Protein AF-A0A0N4UD54-F1 (afdb_monomer_lite)

Secondary structure (DSSP, 8-state):
--PEEE-----S--S--------SSTTT-TT--TTHHHHHTT-TTT--EEETTTS---HHHHHHHHHHHHTTGGGTTSHHHH-TTTTTTSPPPPPTTS-IIIIIHHHHIIIIIS-TTS----TTS----HHHHHHHHHHHTTSS-HHHHHHHHHTT--TTPPPTTT---HHHHHHHTT-HHHHHHHHHTT--TT---TTS--HHHHHHHTT-HHHHHHHHHHHTHHHHHHHHHHHS----GGGT--------S--SS-HHHHHHHHHHHHHS-HHHHHHHHHHHHHHHHHHHHHHHHHHHHHTS-TTS-SS-----SSPPPPTTS-HHHHHHHHHGGGS-HHHHHHHHHHHHHHHHHHHTTPPPTT-TTSSS---------------------------S---------------------------TTSSTTSS----HHHHHHHHHHHHHHHHHHHHHHHHHHHHHHHHHHHHHHHHHHHHHHHHHHHHHHHHHHHHHHHHHHHHHHHHHHHHHHHHHHHHHHHHH--------

Radius of gyration: 35.49 Å; chains: 1; bounding box: 93×150×71 Å

Sequence (536 aa):
MDAIAVEMHLGNFKGPQLDLWNLKEFLQLGHDKSGFWHILAEGRHVSQVRSLKKGTWNSNQLELMYVLYSNGSNNIWEHSLLDPQTSTKVGRKPRSSDPVFPIKENFIKAKYAQMAFTIRPAKDDCLISQEDLNRQLWSCVRTAHVETTLRLLALGADPNYADPEKKNAPLHISAKEGQSLQVELLWIYGADAGQLNAADLTPSQVAKLENHNDLSARLEELQFEVTNRLSMYLCGRRPDHSKEQYFLIPDLVGGSDDSTTFKRSQQQLCAASCSQFERLVQDVYDEVDRRETATAWNVTMQGMHNSHLGNDQCIAVFLPPNPDFSATRNQLRQKLAKFTSRDFAILIIDILNEAKRRYFGLPNKNDDSFMNKTGPDELNLTSDDSEFIMTKSDGGTRDYDEVADSPQGKRQRSESVRRLSERKSGLSDSILQAIGNVSMDDYLYLKEKVLTTESSIASLEKGNAHILRILSDLQSNIDRINTDNIDLHLAIKKLLEKPVIISIQISIRIKKNFDNFTNIHEKQYKKKLPCGTPDA

Organism: Dracunculus medinensis (NCBI:txid318479)

Structure (mmCIF, N/CA/C/O backbone):
data_AF-A0A0N4UD54-F1
#
_entry.id   AF-A0A0N4UD54-F1
#
loop_
_atom_site.group_PDB
_atom_site.id
_atom_site.type_symbol
_atom_site.label_atom_id
_atom_site.label_alt_id
_atom_site.label_comp_id
_atom_site.label_asym_id
_atom_site.label_entity_id
_atom_site.label_seq_id
_atom_site.pdbx_PDB_ins_code
_atom_site.Cartn_x
_atom_site.Cartn_y
_atom_site.Cartn_z
_atom_site.occupancy
_atom_site.B_iso_or_equiv
_atom_site.auth_seq_id
_atom_site.auth_comp_id
_atom_site.auth_asym_id
_atom_site.auth_atom_id
_atom_site.pdbx_PDB_model_num
ATOM 1 N N . MET A 1 1 ? 27.151 -5.039 0.313 1.00 29.09 1 MET A N 1
ATOM 2 C CA . MET A 1 1 ? 25.956 -4.911 -0.548 1.00 29.09 1 MET A CA 1
ATOM 3 C C . MET A 1 1 ? 24.891 -4.146 0.218 1.00 29.09 1 MET A C 1
ATOM 5 O O . MET A 1 1 ? 24.183 -4.735 1.028 1.00 29.09 1 MET A O 1
ATOM 9 N N . ASP A 1 2 ? 24.848 -2.827 0.054 1.00 31.72 2 ASP A N 1
ATOM 10 C CA . ASP A 1 2 ? 23.758 -2.000 0.585 1.00 31.72 2 ASP A CA 1
ATOM 11 C C . ASP A 1 2 ? 22.749 -1.832 -0.533 1.00 31.72 2 ASP A C 1
ATOM 13 O O . ASP A 1 2 ? 22.804 -0.863 -1.276 1.00 31.72 2 ASP A O 1
ATOM 17 N N . ALA A 1 3 ? 21.924 -2.856 -0.733 1.00 34.16 3 ALA A N 1
ATOM 18 C CA . ALA A 1 3 ? 20.890 -2.814 -1.746 1.00 34.16 3 ALA A CA 1
ATOM 19 C C . ALA A 1 3 ? 19.777 -1.872 -1.259 1.00 34.16 3 ALA A C 1
ATOM 21 O O . ALA A 1 3 ? 19.193 -2.067 -0.191 1.00 34.16 3 ALA A O 1
ATOM 22 N N . ILE A 1 4 ? 19.536 -0.809 -2.016 1.00 37.16 4 ILE A N 1
ATOM 23 C CA . ILE A 1 4 ? 18.316 -0.010 -1.933 1.00 37.16 4 ILE A CA 1
ATOM 24 C C . ILE A 1 4 ? 17.433 -0.549 -3.061 1.00 37.16 4 ILE A C 1
ATOM 26 O O . ILE A 1 4 ? 17.919 -0.724 -4.179 1.00 37.16 4 ILE A O 1
ATOM 30 N N . ALA A 1 5 ? 16.195 -0.926 -2.748 1.00 35.50 5 ALA A N 1
ATOM 31 C CA . ALA A 1 5 ? 15.296 -1.515 -3.732 1.00 35.50 5 ALA A CA 1
ATOM 32 C C . ALA A 1 5 ? 14.649 -0.396 -4.558 1.00 35.50 5 ALA A C 1
ATOM 34 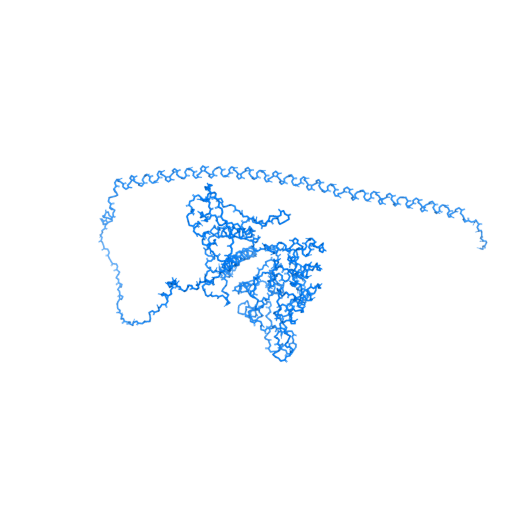O O . ALA A 1 5 ? 14.267 0.632 -4.000 1.00 35.50 5 ALA A O 1
ATOM 35 N N . VAL A 1 6 ? 14.571 -0.583 -5.878 1.00 38.88 6 VAL A N 1
ATOM 36 C CA . VAL A 1 6 ? 14.053 0.381 -6.857 1.00 38.88 6 VAL A CA 1
ATOM 37 C C . VAL A 1 6 ? 13.328 -0.313 -8.017 1.00 38.88 6 VAL A C 1
ATOM 39 O O . VAL A 1 6 ? 13.854 -1.238 -8.631 1.00 38.88 6 VAL A O 1
ATOM 42 N N . GLU A 1 7 ? 12.139 0.229 -8.294 1.00 42.88 7 GLU A N 1
ATOM 43 C CA . GLU A 1 7 ? 11.339 0.206 -9.533 1.00 42.88 7 GLU A CA 1
ATOM 44 C C . GLU A 1 7 ? 10.430 -0.976 -9.901 1.00 42.88 7 GLU A C 1
ATOM 46 O O . GLU A 1 7 ? 10.856 -1.992 -10.453 1.00 42.88 7 GLU A O 1
ATOM 51 N N . MET A 1 8 ? 9.120 -0.698 -9.815 1.00 38.50 8 MET A N 1
ATOM 52 C CA . MET A 1 8 ? 8.140 -1.009 -10.865 1.00 38.50 8 MET A CA 1
ATOM 53 C C . MET A 1 8 ? 7.232 0.202 -11.128 1.00 38.50 8 MET A C 1
ATOM 55 O O . MET A 1 8 ? 6.930 0.971 -10.219 1.00 38.50 8 MET A O 1
ATOM 59 N N . HIS A 1 9 ? 6.799 0.341 -12.381 1.00 40.78 9 HIS A N 1
ATOM 60 C CA . HIS A 1 9 ? 5.942 1.419 -12.880 1.00 40.78 9 HIS A CA 1
ATOM 61 C C . HIS A 1 9 ? 4.470 1.246 -12.455 1.00 40.78 9 HIS A C 1
ATOM 63 O O . HIS A 1 9 ? 3.910 0.152 -12.593 1.00 40.78 9 HIS A O 1
ATOM 69 N N . LEU A 1 10 ? 3.836 2.343 -12.028 1.00 37.78 10 LEU A N 1
ATOM 70 C CA . LEU A 1 10 ? 2.384 2.493 -11.885 1.00 37.78 10 LEU A CA 1
ATOM 71 C C . LEU A 1 10 ? 1.830 3.084 -13.192 1.00 37.78 10 LEU A C 1
ATOM 73 O O . LEU A 1 10 ? 1.745 4.298 -13.348 1.00 37.78 10 LEU A O 1
ATOM 77 N N . GLY A 1 11 ? 1.508 2.238 -14.172 1.00 32.59 11 GLY A N 1
ATOM 78 C CA . GLY A 1 11 ? 0.947 2.708 -15.445 1.00 32.59 11 GLY A CA 1
ATOM 79 C C . GLY A 1 11 ? -0.410 3.385 -15.261 1.00 32.59 11 GLY A C 1
ATOM 80 O O . GLY A 1 11 ? -1.242 2.838 -14.550 1.00 32.59 11 GLY A O 1
ATOM 81 N N . ASN A 1 12 ? -0.620 4.551 -15.895 1.00 35.91 12 ASN A N 1
ATOM 82 C CA . ASN A 1 12 ? -1.881 5.299 -16.126 1.00 35.91 12 ASN A CA 1
ATOM 83 C C . ASN A 1 12 ? -2.933 5.392 -14.991 1.00 35.91 12 ASN A C 1
ATOM 85 O O . ASN A 1 12 ? -4.049 5.870 -15.224 1.00 35.91 12 ASN A O 1
ATOM 89 N N . PHE A 1 13 ? -2.611 4.987 -13.764 1.00 30.34 13 PHE A N 1
ATOM 90 C CA . PHE A 1 13 ? -3.577 4.847 -12.685 1.00 30.34 13 PHE A CA 1
ATOM 91 C C . PHE A 1 13 ? -3.715 6.141 -11.881 1.00 30.34 13 PHE A C 1
ATOM 93 O O . PHE A 1 13 ? -2.759 6.633 -11.281 1.00 30.34 13 PHE A O 1
ATOM 100 N N . LYS A 1 14 ? -4.942 6.683 -11.858 1.00 33.47 14 LYS A N 1
ATOM 101 C CA . LYS A 1 14 ? -5.327 7.950 -11.203 1.00 33.47 14 LYS A CA 1
ATOM 102 C C . LYS A 1 14 ? -5.633 7.822 -9.695 1.00 33.47 14 LYS A C 1
ATOM 104 O O . LYS A 1 14 ? -6.184 8.758 -9.117 1.00 33.47 14 LYS A O 1
ATOM 109 N N . GLY A 1 15 ? -5.331 6.681 -9.070 1.00 26.78 15 GLY A N 1
ATOM 110 C CA . GLY A 1 15 ? -5.578 6.418 -7.641 1.00 26.78 15 GLY A CA 1
ATOM 111 C C . GLY A 1 15 ? -4.429 6.862 -6.719 1.00 26.78 15 GLY A C 1
ATOM 112 O O . GLY A 1 15 ? -3.375 7.250 -7.219 1.00 26.78 15 GLY A O 1
ATOM 113 N N . PRO A 1 16 ? -4.598 6.834 -5.382 1.00 26.12 16 PRO A N 1
ATOM 114 C CA . PRO A 1 16 ? -3.508 7.073 -4.433 1.00 26.12 16 PRO A CA 1
ATOM 115 C C . PRO A 1 16 ? -2.424 5.990 -4.586 1.00 26.12 16 PRO A C 1
ATOM 117 O O . PRO A 1 16 ? -2.673 4.806 -4.399 1.00 26.12 16 PRO A O 1
ATOM 120 N N . GLN A 1 17 ? -1.226 6.412 -4.986 1.00 30.59 17 GLN A N 1
ATOM 121 C CA . GLN A 1 17 ? -0.113 5.565 -5.428 1.00 30.59 17 GLN A CA 1
ATOM 122 C C . GLN A 1 17 ? 0.813 5.212 -4.248 1.00 30.59 17 GLN A C 1
ATOM 124 O O . GLN A 1 17 ? 1.468 6.117 -3.734 1.00 30.59 17 GLN A O 1
ATOM 129 N N . LEU A 1 18 ? 0.923 3.942 -3.809 1.00 27.70 18 LEU A N 1
ATOM 130 C CA . LEU A 1 18 ? 1.669 3.591 -2.576 1.00 27.70 18 LEU A CA 1
ATOM 131 C C . LEU A 1 18 ? 2.525 2.297 -2.634 1.00 27.70 18 LEU A C 1
ATOM 133 O O . LEU A 1 18 ? 2.062 1.220 -2.341 1.00 27.70 18 LEU A O 1
ATOM 137 N N . ASP A 1 19 ? 3.831 2.461 -2.845 1.00 33.12 19 ASP A N 1
ATOM 138 C CA . ASP A 1 19 ? 5.025 1.642 -2.531 1.00 33.12 19 ASP A CA 1
ATOM 139 C C . ASP A 1 19 ? 5.309 0.294 -3.241 1.00 33.12 19 ASP A C 1
ATOM 141 O O . ASP A 1 19 ? 5.142 -0.757 -2.638 1.00 33.12 19 ASP A O 1
ATOM 145 N N . LEU A 1 20 ? 5.927 0.270 -4.441 1.00 33.81 20 LEU A N 1
ATOM 146 C CA . LEU A 1 20 ? 6.585 -0.948 -4.987 1.00 33.81 20 LEU A CA 1
ATOM 147 C C . LEU A 1 20 ? 8.043 -0.695 -5.363 1.00 33.81 20 LEU A C 1
ATOM 149 O O . LEU A 1 20 ? 8.420 0.337 -5.915 1.00 33.81 20 LEU A O 1
ATOM 153 N N . TRP A 1 21 ? 8.847 -1.705 -5.066 1.00 36.59 21 TRP A N 1
ATOM 154 C CA . TRP A 1 21 ? 10.302 -1.730 -5.100 1.00 36.59 21 TRP A CA 1
ATOM 155 C C . TRP A 1 21 ? 10.759 -2.802 -6.113 1.00 36.59 21 TRP A C 1
ATOM 157 O O . TRP A 1 21 ? 9.944 -3.623 -6.518 1.00 36.59 21 TRP A O 1
ATOM 167 N N . ASN A 1 22 ? 12.020 -2.860 -6.547 1.00 33.84 22 ASN A N 1
ATOM 168 C CA . ASN A 1 22 ? 12.570 -4.064 -7.196 1.00 33.84 22 ASN A CA 1
ATOM 169 C C . ASN A 1 22 ? 14.094 -4.148 -7.015 1.00 33.84 22 ASN A C 1
ATOM 171 O O . ASN A 1 22 ? 14.785 -3.152 -6.827 1.00 33.84 22 ASN A O 1
ATOM 175 N N . LEU A 1 23 ? 14.653 -5.357 -6.969 1.00 34.94 23 LEU A N 1
ATOM 176 C CA . LEU A 1 23 ? 15.980 -5.602 -6.373 1.00 34.94 23 LEU A CA 1
ATOM 177 C C . LEU A 1 23 ? 17.151 -5.644 -7.377 1.00 34.94 23 LEU A C 1
ATOM 179 O O . LEU A 1 23 ? 18.289 -5.915 -6.989 1.00 34.94 23 LEU A O 1
ATOM 183 N N . LYS A 1 24 ? 16.907 -5.415 -8.674 1.00 34.03 24 LYS A N 1
ATOM 184 C CA . LYS A 1 24 ? 17.811 -5.933 -9.718 1.00 34.03 24 LYS A CA 1
ATOM 185 C C . LYS A 1 24 ? 18.944 -5.010 -10.163 1.00 34.03 24 LYS A C 1
ATOM 187 O O . LYS A 1 24 ? 19.977 -5.524 -10.583 1.00 34.03 24 LYS A O 1
ATOM 192 N N . GLU A 1 25 ? 18.831 -3.688 -10.053 1.00 39.19 25 GLU A N 1
ATOM 193 C CA . GLU A 1 25 ? 19.890 -2.808 -10.590 1.00 39.19 25 GLU A CA 1
ATOM 194 C C . GLU A 1 25 ? 21.023 -2.483 -9.610 1.00 39.19 25 GLU A C 1
ATOM 196 O O . GLU A 1 25 ? 22.101 -2.060 -10.027 1.00 39.19 25 GLU A O 1
ATOM 201 N N . PHE A 1 26 ? 20.871 -2.793 -8.321 1.00 37.31 26 PHE A N 1
ATOM 202 C CA . PHE A 1 26 ? 21.860 -2.375 -7.325 1.00 37.31 26 PHE A CA 1
ATOM 203 C C . PHE A 1 26 ? 23.056 -3.329 -7.163 1.00 37.31 26 PHE A C 1
ATOM 205 O O . PHE A 1 26 ? 24.122 -2.913 -6.712 1.00 37.31 26 PHE A O 1
ATOM 212 N N . LEU A 1 27 ? 22.930 -4.599 -7.568 1.00 30.97 27 LEU A N 1
ATOM 213 C CA . LEU A 1 27 ? 24.055 -5.547 -7.532 1.00 30.97 27 LEU A CA 1
ATOM 214 C C . LEU A 1 27 ? 25.096 -5.272 -8.628 1.00 30.97 27 LEU A C 1
ATOM 216 O O . LEU A 1 27 ? 26.266 -5.605 -8.453 1.00 30.97 27 LEU A O 1
ATOM 220 N N . GLN A 1 28 ? 24.693 -4.623 -9.724 1.00 34.72 28 GLN A N 1
ATOM 221 C CA . GLN A 1 28 ? 25.576 -4.315 -10.848 1.00 34.72 28 GLN A CA 1
ATOM 222 C C . GLN A 1 28 ? 26.177 -2.900 -10.750 1.00 34.72 28 GLN A C 1
ATOM 224 O O . GLN A 1 28 ? 27.219 -2.651 -11.343 1.00 34.72 28 GLN A O 1
ATOM 229 N N . LEU A 1 29 ? 25.608 -1.978 -9.965 1.00 35.50 29 LEU A N 1
ATOM 230 C CA . LEU A 1 29 ? 26.142 -0.621 -9.741 1.00 35.50 29 LEU A CA 1
ATOM 231 C C . LEU A 1 29 ? 27.328 -0.574 -8.763 1.00 35.50 29 LEU A C 1
ATOM 233 O O . LEU A 1 29 ? 27.479 0.383 -8.008 1.00 35.50 29 LEU A O 1
ATOM 237 N N . GLY A 1 30 ? 28.181 -1.603 -8.770 1.00 35.62 30 GLY A N 1
ATOM 238 C CA . GLY A 1 30 ? 29.408 -1.653 -7.981 1.00 35.62 30 GLY A CA 1
ATOM 239 C C . GLY A 1 30 ? 30.117 -0.295 -7.982 1.00 35.62 30 GLY A C 1
ATOM 240 O O . GLY A 1 30 ? 30.599 0.154 -9.013 1.00 35.62 30 GLY A O 1
ATOM 241 N N . HIS A 1 31 ? 30.134 0.341 -6.810 1.00 39.75 31 HIS A N 1
ATOM 242 C CA . HIS A 1 31 ? 30.775 1.616 -6.472 1.00 39.75 31 HIS A CA 1
ATOM 243 C C . HIS A 1 31 ? 30.116 2.936 -6.905 1.00 39.75 31 HIS A C 1
ATOM 245 O O . HIS A 1 31 ? 30.285 3.905 -6.167 1.00 39.75 31 HIS A O 1
ATOM 251 N N . ASP A 1 32 ? 29.328 3.011 -7.979 1.00 45.22 32 ASP A N 1
ATOM 252 C CA . ASP A 1 32 ? 28.851 4.310 -8.489 1.00 45.22 32 ASP A CA 1
ATOM 253 C C . ASP A 1 32 ? 27.385 4.589 -8.123 1.00 45.22 32 ASP A C 1
ATOM 255 O O . ASP A 1 32 ? 26.443 4.304 -8.867 1.00 45.22 32 ASP A O 1
ATOM 259 N N . LYS A 1 33 ? 27.199 5.093 -6.897 1.00 51.47 33 LYS A N 1
ATOM 260 C CA . LYS A 1 33 ? 25.888 5.330 -6.274 1.00 51.47 33 LYS A CA 1
ATOM 261 C C . LYS A 1 33 ? 25.230 6.645 -6.743 1.00 51.47 33 LYS A C 1
ATOM 263 O O . LYS A 1 33 ? 24.032 6.812 -6.561 1.00 51.47 33 LYS A O 1
ATOM 268 N N . SER A 1 34 ? 25.955 7.551 -7.402 1.00 43.19 34 SER A N 1
ATOM 269 C CA . SER A 1 34 ? 25.451 8.872 -7.830 1.00 43.19 34 SER A CA 1
ATOM 270 C C . SER A 1 34 ? 24.187 8.809 -8.715 1.00 43.19 34 SER A C 1
ATOM 272 O O . SER A 1 34 ? 23.300 9.650 -8.586 1.00 43.19 34 SER A O 1
ATOM 274 N N . GLY A 1 35 ? 24.036 7.766 -9.542 1.00 45.22 35 GLY A N 1
ATOM 275 C CA . GLY A 1 35 ? 22.912 7.632 -10.487 1.00 45.22 35 GLY A CA 1
ATOM 276 C C . GLY A 1 35 ? 21.580 7.252 -9.877 1.00 45.22 35 GLY A C 1
ATOM 277 O O . GLY A 1 35 ? 20.530 7.508 -10.459 1.00 45.22 35 GLY A O 1
ATOM 278 N N . PHE A 1 36 ? 21.628 6.700 -8.673 1.00 49.28 36 PHE A N 1
ATOM 279 C CA . PHE A 1 36 ? 20.454 6.303 -7.916 1.00 49.28 36 PHE A CA 1
ATOM 280 C C . PHE A 1 36 ? 19.510 7.478 -7.630 1.00 49.28 36 PHE A C 1
ATOM 282 O O . PHE A 1 36 ? 18.290 7.333 -7.593 1.00 49.28 36 PHE A O 1
ATOM 289 N N . TRP A 1 37 ? 20.085 8.667 -7.472 1.00 51.50 37 TRP A N 1
ATOM 290 C CA . TRP A 1 37 ? 19.343 9.879 -7.173 1.00 51.50 37 TRP A CA 1
ATOM 291 C C . TRP A 1 37 ? 18.552 10.455 -8.331 1.00 51.50 37 TRP A C 1
ATOM 293 O O . TRP A 1 37 ? 17.561 11.137 -8.097 1.00 51.50 37 TRP A O 1
ATOM 303 N N . HIS A 1 38 ? 18.951 10.189 -9.571 1.00 48.84 38 HIS A N 1
ATOM 304 C CA . HIS A 1 38 ? 18.176 10.675 -10.707 1.00 48.84 38 HIS A CA 1
ATOM 305 C C . HIS A 1 38 ? 16.898 9.863 -10.912 1.00 48.84 38 HIS A C 1
ATOM 307 O O . HIS A 1 38 ? 15.893 10.430 -11.317 1.00 48.84 38 HIS A O 1
ATOM 313 N N . ILE A 1 39 ? 16.884 8.591 -10.504 1.00 51.38 39 ILE A N 1
ATOM 314 C CA . ILE A 1 39 ? 15.647 7.798 -10.418 1.00 51.38 39 ILE A CA 1
ATOM 315 C C . ILE A 1 39 ? 14.703 8.405 -9.370 1.00 51.38 39 ILE A C 1
ATOM 317 O O . ILE A 1 39 ? 13.519 8.607 -9.617 1.00 51.38 39 ILE A O 1
ATOM 321 N N . LEU A 1 40 ? 15.260 8.799 -8.220 1.00 50.59 40 LEU A N 1
ATOM 322 C CA . LEU A 1 40 ? 14.558 9.566 -7.185 1.00 50.59 40 LEU A CA 1
ATOM 323 C C . LEU A 1 40 ? 14.050 10.926 -7.685 1.00 50.59 40 LEU A C 1
ATOM 325 O O . LEU A 1 40 ? 13.015 11.402 -7.221 1.00 50.59 40 LEU A O 1
ATOM 329 N N . ALA A 1 41 ? 14.767 11.541 -8.626 1.00 51.38 41 ALA A N 1
ATOM 330 C CA . ALA A 1 41 ? 14.424 12.829 -9.213 1.00 51.38 41 ALA A CA 1
ATOM 331 C C . ALA A 1 41 ? 13.278 12.759 -10.233 1.00 51.38 41 ALA A C 1
ATOM 333 O O . ALA A 1 41 ? 12.777 13.814 -10.603 1.00 51.38 41 ALA A O 1
ATOM 334 N N . GLU A 1 42 ? 12.830 11.571 -10.651 1.00 60.47 42 GLU A N 1
ATOM 335 C CA . GLU A 1 42 ? 11.606 11.425 -11.451 1.00 60.47 42 GLU A CA 1
ATOM 336 C C . GLU A 1 42 ? 10.351 11.454 -10.566 1.00 60.47 42 GLU A C 1
ATOM 338 O O . GLU A 1 42 ? 9.271 11.788 -11.027 1.00 60.47 42 GLU A O 1
ATOM 343 N N . GLY A 1 43 ? 10.483 11.193 -9.263 1.00 67.25 43 GLY A N 1
ATOM 344 C CA . GLY A 1 43 ? 9.392 11.257 -8.294 1.00 67.25 43 GLY A CA 1
ATOM 345 C C . GLY A 1 43 ? 8.544 9.984 -8.207 1.00 67.25 43 GLY A C 1
ATOM 346 O O . GLY A 1 43 ? 8.571 9.106 -9.068 1.00 67.25 43 GLY A O 1
ATOM 347 N N . ARG A 1 44 ? 7.742 9.911 -7.137 1.00 72.00 44 ARG A N 1
ATOM 348 C CA . ARG A 1 44 ? 6.982 8.711 -6.733 1.00 72.00 44 ARG A CA 1
ATOM 349 C C . ARG A 1 44 ? 5.996 8.170 -7.764 1.00 72.00 44 ARG A C 1
ATOM 351 O O . ARG A 1 44 ? 5.669 6.990 -7.720 1.00 72.00 44 ARG A O 1
ATOM 358 N N . HIS A 1 45 ? 5.551 9.025 -8.678 1.00 71.25 45 HIS A N 1
ATOM 359 C CA . HIS A 1 45 ? 4.640 8.654 -9.756 1.00 71.25 45 HIS A CA 1
ATOM 360 C C . HIS A 1 45 ? 5.291 7.760 -10.818 1.00 71.25 45 HIS A C 1
ATOM 362 O O . HIS A 1 45 ? 4.589 7.029 -11.510 1.00 71.25 45 HIS A O 1
ATOM 368 N N . VAL A 1 46 ? 6.624 7.777 -10.917 1.00 68.25 46 VAL A N 1
ATOM 369 C CA . VAL A 1 46 ? 7.392 6.867 -11.780 1.00 68.25 46 VAL A CA 1
ATOM 370 C C . VAL A 1 46 ? 8.003 5.744 -10.954 1.00 68.25 46 VAL A C 1
ATOM 372 O O . VAL A 1 46 ? 7.833 4.570 -11.280 1.00 68.25 46 VAL A O 1
ATOM 375 N N . SER A 1 47 ? 8.701 6.116 -9.879 1.00 68.38 47 SER A N 1
ATOM 376 C CA . SER A 1 47 ? 9.417 5.194 -9.009 1.00 68.38 47 SER A CA 1
ATOM 377 C C . SER A 1 47 ? 9.274 5.628 -7.567 1.00 68.38 47 SER A C 1
ATOM 379 O O . SER A 1 47 ? 9.642 6.735 -7.178 1.00 68.38 47 SER A O 1
ATOM 381 N N . GLN A 1 48 ? 8.847 4.699 -6.734 1.00 69.81 48 GLN A N 1
ATOM 382 C CA . GLN A 1 48 ? 8.986 4.843 -5.291 1.00 69.81 48 GLN A CA 1
ATOM 383 C C . GLN A 1 48 ? 10.431 4.409 -4.978 1.00 69.81 48 GLN A C 1
ATOM 385 O O . GLN A 1 48 ? 10.946 3.573 -5.731 1.00 69.81 48 GLN A O 1
ATOM 390 N N . VAL A 1 49 ? 11.130 4.968 -3.959 1.00 70.56 49 VAL A N 1
ATOM 391 C CA . VAL A 1 49 ? 12.485 4.512 -3.478 1.00 70.56 49 VAL A CA 1
ATOM 392 C C . VAL A 1 49 ? 12.579 4.255 -1.943 1.00 70.56 49 VAL A C 1
ATOM 394 O O . VAL A 1 49 ? 12.204 5.111 -1.156 1.00 70.56 49 VAL A O 1
ATOM 397 N N . ARG A 1 50 ? 13.075 3.076 -1.497 1.00 72.62 50 ARG A N 1
ATOM 398 C CA . ARG A 1 50 ? 13.172 2.664 -0.073 1.00 72.62 50 ARG A CA 1
ATOM 399 C C . ARG A 1 50 ? 14.344 1.709 0.148 1.00 72.62 50 ARG A C 1
ATOM 401 O O . ARG A 1 50 ? 14.616 0.781 -0.615 1.00 72.62 50 ARG A O 1
ATOM 408 N N . SER A 1 51 ? 15.067 1.935 1.243 1.00 70.62 51 SER A N 1
ATOM 409 C CA . SER A 1 51 ? 16.248 1.146 1.619 1.00 70.62 51 SER A CA 1
ATOM 410 C C . SER A 1 51 ? 15.878 -0.195 2.232 1.00 70.62 51 SER A C 1
ATOM 412 O O . SER A 1 51 ? 15.133 -0.221 3.203 1.00 70.62 51 SER A O 1
ATOM 414 N N . LEU A 1 52 ? 16.467 -1.299 1.755 1.00 68.94 52 LEU A N 1
ATOM 415 C CA . LEU A 1 52 ? 16.224 -2.638 2.317 1.00 68.94 52 LEU A CA 1
ATOM 416 C C . LEU A 1 52 ? 16.776 -2.804 3.737 1.00 68.94 52 LEU A C 1
ATOM 418 O O . LEU A 1 52 ? 16.252 -3.595 4.510 1.00 68.94 52 LEU A O 1
ATOM 422 N N . LYS A 1 53 ? 17.850 -2.082 4.085 1.00 67.75 53 LYS A N 1
ATOM 423 C CA . LYS A 1 53 ? 18.499 -2.197 5.404 1.00 67.75 53 LYS A CA 1
ATOM 424 C C . LYS A 1 53 ? 18.119 -1.094 6.381 1.00 67.75 53 LYS A C 1
ATOM 426 O O . LYS A 1 53 ? 18.232 -1.291 7.586 1.00 67.75 53 LYS A O 1
ATOM 431 N N . LYS A 1 54 ? 17.804 0.097 5.868 1.00 69.44 54 LYS A N 1
ATOM 432 C CA . LYS A 1 54 ? 17.554 1.296 6.685 1.00 69.44 54 LYS A CA 1
ATOM 433 C C . LYS A 1 54 ? 16.104 1.765 6.626 1.00 69.44 54 LYS A C 1
ATOM 435 O O . LYS A 1 54 ? 15.717 2.573 7.458 1.00 69.44 54 LYS A O 1
ATOM 440 N N . GLY A 1 55 ? 15.324 1.279 5.662 1.00 67.44 55 GLY A N 1
ATOM 441 C CA . GLY A 1 55 ? 13.887 1.513 5.609 1.00 67.44 55 GLY A CA 1
ATOM 442 C C . GLY A 1 55 ? 13.150 0.597 6.578 1.00 67.44 55 GLY A C 1
ATOM 443 O O . GLY A 1 55 ? 13.602 -0.507 6.879 1.00 67.44 55 GLY A O 1
ATOM 444 N N . THR A 1 56 ? 12.002 1.056 7.059 1.00 75.75 56 THR A N 1
ATOM 445 C CA . THR A 1 56 ? 11.046 0.222 7.787 1.00 75.75 56 THR A CA 1
ATOM 446 C C . THR A 1 56 ? 10.277 -0.626 6.774 1.00 75.75 56 THR A C 1
ATOM 448 O O . THR A 1 56 ? 9.741 -0.088 5.811 1.00 75.75 56 THR A O 1
ATOM 451 N N . TRP A 1 57 ? 10.244 -1.947 6.939 1.00 78.69 57 TRP A N 1
ATOM 452 C CA . TRP A 1 57 ? 9.523 -2.847 6.031 1.00 78.69 57 TRP A CA 1
ATOM 453 C C . TRP A 1 57 ? 8.520 -3.686 6.798 1.00 78.69 57 TRP A C 1
ATOM 455 O O . TRP A 1 57 ? 8.833 -4.193 7.876 1.00 78.69 57 TRP A O 1
ATOM 465 N N . ASN A 1 58 ? 7.336 -3.867 6.216 1.00 85.25 58 ASN A N 1
ATOM 466 C CA . ASN A 1 58 ? 6.472 -4.967 6.609 1.00 85.25 58 ASN A CA 1
ATOM 467 C C . ASN A 1 58 ? 7.039 -6.283 6.038 1.00 85.25 58 ASN A C 1
ATOM 469 O O . ASN A 1 58 ? 7.578 -6.299 4.929 1.00 85.25 58 ASN A O 1
ATOM 473 N N . SER A 1 59 ? 6.909 -7.380 6.791 1.00 87.62 59 SER A N 1
ATOM 474 C CA . SER A 1 59 ? 7.398 -8.702 6.380 1.00 87.62 59 SER A CA 1
ATOM 475 C C . SER A 1 59 ? 6.813 -9.151 5.036 1.00 87.62 59 SER A C 1
ATOM 477 O O . SER A 1 59 ? 7.568 -9.583 4.169 1.00 87.62 59 SER A O 1
ATOM 479 N N . ASN A 1 60 ? 5.505 -8.975 4.822 1.00 89.12 60 ASN A N 1
ATOM 480 C CA . ASN A 1 60 ? 4.814 -9.392 3.597 1.00 89.12 60 ASN A CA 1
ATOM 481 C C . ASN A 1 60 ? 5.233 -8.544 2.389 1.00 89.12 60 ASN A C 1
ATOM 483 O O . ASN A 1 60 ? 5.412 -9.071 1.296 1.00 89.12 60 ASN A O 1
ATOM 487 N N . GLN A 1 61 ? 5.447 -7.237 2.578 1.00 86.06 61 GLN A N 1
ATOM 488 C CA . GLN A 1 61 ? 5.941 -6.355 1.510 1.00 86.06 61 GLN A CA 1
ATOM 489 C C . GLN A 1 61 ? 7.360 -6.726 1.080 1.00 86.06 61 GLN A C 1
ATOM 491 O O . GLN A 1 61 ? 7.679 -6.732 -0.110 1.00 86.06 61 GLN A O 1
ATOM 496 N N . LEU A 1 62 ? 8.221 -7.047 2.049 1.00 83.44 62 LEU A N 1
ATOM 497 C CA . LEU A 1 62 ? 9.579 -7.491 1.766 1.00 83.44 62 LEU A CA 1
ATOM 498 C C . LEU A 1 62 ? 9.591 -8.881 1.112 1.00 83.44 62 LEU A C 1
ATOM 500 O O . LEU A 1 62 ? 10.381 -9.124 0.204 1.00 83.44 62 LEU A O 1
ATOM 504 N N . GLU A 1 63 ? 8.707 -9.786 1.527 1.00 89.06 63 GLU A N 1
ATOM 505 C CA . GLU A 1 63 ? 8.542 -11.092 0.888 1.00 89.06 63 GLU A CA 1
ATOM 506 C C . GLU A 1 63 ? 8.044 -10.958 -0.555 1.00 89.06 63 GLU A C 1
ATOM 508 O O . GLU A 1 63 ? 8.674 -11.503 -1.463 1.00 89.06 63 GLU A O 1
ATOM 513 N N . LEU A 1 64 ? 6.989 -10.166 -0.789 1.00 87.00 64 LEU A N 1
ATOM 514 C CA . LEU A 1 64 ? 6.484 -9.844 -2.128 1.00 87.00 64 LEU A CA 1
ATOM 515 C C . LEU A 1 64 ? 7.627 -9.369 -3.024 1.00 87.00 64 LEU A C 1
ATOM 517 O O . LEU A 1 64 ? 7.743 -9.791 -4.172 1.00 87.00 64 LEU A O 1
ATOM 521 N N . MET A 1 65 ? 8.508 -8.536 -2.473 1.00 77.19 65 MET A N 1
ATOM 522 C CA . MET A 1 65 ? 9.668 -8.029 -3.182 1.00 77.19 65 MET A CA 1
ATOM 523 C C . MET A 1 65 ? 10.615 -9.124 -3.656 1.00 77.19 65 MET A C 1
ATOM 525 O O . MET A 1 65 ? 10.997 -9.164 -4.827 1.00 77.19 65 MET A O 1
ATOM 529 N N . TYR A 1 66 ? 10.979 -10.035 -2.756 1.00 80.56 66 TYR A N 1
ATOM 530 C CA . TYR A 1 66 ? 11.837 -11.160 -3.104 1.00 80.56 66 TYR A CA 1
ATOM 531 C C . TYR A 1 66 ? 11.173 -12.100 -4.109 1.00 80.56 66 TYR A C 1
ATOM 533 O O . TYR A 1 66 ? 11.854 -12.573 -5.018 1.00 80.56 66 TYR A O 1
ATOM 541 N N . VAL A 1 67 ? 9.865 -12.334 -3.984 1.00 86.44 67 VAL A N 1
ATOM 542 C CA . VAL A 1 67 ? 9.094 -13.201 -4.883 1.00 86.44 67 VAL A CA 1
ATOM 543 C C . VAL A 1 67 ? 8.981 -12.596 -6.282 1.00 86.44 67 VAL A C 1
ATOM 545 O O . VAL A 1 67 ? 9.231 -13.278 -7.273 1.00 86.44 67 VAL A O 1
ATOM 548 N N . LEU A 1 68 ? 8.648 -11.312 -6.406 1.00 83.50 68 LEU A N 1
ATOM 549 C CA . LEU A 1 68 ? 8.600 -10.643 -7.709 1.00 83.50 68 LEU A CA 1
ATOM 550 C C . LEU A 1 68 ? 9.982 -10.608 -8.364 1.00 83.50 68 LEU A C 1
ATOM 552 O O . LEU A 1 68 ? 10.108 -10.789 -9.578 1.00 83.50 68 LEU A O 1
ATOM 556 N N . TYR A 1 69 ? 11.029 -10.393 -7.571 1.00 73.50 69 TYR A N 1
ATOM 557 C CA . TYR A 1 69 ? 12.399 -10.395 -8.062 1.00 73.50 69 TYR A CA 1
ATOM 558 C C . TYR A 1 69 ? 12.830 -11.774 -8.581 1.00 73.50 69 TYR A C 1
ATOM 560 O O . TYR A 1 69 ? 13.339 -11.880 -9.702 1.00 73.50 69 TYR A O 1
ATOM 568 N N . SER A 1 70 ? 12.622 -12.829 -7.787 1.00 79.94 70 SER A N 1
ATOM 569 C CA . SER A 1 70 ? 13.036 -14.194 -8.131 1.00 79.94 70 SER A CA 1
ATOM 570 C C . SER A 1 70 ? 12.280 -14.744 -9.341 1.00 79.94 70 SER A C 1
ATOM 572 O O . SER A 1 70 ? 12.878 -15.442 -10.156 1.00 79.94 70 SER A O 1
ATOM 574 N N . ASN A 1 71 ? 11.018 -14.344 -9.517 1.00 83.62 71 ASN A N 1
ATOM 575 C CA . ASN A 1 71 ? 10.187 -14.723 -10.662 1.00 83.62 71 ASN A CA 1
ATOM 576 C C . ASN A 1 71 ? 10.418 -13.860 -11.914 1.00 83.62 71 ASN A C 1
ATOM 578 O O . ASN A 1 71 ? 9.701 -13.983 -12.900 1.00 83.62 71 ASN A O 1
ATOM 582 N N . GLY A 1 72 ? 11.425 -12.983 -11.916 1.00 77.69 72 GLY A N 1
ATOM 583 C CA . GLY A 1 72 ? 11.803 -12.258 -13.125 1.00 77.69 72 GLY A CA 1
ATOM 584 C C . GLY A 1 72 ? 10.817 -11.167 -13.538 1.00 77.69 72 GLY A C 1
ATOM 585 O O . GLY A 1 72 ? 10.743 -10.866 -14.724 1.00 77.69 72 GLY A O 1
ATOM 586 N N . SER A 1 73 ? 10.132 -10.523 -12.586 1.00 77.31 73 SER A N 1
ATOM 587 C CA . SER A 1 73 ? 9.271 -9.344 -12.827 1.00 77.31 73 SER A CA 1
ATOM 588 C C . SER A 1 73 ? 9.878 -8.355 -13.828 1.00 77.31 73 SER A C 1
ATOM 590 O O . SER A 1 73 ? 9.203 -7.916 -14.752 1.00 77.31 73 SER A O 1
ATOM 592 N N . ASN A 1 74 ? 11.185 -8.092 -13.736 1.00 76.31 74 ASN A N 1
ATOM 593 C CA . ASN A 1 74 ? 11.930 -7.217 -14.646 1.00 76.31 74 ASN A CA 1
ATOM 594 C C . ASN A 1 74 ? 11.719 -7.510 -16.152 1.00 76.31 74 ASN A C 1
ATOM 596 O O . ASN A 1 74 ? 11.907 -6.618 -16.975 1.00 76.31 74 ASN A O 1
ATOM 600 N N . ASN A 1 75 ? 11.310 -8.728 -16.518 1.00 81.94 75 ASN A N 1
ATOM 601 C CA . ASN A 1 75 ? 10.991 -9.124 -17.888 1.00 81.94 75 ASN A CA 1
ATOM 602 C C . ASN A 1 75 ? 9.806 -8.346 -18.482 1.00 81.94 75 ASN A C 1
ATOM 604 O O . ASN A 1 75 ? 9.755 -8.183 -19.694 1.00 81.94 75 ASN A O 1
ATOM 608 N N . ILE A 1 76 ? 8.876 -7.833 -17.668 1.00 80.12 76 ILE A N 1
ATOM 609 C CA . ILE A 1 76 ? 7.754 -7.009 -18.154 1.00 80.12 76 ILE A CA 1
ATOM 610 C C . ILE A 1 76 ? 8.277 -5.669 -18.705 1.00 80.12 76 ILE A C 1
ATOM 612 O O . ILE A 1 76 ? 7.825 -5.215 -19.755 1.00 80.12 76 ILE A O 1
ATOM 616 N N . TRP A 1 77 ? 9.266 -5.066 -18.035 1.00 77.56 77 TRP A N 1
ATOM 617 C CA . TRP A 1 77 ? 9.857 -3.769 -18.399 1.00 77.56 77 TRP A CA 1
ATOM 618 C C . TRP A 1 77 ? 11.032 -3.871 -19.360 1.00 77.56 77 TRP A C 1
ATOM 620 O O . TRP A 1 77 ? 11.448 -2.854 -19.895 1.00 77.56 77 TRP A O 1
ATOM 630 N N . GLU A 1 78 ? 11.591 -5.063 -19.562 1.00 81.50 78 GLU A N 1
ATOM 631 C CA . GLU A 1 78 ? 12.690 -5.322 -20.500 1.00 81.50 78 GLU A CA 1
ATOM 632 C C . GLU A 1 78 ? 12.276 -6.291 -21.612 1.00 81.50 78 GLU A C 1
ATOM 634 O O . GLU A 1 78 ? 13.135 -6.857 -22.284 1.00 81.50 78 GLU A O 1
ATOM 639 N N . HIS A 1 79 ? 10.976 -6.487 -21.835 1.00 82.88 79 HIS A N 1
ATOM 640 C CA . HIS A 1 79 ? 10.472 -7.471 -22.789 1.00 82.88 79 HIS A CA 1
ATOM 641 C C . HIS A 1 79 ? 11.091 -7.303 -24.181 1.00 82.88 79 HIS A C 1
ATOM 643 O O . HIS A 1 79 ? 11.644 -8.253 -24.727 1.00 82.88 79 HIS A O 1
ATOM 649 N N . SER A 1 80 ? 11.095 -6.082 -24.726 1.00 83.38 80 SER A N 1
ATOM 650 C CA . SER A 1 80 ? 11.658 -5.800 -26.057 1.00 83.38 80 SER A CA 1
ATOM 651 C C . SER A 1 80 ? 13.184 -5.957 -26.131 1.00 83.38 80 SER A C 1
ATOM 653 O O . SER A 1 80 ? 13.739 -6.060 -27.225 1.00 83.38 80 SER A O 1
ATOM 655 N N . LEU A 1 81 ? 13.875 -5.952 -24.985 1.00 82.69 81 LEU A N 1
ATOM 656 C CA . LEU A 1 81 ? 15.314 -6.230 -24.897 1.00 82.69 81 LEU A CA 1
ATOM 657 C C . LEU A 1 81 ? 15.598 -7.737 -24.862 1.00 82.69 81 LEU A C 1
ATOM 659 O O . LEU A 1 81 ? 16.678 -8.161 -25.269 1.00 82.69 81 LEU A O 1
ATOM 663 N N . LEU A 1 82 ? 14.648 -8.527 -24.357 1.00 81.38 82 LEU A N 1
ATOM 664 C CA . LEU A 1 82 ? 14.744 -9.981 -24.246 1.00 81.38 82 LEU A CA 1
ATOM 665 C C . LEU A 1 82 ? 14.203 -10.702 -25.487 1.00 81.38 82 LEU A C 1
ATOM 667 O O . LEU A 1 82 ? 14.647 -11.811 -25.774 1.00 81.38 82 LEU A O 1
ATOM 671 N N . ASP A 1 83 ? 13.276 -10.086 -26.225 1.00 81.38 83 ASP A N 1
ATOM 672 C CA . ASP A 1 83 ? 12.711 -10.642 -27.453 1.00 81.38 83 ASP A CA 1
ATOM 673 C C . ASP A 1 83 ? 13.765 -10.665 -28.586 1.00 81.38 83 ASP A C 1
ATOM 675 O O . ASP A 1 83 ? 14.240 -9.606 -29.022 1.00 81.38 83 ASP A O 1
ATOM 679 N N . PRO A 1 84 ? 14.134 -11.853 -29.111 1.00 79.19 84 PRO A N 1
ATOM 680 C CA . PRO A 1 84 ? 15.088 -11.984 -30.208 1.00 79.19 84 PRO A CA 1
ATOM 681 C C . PRO A 1 84 ? 14.722 -11.170 -31.456 1.00 79.19 84 PRO A C 1
ATOM 683 O O . PRO A 1 84 ? 15.624 -10.755 -32.184 1.00 79.19 84 PRO A O 1
ATOM 686 N N . GLN A 1 85 ? 13.432 -10.914 -31.704 1.00 76.81 85 GLN A N 1
ATOM 687 C CA . GLN A 1 85 ? 12.975 -10.189 -32.892 1.00 76.81 85 GLN A CA 1
ATOM 688 C C . GLN A 1 85 ? 13.191 -8.673 -32.792 1.00 76.81 85 GLN A C 1
ATOM 690 O O . GLN A 1 85 ? 13.438 -8.015 -33.807 1.00 76.81 85 GLN A O 1
ATOM 695 N N . THR A 1 86 ? 13.125 -8.107 -31.584 1.00 75.50 86 THR A N 1
ATOM 696 C CA . THR A 1 86 ? 13.273 -6.660 -31.353 1.00 75.50 86 THR A CA 1
ATOM 697 C C . THR A 1 86 ? 14.626 -6.273 -30.763 1.00 75.50 86 THR A C 1
ATOM 699 O O . THR A 1 86 ? 15.055 -5.132 -30.947 1.00 75.50 86 THR A O 1
ATOM 702 N N . SER A 1 87 ? 15.337 -7.204 -30.120 1.00 69.69 87 SER A N 1
ATOM 703 C CA . SER A 1 87 ? 16.580 -6.928 -29.381 1.00 69.69 87 SER A CA 1
ATOM 704 C C . SER A 1 87 ? 17.690 -6.279 -30.216 1.00 69.69 87 SER A C 1
ATOM 706 O O . SER A 1 87 ? 18.477 -5.504 -29.686 1.00 69.69 87 SER A O 1
ATOM 708 N N . THR A 1 88 ? 17.753 -6.529 -31.529 1.00 64.50 88 THR A N 1
ATOM 709 C CA . THR A 1 88 ? 18.773 -5.925 -32.406 1.00 64.50 88 THR A CA 1
ATOM 710 C C . THR A 1 88 ? 18.518 -4.447 -32.703 1.00 64.50 88 THR A C 1
ATOM 712 O O . THR A 1 88 ? 19.452 -3.720 -33.038 1.00 64.50 88 THR A O 1
ATOM 715 N N . LYS A 1 89 ? 17.265 -3.991 -32.582 1.00 66.00 89 LYS A N 1
ATOM 716 C CA . LYS A 1 89 ? 16.858 -2.598 -32.832 1.00 66.00 89 LYS A CA 1
ATOM 717 C C . LYS A 1 89 ? 16.849 -1.755 -31.562 1.00 66.00 89 LYS A C 1
ATOM 719 O O . LYS A 1 89 ? 16.982 -0.536 -31.632 1.00 66.00 89 LYS A O 1
ATOM 724 N N . VAL A 1 90 ? 16.654 -2.393 -30.414 1.00 67.62 90 VAL A N 1
ATOM 725 C CA . VAL A 1 90 ? 16.525 -1.729 -29.121 1.00 67.62 90 VAL A CA 1
ATOM 726 C C . VAL A 1 90 ? 17.907 -1.678 -28.465 1.00 67.62 90 VAL A C 1
ATOM 728 O O . VAL A 1 90 ? 18.574 -2.696 -28.327 1.00 67.62 90 VAL A O 1
ATOM 731 N N . GLY A 1 91 ? 18.376 -0.473 -28.128 1.00 67.12 91 GLY A N 1
ATOM 732 C CA . GLY A 1 91 ? 19.739 -0.226 -27.643 1.00 67.12 91 GLY A CA 1
ATOM 733 C C . GLY A 1 91 ? 20.185 -1.126 -26.479 1.00 67.12 91 GLY A C 1
ATOM 734 O O . GLY A 1 91 ? 19.383 -1.635 -25.700 1.00 67.12 91 GLY A O 1
ATOM 735 N N . ARG A 1 92 ? 21.503 -1.315 -26.347 1.00 73.94 92 ARG A N 1
ATOM 736 C CA . ARG A 1 92 ? 22.106 -2.214 -25.353 1.00 73.94 92 ARG A CA 1
ATOM 737 C C . ARG A 1 92 ? 21.863 -1.729 -23.918 1.00 73.94 92 ARG A C 1
ATOM 739 O O . ARG A 1 92 ? 22.094 -0.561 -23.614 1.00 73.94 92 ARG A O 1
ATOM 746 N N . LYS A 1 93 ? 21.527 -2.661 -23.016 1.00 77.94 93 LYS A N 1
ATOM 747 C CA . LYS A 1 93 ? 21.480 -2.411 -21.567 1.00 77.94 93 LYS A CA 1
ATOM 748 C C . LYS A 1 93 ? 22.851 -1.936 -21.034 1.00 77.94 93 LYS A C 1
ATOM 750 O O . LYS A 1 93 ? 23.858 -2.591 -21.335 1.00 77.94 93 LYS A O 1
ATOM 755 N N . PRO A 1 94 ? 22.908 -0.847 -20.241 1.00 74.56 94 PRO A N 1
ATOM 756 C CA . PRO A 1 94 ? 24.144 -0.350 -19.644 1.00 74.56 94 PRO A CA 1
ATOM 757 C C . PRO A 1 94 ? 24.847 -1.396 -18.774 1.00 74.56 94 PRO A C 1
ATOM 759 O O . PRO A 1 94 ? 24.218 -2.218 -18.105 1.00 74.56 94 PRO A O 1
ATOM 762 N N . ARG A 1 95 ? 26.176 -1.350 -18.764 1.00 70.19 95 ARG A N 1
ATOM 763 C CA . ARG A 1 95 ? 27.046 -2.178 -17.923 1.00 70.19 95 ARG A CA 1
ATOM 764 C C . ARG A 1 95 ? 27.308 -1.502 -16.578 1.00 70.19 95 ARG A C 1
ATOM 766 O O . ARG A 1 95 ? 27.164 -0.291 -16.429 1.00 70.19 95 ARG A O 1
ATOM 773 N N . SER A 1 96 ? 27.780 -2.288 -15.609 1.00 68.50 96 SER A N 1
ATOM 774 C CA . SER A 1 96 ? 28.221 -1.800 -14.290 1.00 68.50 96 SER A CA 1
ATOM 775 C C . SER A 1 96 ? 29.184 -0.619 -14.385 1.00 68.50 96 SER A C 1
ATOM 777 O O . SER A 1 96 ? 29.046 0.348 -13.643 1.00 68.50 96 SER A O 1
ATOM 779 N N . SER A 1 97 ? 30.130 -0.702 -15.319 1.00 73.44 97 SER A N 1
ATOM 780 C CA . SER A 1 97 ? 31.207 0.262 -15.533 1.00 73.44 97 SER A CA 1
ATOM 781 C C . SER A 1 97 ? 30.803 1.500 -16.328 1.00 73.44 97 SER A C 1
ATOM 783 O O . SER A 1 97 ? 31.609 2.418 -16.441 1.00 73.44 97 SER A O 1
ATOM 785 N N . ASP A 1 98 ? 29.621 1.510 -16.949 1.00 74.00 98 ASP A N 1
ATOM 786 C CA . ASP A 1 98 ? 29.208 2.655 -17.759 1.00 74.00 98 ASP A CA 1
ATOM 787 C C . ASP A 1 98 ? 28.901 3.854 -16.839 1.00 74.00 98 ASP A C 1
ATOM 789 O O . ASP A 1 98 ? 28.401 3.659 -15.723 1.00 74.00 98 ASP A O 1
ATOM 793 N N . PRO A 1 99 ? 29.198 5.093 -17.266 1.00 71.38 99 PRO A N 1
ATOM 794 C CA . PRO A 1 99 ? 28.956 6.279 -16.461 1.00 71.38 99 PRO A CA 1
ATOM 795 C C . PRO A 1 99 ? 27.475 6.421 -16.114 1.00 71.38 99 PRO A C 1
ATOM 797 O O . PRO A 1 99 ? 26.583 6.147 -16.923 1.00 71.38 99 PRO A O 1
ATOM 800 N N . VAL A 1 100 ? 27.227 6.885 -14.894 1.00 67.44 100 VAL A N 1
ATOM 801 C CA . VAL A 1 100 ? 25.889 7.231 -14.412 1.00 67.44 100 VAL A CA 1
ATOM 802 C C . VAL A 1 100 ? 25.201 8.225 -15.349 1.00 67.44 100 VAL A C 1
ATOM 804 O O . VAL A 1 100 ? 24.091 7.965 -15.817 1.00 67.44 100 VAL A O 1
ATOM 807 N N . PHE A 1 101 ? 25.897 9.314 -15.678 1.00 70.75 101 PHE A N 1
ATOM 808 C CA . PHE A 1 101 ? 25.412 10.349 -16.578 1.00 70.75 101 PHE A CA 1
ATOM 809 C C . PHE A 1 101 ? 26.192 10.329 -17.900 1.00 70.75 101 PHE A C 1
ATOM 811 O O . PHE A 1 101 ? 27.425 10.289 -17.871 1.00 70.75 101 PHE A O 1
ATOM 818 N N . PRO A 1 102 ? 25.529 10.390 -19.068 1.00 77.44 102 PRO A N 1
ATOM 819 C CA . PRO A 1 102 ? 24.078 10.328 -19.294 1.00 77.44 102 PRO A CA 1
ATOM 820 C C . PRO A 1 102 ? 23.562 8.894 -19.546 1.00 77.44 102 PRO A C 1
ATOM 822 O O . PRO A 1 102 ? 22.379 8.695 -19.799 1.00 77.44 102 PRO A O 1
ATOM 825 N N . ILE A 1 103 ? 24.443 7.884 -19.556 1.00 79.94 103 ILE A N 1
ATOM 826 C CA . ILE A 1 103 ? 24.131 6.562 -20.127 1.00 79.94 103 ILE A CA 1
ATOM 827 C C . ILE A 1 103 ? 23.100 5.804 -19.289 1.00 79.94 103 ILE A C 1
ATOM 829 O O . ILE A 1 103 ? 22.070 5.383 -19.819 1.00 79.94 103 ILE A O 1
ATOM 833 N N . LYS A 1 104 ? 23.367 5.619 -17.992 1.00 70.56 104 LYS A N 1
ATOM 834 C CA . LYS A 1 104 ? 22.452 4.880 -17.113 1.00 70.56 104 LYS A CA 1
ATOM 835 C C . LYS A 1 104 ? 21.161 5.661 -16.890 1.00 70.56 104 LYS A C 1
ATOM 837 O O . LYS A 1 104 ? 20.090 5.077 -17.007 1.00 70.56 104 LYS A O 1
ATOM 842 N N . GLU A 1 105 ? 21.257 6.972 -16.664 1.00 71.12 105 GLU A N 1
ATOM 843 C CA . GLU A 1 105 ? 20.088 7.842 -16.486 1.00 71.12 105 GLU A CA 1
ATOM 844 C C . GLU A 1 105 ? 19.118 7.761 -17.675 1.00 71.12 105 GLU A C 1
ATOM 846 O O . GLU A 1 105 ? 17.929 7.501 -17.488 1.00 71.12 105 GLU A O 1
ATOM 851 N N . ASN A 1 106 ? 19.616 7.922 -18.905 1.00 80.56 106 ASN A N 1
ATOM 852 C CA . ASN A 1 106 ? 18.770 7.866 -20.095 1.00 80.56 106 ASN A CA 1
ATOM 853 C C . ASN A 1 106 ? 18.126 6.492 -20.280 1.00 80.56 106 ASN A C 1
ATOM 855 O O . ASN A 1 106 ? 16.979 6.413 -20.714 1.00 80.56 106 ASN A O 1
ATOM 859 N N . PHE A 1 107 ? 18.839 5.411 -19.952 1.00 78.00 107 PHE A N 1
ATOM 860 C CA . PHE A 1 107 ? 18.271 4.067 -20.019 1.00 78.00 107 PHE A CA 1
ATOM 861 C C . PHE A 1 107 ? 17.143 3.878 -19.002 1.00 78.00 107 PHE A C 1
ATOM 863 O O . PHE A 1 107 ? 16.095 3.346 -19.361 1.00 78.00 107 PHE A O 1
ATOM 870 N N . ILE A 1 108 ? 17.328 4.344 -17.766 1.00 74.06 108 ILE A N 1
ATOM 871 C CA . ILE A 1 108 ? 16.313 4.263 -16.708 1.00 74.06 108 ILE A CA 1
ATOM 872 C C . ILE A 1 108 ? 15.071 5.078 -17.096 1.00 74.06 108 ILE A C 1
ATOM 874 O O . ILE A 1 108 ? 13.960 4.546 -17.108 1.00 74.06 108 ILE A O 1
ATOM 878 N N . LYS A 1 109 ? 15.258 6.321 -17.558 1.00 75.62 109 LYS A N 1
ATOM 879 C CA . LYS A 1 109 ? 14.174 7.151 -18.110 1.00 75.62 109 LYS A CA 1
ATOM 880 C C . LYS A 1 109 ? 13.451 6.460 -19.264 1.00 75.62 109 LYS A C 1
ATOM 882 O O . LYS A 1 109 ? 12.223 6.417 -19.287 1.00 75.62 109 LYS A O 1
ATOM 887 N N . ALA A 1 110 ? 14.193 5.881 -20.208 1.00 80.69 110 ALA A N 1
ATOM 888 C CA . ALA A 1 110 ? 13.605 5.152 -21.327 1.00 80.69 110 ALA A CA 1
ATOM 889 C C . ALA A 1 110 ? 12.794 3.938 -20.854 1.00 80.69 110 ALA A C 1
ATOM 891 O O . ALA A 1 110 ? 11.696 3.687 -21.350 1.00 80.69 110 ALA A O 1
ATOM 892 N N . LYS A 1 111 ? 13.312 3.196 -19.876 1.00 76.00 111 LYS A N 1
ATOM 893 C CA . LYS A 1 111 ? 12.696 1.974 -19.370 1.00 76.00 111 LYS A CA 1
ATOM 894 C C . LYS A 1 111 ? 11.394 2.238 -18.615 1.00 76.00 111 LYS A C 1
ATOM 896 O O . LYS A 1 111 ? 10.405 1.570 -18.908 1.00 76.00 111 LYS A O 1
ATOM 901 N N . TYR A 1 112 ? 11.380 3.191 -17.683 1.00 70.25 112 TYR A N 1
ATOM 902 C CA . TYR A 1 112 ? 10.259 3.346 -16.747 1.00 70.25 112 TYR A CA 1
ATOM 903 C C . TYR A 1 112 ? 9.416 4.594 -16.983 1.00 70.25 112 TYR A C 1
ATOM 905 O O . TYR A 1 112 ? 8.195 4.491 -16.946 1.00 70.25 112 TYR A O 1
ATOM 913 N N . ALA A 1 113 ? 10.020 5.745 -17.289 1.00 73.62 113 ALA A N 1
ATOM 914 C CA . ALA A 1 113 ? 9.248 6.952 -17.589 1.00 73.62 113 ALA A CA 1
ATOM 915 C C . ALA A 1 113 ? 8.639 6.897 -19.002 1.00 73.62 113 ALA A C 1
ATOM 917 O O . ALA A 1 113 ? 7.505 7.311 -19.215 1.00 73.62 113 ALA A O 1
ATOM 918 N N . GLN A 1 114 ? 9.374 6.351 -19.977 1.00 79.00 114 GLN A N 1
ATOM 919 C CA . GLN A 1 114 ? 8.937 6.283 -21.381 1.00 79.00 114 GLN A CA 1
ATOM 920 C C . GLN A 1 114 ? 8.389 4.906 -21.787 1.00 79.00 114 GLN A C 1
ATOM 922 O O . GLN A 1 114 ? 7.921 4.742 -22.918 1.00 79.00 114 GLN A O 1
ATOM 927 N N . MET A 1 115 ? 8.481 3.906 -20.901 1.00 76.69 115 MET A N 1
ATOM 928 C CA . MET A 1 115 ? 8.046 2.523 -21.143 1.00 76.69 115 MET A CA 1
ATOM 929 C C . MET A 1 115 ? 8.573 1.921 -22.461 1.00 76.69 115 MET A C 1
ATOM 931 O O . MET A 1 115 ? 7.901 1.115 -23.111 1.00 76.69 115 MET A O 1
ATOM 935 N N . ALA A 1 116 ? 9.778 2.306 -22.890 1.00 81.19 116 ALA A N 1
ATOM 936 C CA . ALA A 1 116 ? 10.298 2.038 -24.231 1.00 81.19 116 ALA A CA 1
ATOM 937 C C . ALA A 1 116 ? 10.500 0.544 -24.537 1.00 81.19 116 ALA A C 1
ATOM 939 O O . ALA A 1 116 ? 10.483 0.154 -25.706 1.00 81.19 116 ALA A O 1
ATOM 940 N N . PHE A 1 117 ? 10.683 -0.287 -23.507 1.00 79.50 117 PHE A N 1
ATOM 941 C CA . PHE A 1 117 ? 11.006 -1.713 -23.651 1.00 79.50 117 PHE A CA 1
ATOM 942 C C . PHE A 1 117 ? 9.915 -2.652 -23.119 1.00 79.50 117 PHE A C 1
ATOM 944 O O . PHE A 1 117 ? 10.125 -3.862 -23.047 1.00 79.50 117 PHE A O 1
ATOM 951 N N . THR A 1 118 ? 8.765 -2.101 -22.736 1.00 76.56 118 THR A N 1
ATOM 952 C CA . THR A 1 118 ? 7.629 -2.871 -22.220 1.00 76.56 118 THR A CA 1
ATOM 953 C C . THR A 1 118 ? 6.855 -3.546 -23.351 1.00 76.56 118 THR A C 1
ATOM 955 O O . THR A 1 118 ? 6.966 -3.155 -24.518 1.00 76.56 118 THR A O 1
ATOM 958 N N . ILE A 1 119 ? 6.053 -4.560 -23.010 1.00 71.44 119 ILE A N 1
ATOM 959 C CA . ILE A 1 119 ? 5.097 -5.162 -23.946 1.00 71.44 119 ILE A CA 1
ATOM 960 C C . ILE A 1 119 ? 4.080 -4.089 -24.330 1.00 71.44 119 ILE A C 1
ATOM 962 O O . ILE A 1 119 ? 3.167 -3.786 -23.566 1.00 71.44 119 ILE A O 1
ATOM 966 N N . ARG A 1 120 ? 4.226 -3.512 -25.523 1.00 63.91 120 ARG A N 1
ATOM 967 C CA . ARG A 1 120 ? 3.163 -2.701 -26.111 1.00 63.91 120 ARG A CA 1
ATOM 968 C C . ARG A 1 120 ? 2.102 -3.661 -26.641 1.00 63.91 120 ARG A C 1
ATOM 970 O O . ARG A 1 120 ? 2.481 -4.545 -27.412 1.00 63.91 120 ARG A O 1
ATOM 977 N N . PRO A 1 121 ? 0.814 -3.512 -26.283 1.00 53.56 121 PRO A N 1
ATOM 978 C CA . PRO A 1 121 ? -0.234 -4.204 -27.016 1.00 53.56 121 PRO A CA 1
ATOM 979 C C . PRO A 1 121 ? -0.075 -3.788 -28.478 1.00 53.56 121 PRO A C 1
ATOM 981 O O . PRO A 1 121 ? -0.131 -2.598 -28.808 1.00 53.56 121 PRO A O 1
ATOM 984 N N . ALA A 1 122 ? 0.274 -4.750 -29.335 1.00 49.50 122 ALA A N 1
ATOM 985 C CA . ALA A 1 122 ? 0.351 -4.502 -30.760 1.00 49.50 122 ALA A CA 1
ATOM 986 C C . ALA A 1 122 ? -1.015 -3.951 -31.163 1.00 49.50 122 ALA A C 1
ATOM 988 O O . ALA A 1 122 ? -2.038 -4.519 -30.787 1.00 49.50 122 ALA A O 1
ATOM 989 N N . LYS A 1 123 ? -1.036 -2.828 -31.886 1.00 51.28 123 LYS A N 1
ATOM 990 C CA . LYS A 1 123 ? -2.283 -2.180 -32.319 1.00 51.28 123 LYS A CA 1
ATOM 991 C C . LYS A 1 123 ? -3.240 -3.133 -33.051 1.00 51.28 123 LYS A C 1
ATOM 993 O O . LYS A 1 123 ? -4.416 -2.808 -33.150 1.00 51.28 123 LYS A O 1
ATOM 998 N N . ASP A 1 124 ? -2.739 -4.283 -33.503 1.00 43.00 124 ASP A N 1
ATOM 999 C CA . ASP A 1 124 ? -3.424 -5.179 -34.421 1.00 43.00 124 ASP A CA 1
ATOM 1000 C C . ASP A 1 124 ? -3.662 -6.612 -33.895 1.00 43.00 124 ASP A C 1
ATOM 1002 O O . ASP A 1 124 ? -4.414 -7.335 -34.536 1.00 43.00 124 ASP A O 1
ATOM 1006 N N . ASP A 1 125 ? -3.146 -7.022 -32.723 1.00 43.91 125 ASP A N 1
ATOM 1007 C CA . ASP A 1 125 ? -3.341 -8.396 -32.213 1.00 43.91 125 ASP A CA 1
ATOM 1008 C C . ASP A 1 125 ? -3.977 -8.410 -30.811 1.00 43.91 125 ASP A C 1
ATOM 1010 O O . ASP A 1 125 ? -3.329 -8.156 -29.796 1.00 43.91 125 ASP A O 1
ATOM 1014 N N . CYS A 1 126 ? -5.277 -8.727 -30.791 1.00 50.25 126 CYS A N 1
ATOM 1015 C CA . CYS A 1 126 ? -6.164 -8.893 -29.633 1.00 50.25 126 CYS A CA 1
ATOM 1016 C C . CYS A 1 126 ? -6.271 -7.673 -28.702 1.00 50.25 126 CYS A C 1
ATOM 1018 O O . CYS A 1 126 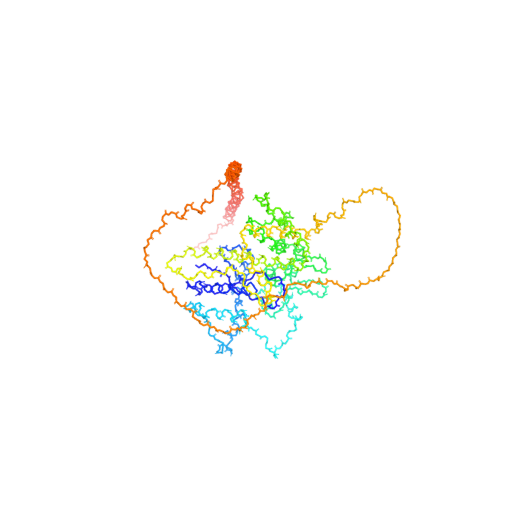? -5.617 -7.585 -27.664 1.00 50.25 126 CYS A O 1
ATOM 1020 N N . LEU A 1 127 ? -7.217 -6.782 -29.026 1.00 58.06 127 LEU A N 1
ATOM 1021 C CA . LEU A 1 127 ? -7.813 -5.838 -28.078 1.00 58.06 127 LEU A CA 1
ATOM 1022 C C . LEU A 1 127 ? -8.505 -6.631 -26.957 1.00 58.06 127 LEU A C 1
ATOM 1024 O O . LEU A 1 127 ? -9.712 -6.857 -27.009 1.00 58.06 127 LEU A O 1
ATOM 1028 N N . ILE A 1 128 ? -7.751 -7.093 -25.957 1.00 67.62 128 ILE A N 1
ATOM 1029 C CA . ILE A 1 128 ? -8.352 -7.515 -24.692 1.00 67.62 128 ILE A CA 1
ATOM 1030 C C . ILE A 1 128 ? -9.121 -6.290 -24.201 1.00 67.62 128 ILE A C 1
ATOM 1032 O O . ILE A 1 128 ? -8.528 -5.232 -23.980 1.00 67.62 128 ILE A O 1
ATOM 1036 N N . SER A 1 129 ? -10.446 -6.411 -24.123 1.00 87.00 129 SER A N 1
ATOM 1037 C CA . SER A 1 129 ? -11.288 -5.341 -23.603 1.00 87.00 129 SER A CA 1
ATOM 1038 C C . SER A 1 129 ? -10.783 -4.955 -22.217 1.00 87.00 129 SER A C 1
ATOM 1040 O O . SER A 1 129 ? -10.380 -5.825 -21.445 1.00 87.00 129 SER A O 1
ATOM 1042 N N . GLN A 1 130 ? -10.841 -3.670 -21.866 1.00 87.62 130 GLN A N 1
ATOM 1043 C CA . GLN A 1 130 ? -10.521 -3.231 -20.506 1.00 87.62 130 GLN A CA 1
ATOM 1044 C C . GLN A 1 130 ? -11.323 -4.031 -19.463 1.00 87.62 130 GLN A C 1
ATOM 1046 O O . GLN A 1 130 ? -10.799 -4.396 -18.416 1.00 87.62 130 GLN A O 1
ATOM 1051 N N . GLU A 1 131 ? -12.575 -4.367 -19.783 1.00 90.12 131 GLU A N 1
ATOM 1052 C CA . GLU A 1 131 ? -13.435 -5.200 -18.942 1.00 90.12 131 GLU A CA 1
ATOM 1053 C C . GLU A 1 131 ? -12.901 -6.638 -18.811 1.00 90.12 131 GLU A C 1
ATOM 1055 O O . GLU A 1 131 ? -12.887 -7.193 -17.714 1.00 90.12 131 GLU A O 1
ATOM 1060 N N . ASP A 1 132 ? -12.408 -7.236 -19.900 1.00 91.94 132 ASP A N 1
ATOM 1061 C CA . ASP A 1 132 ? -11.820 -8.582 -19.871 1.00 91.94 132 ASP A CA 1
ATOM 1062 C C . ASP A 1 132 ? -10.513 -8.592 -19.077 1.00 91.94 132 ASP A C 1
ATOM 1064 O O . ASP A 1 132 ? -10.259 -9.520 -18.310 1.00 91.94 132 ASP A O 1
ATOM 1068 N N . LEU A 1 133 ? -9.700 -7.543 -19.221 1.00 91.94 133 LEU A N 1
ATOM 1069 C CA . LEU A 1 133 ? -8.462 -7.363 -18.470 1.00 91.94 133 LEU A CA 1
ATOM 1070 C C . LEU A 1 133 ? -8.742 -7.244 -16.962 1.00 91.94 133 LEU A C 1
ATOM 1072 O O . LEU A 1 133 ? -8.100 -7.914 -16.151 1.00 91.94 133 LEU A O 1
ATOM 1076 N N . ASN A 1 134 ? -9.752 -6.455 -16.592 1.00 94.06 134 ASN A N 1
ATOM 1077 C CA . ASN A 1 134 ? -10.202 -6.305 -15.210 1.00 94.06 134 ASN A CA 1
ATOM 1078 C C . ASN A 1 134 ? -10.741 -7.628 -14.634 1.00 94.06 134 ASN A C 1
ATOM 1080 O O . ASN A 1 134 ? -10.387 -8.008 -13.517 1.00 94.06 134 ASN A O 1
ATOM 1084 N N . ARG A 1 135 ? -11.534 -8.385 -15.405 1.00 94.06 135 ARG A N 1
ATOM 1085 C CA . ARG A 1 135 ? -12.027 -9.716 -15.000 1.00 94.06 135 ARG A CA 1
ATOM 1086 C C . ARG A 1 135 ? -10.904 -10.733 -14.836 1.00 94.06 135 ARG A C 1
ATOM 1088 O O . ARG A 1 135 ? -10.937 -11.532 -13.900 1.00 94.06 135 ARG A O 1
ATOM 1095 N N . GLN A 1 136 ? -9.902 -10.701 -15.715 1.00 94.69 136 GLN A N 1
ATOM 1096 C CA . GLN A 1 136 ? -8.713 -11.544 -15.587 1.00 94.69 136 GLN A CA 1
ATOM 1097 C C . GLN A 1 136 ? -7.960 -11.233 -14.293 1.00 94.69 136 GLN A C 1
ATOM 1099 O O . GLN A 1 136 ? -7.630 -12.164 -13.559 1.00 94.69 136 GLN A O 1
ATOM 1104 N N . LEU A 1 137 ? -7.751 -9.949 -13.970 1.00 95.19 137 LEU A N 1
ATOM 1105 C CA . LEU A 1 137 ? -7.141 -9.542 -12.701 1.00 95.19 137 LEU A CA 1
ATOM 1106 C C . LEU A 1 137 ? -7.961 -10.053 -11.512 1.00 95.19 137 LEU A C 1
ATOM 1108 O O . LEU A 1 137 ? -7.417 -10.718 -10.632 1.00 95.19 137 LEU A O 1
ATOM 1112 N N . TRP A 1 138 ? -9.273 -9.810 -11.531 1.00 95.19 138 TRP A N 1
ATOM 1113 C CA . TRP A 1 138 ? -10.200 -10.232 -10.482 1.00 95.19 138 TRP A CA 1
ATOM 1114 C C . TRP A 1 138 ? -10.184 -11.750 -10.238 1.00 95.19 138 TRP A C 1
ATOM 1116 O O . TRP A 1 138 ? -10.238 -12.201 -9.096 1.00 95.19 138 TRP A O 1
ATOM 1126 N N . SER A 1 139 ? -10.050 -12.562 -11.292 1.00 95.00 139 SER A N 1
ATOM 1127 C CA . SER A 1 139 ? -9.936 -14.018 -11.153 1.00 95.00 139 SER A CA 1
ATOM 1128 C C . SER A 1 139 ? -8.534 -14.474 -10.728 1.00 95.00 139 SER A C 1
ATOM 1130 O O . SER A 1 139 ? -8.409 -15.456 -9.994 1.00 95.00 139 SER A O 1
ATOM 1132 N N . CYS A 1 140 ? -7.477 -13.799 -11.189 1.00 96.06 140 CYS A N 1
ATOM 1133 C CA . CYS A 1 140 ? -6.078 -14.178 -10.953 1.00 96.06 140 CYS A CA 1
ATOM 1134 C C . CYS A 1 140 ? -5.692 -14.098 -9.469 1.00 96.06 140 CYS A C 1
ATOM 1136 O O . CYS A 1 140 ? -4.998 -14.978 -8.950 1.00 96.06 140 CYS A O 1
ATOM 1138 N N . VAL A 1 141 ? -6.205 -13.086 -8.762 1.00 96.44 141 VAL A N 1
ATOM 1139 C CA . VAL A 1 141 ? -5.866 -12.792 -7.357 1.00 96.44 141 VAL A CA 1
ATOM 1140 C C . VAL A 1 141 ? -6.351 -13.848 -6.357 1.00 96.44 141 VAL A C 1
ATOM 1142 O O . VAL A 1 141 ? -5.957 -13.812 -5.195 1.00 96.44 141 VAL A O 1
ATOM 1145 N N . ARG A 1 142 ? -7.146 -14.829 -6.806 1.00 95.56 142 ARG A N 1
ATOM 1146 C CA . ARG A 1 142 ? -7.495 -16.036 -6.034 1.00 95.56 142 ARG A CA 1
ATOM 1147 C C . ARG A 1 142 ? -6.297 -16.960 -5.792 1.00 95.56 142 ARG A C 1
ATOM 1149 O O . ARG A 1 142 ? -6.347 -17.819 -4.919 1.00 95.56 142 ARG A O 1
ATOM 1156 N N . THR A 1 143 ? -5.244 -16.825 -6.595 1.00 94.56 143 THR A N 1
ATOM 1157 C CA . THR A 1 143 ? -4.053 -17.685 -6.569 1.00 94.56 143 THR A CA 1
ATOM 1158 C C . THR A 1 143 ? -2.816 -16.902 -6.140 1.00 94.56 143 THR A C 1
ATOM 1160 O O . THR A 1 143 ? -2.786 -15.677 -6.225 1.00 94.56 143 THR A O 1
ATOM 1163 N N . ALA A 1 144 ? -1.747 -17.593 -5.743 1.00 92.38 144 ALA A N 1
ATOM 1164 C CA . ALA A 1 144 ? -0.498 -16.964 -5.300 1.00 92.38 144 ALA A CA 1
ATOM 1165 C C . ALA A 1 144 ? 0.400 -16.435 -6.449 1.00 92.38 144 ALA A C 1
ATOM 1167 O O . ALA A 1 144 ? 1.550 -16.058 -6.218 1.00 92.38 144 ALA A O 1
ATOM 1168 N N . HIS A 1 145 ? -0.087 -16.403 -7.697 1.00 92.06 145 HIS A N 1
ATOM 1169 C CA . HIS A 1 145 ? 0.687 -16.000 -8.879 1.00 92.06 145 HIS A CA 1
ATOM 1170 C C . HIS A 1 145 ? 0.807 -14.473 -9.025 1.00 92.06 145 HIS A C 1
ATOM 1172 O O . HIS A 1 145 ? 0.248 -13.861 -9.936 1.00 92.06 145 HIS A O 1
ATOM 1178 N N . VAL A 1 146 ? 1.573 -13.844 -8.131 1.00 90.94 146 VAL A N 1
ATOM 1179 C CA . VAL A 1 146 ? 1.775 -12.382 -8.101 1.00 90.94 146 VAL A CA 1
ATOM 1180 C C . VAL A 1 146 ? 2.407 -11.813 -9.378 1.00 90.94 146 VAL A C 1
ATOM 1182 O O . VAL A 1 146 ? 2.121 -10.680 -9.744 1.00 90.94 146 VAL A O 1
ATOM 1185 N N . GLU A 1 147 ? 3.219 -12.589 -10.103 1.00 87.88 147 GLU A N 1
ATOM 1186 C CA . GLU A 1 147 ? 3.800 -12.176 -11.393 1.00 87.88 147 GLU A CA 1
ATOM 1187 C C . GLU A 1 147 ? 2.718 -11.963 -12.465 1.00 87.88 147 GLU A C 1
ATOM 1189 O O . GLU A 1 147 ? 2.754 -10.985 -13.212 1.00 87.88 147 GLU A O 1
ATOM 1194 N N . THR A 1 148 ? 1.725 -12.854 -12.523 1.00 90.81 148 THR A N 1
ATOM 1195 C CA . THR A 1 148 ? 0.618 -12.739 -13.477 1.00 90.81 148 THR A CA 1
ATOM 1196 C C . THR A 1 148 ? -0.256 -11.536 -13.138 1.00 90.81 148 THR A C 1
ATOM 1198 O O . THR A 1 148 ? -0.548 -10.734 -14.024 1.00 90.81 148 THR A O 1
ATOM 1201 N N . THR A 1 149 ? -0.585 -11.346 -11.855 1.00 92.88 149 THR A N 1
ATOM 1202 C CA . THR A 1 149 ? -1.281 -10.145 -11.364 1.00 92.88 149 THR A CA 1
ATOM 1203 C C . THR A 1 149 ? -0.521 -8.877 -11.753 1.00 92.88 149 THR A C 1
ATOM 1205 O O . THR A 1 149 ? -1.101 -7.947 -12.308 1.00 92.88 149 THR A O 1
ATOM 1208 N N . LEU A 1 150 ? 0.796 -8.857 -11.538 1.00 88.06 150 LEU A N 1
ATOM 1209 C CA . LEU A 1 150 ? 1.652 -7.730 -11.880 1.00 88.06 150 LEU A CA 1
ATOM 1210 C C . LEU A 1 150 ? 1.630 -7.414 -13.380 1.00 88.06 150 LEU A C 1
ATOM 1212 O O . LEU A 1 150 ? 1.564 -6.249 -13.768 1.00 88.06 150 LEU A O 1
ATOM 1216 N N . ARG A 1 151 ? 1.667 -8.437 -14.237 1.00 85.69 151 ARG A N 1
ATOM 1217 C CA . ARG A 1 151 ? 1.586 -8.251 -15.689 1.00 85.69 151 ARG A CA 1
ATOM 1218 C C . ARG A 1 151 ? 0.238 -7.669 -16.113 1.00 85.69 151 ARG A C 1
ATOM 1220 O O . ARG A 1 151 ? 0.218 -6.793 -16.970 1.00 85.69 151 ARG A O 1
ATOM 1227 N N . LEU A 1 152 ? -0.862 -8.116 -15.507 1.00 90.19 152 LEU A N 1
ATOM 1228 C CA . LEU A 1 152 ? -2.199 -7.570 -15.765 1.00 90.19 152 LEU A CA 1
ATOM 1229 C C . LEU A 1 152 ? -2.286 -6.097 -15.339 1.00 90.19 152 LEU A C 1
ATOM 1231 O O . LEU A 1 152 ? -2.757 -5.264 -16.109 1.00 90.19 152 LEU A O 1
ATOM 1235 N N . LEU A 1 153 ? -1.747 -5.756 -14.166 1.00 87.88 153 LEU A N 1
ATOM 1236 C CA . LEU A 1 153 ? -1.662 -4.372 -13.687 1.00 87.88 153 LEU A CA 1
ATOM 1237 C C . LEU A 1 153 ? -0.799 -3.499 -14.613 1.00 87.88 153 LEU A C 1
ATOM 1239 O O . LEU A 1 153 ? -1.189 -2.385 -14.949 1.00 87.88 153 LEU A O 1
ATOM 1243 N N . ALA A 1 154 ? 0.328 -4.018 -15.111 1.00 82.38 154 ALA A N 1
ATOM 1244 C CA . ALA A 1 154 ? 1.181 -3.313 -16.071 1.00 82.38 154 ALA A CA 1
ATOM 1245 C C . ALA A 1 154 ? 0.510 -3.084 -17.440 1.00 82.38 154 ALA A C 1
ATOM 1247 O O . ALA A 1 154 ? 0.852 -2.126 -18.130 1.00 82.38 154 ALA A O 1
ATOM 1248 N N . LEU A 1 155 ? -0.451 -3.932 -17.825 1.00 83.31 155 LEU A N 1
ATOM 1249 C CA . LEU A 1 155 ? -1.298 -3.737 -19.008 1.00 83.31 155 LEU A CA 1
ATOM 1250 C C . LEU A 1 155 ? -2.440 -2.732 -18.769 1.00 83.31 155 LEU A C 1
ATOM 1252 O O . LEU A 1 155 ? -3.139 -2.383 -19.717 1.00 83.31 155 LEU A O 1
ATOM 1256 N N . GLY A 1 156 ? -2.612 -2.250 -17.534 1.00 84.06 156 GLY A N 1
ATOM 1257 C CA . GLY A 1 156 ? -3.614 -1.253 -17.162 1.00 84.06 156 GLY A CA 1
ATOM 1258 C C . GLY A 1 156 ? -4.874 -1.821 -16.513 1.00 84.06 156 GLY A C 1
ATOM 1259 O O . GLY A 1 156 ? -5.893 -1.135 -16.514 1.00 84.06 156 GLY A O 1
ATOM 1260 N N . ALA A 1 157 ? -4.845 -3.050 -15.983 1.00 90.62 157 ALA A N 1
ATOM 1261 C CA . ALA A 1 157 ? -5.967 -3.606 -15.225 1.00 90.62 157 ALA A CA 1
ATOM 1262 C C . ALA A 1 157 ? -6.302 -2.734 -14.004 1.00 90.62 157 ALA A C 1
ATOM 1264 O O . ALA A 1 157 ? -5.396 -2.252 -13.326 1.00 90.62 157 ALA A O 1
ATOM 1265 N N . ASP A 1 158 ? -7.591 -2.574 -13.707 1.00 90.81 158 ASP A N 1
ATOM 1266 C CA . ASP A 1 158 ? -8.057 -1.774 -12.577 1.00 90.81 158 ASP A CA 1
ATOM 1267 C C . ASP A 1 158 ? -8.055 -2.570 -11.261 1.00 90.81 158 ASP A C 1
ATOM 1269 O O . ASP A 1 158 ? -8.866 -3.490 -11.110 1.00 90.81 158 ASP A O 1
ATOM 1273 N N . PRO A 1 159 ? -7.194 -2.228 -10.280 1.00 91.00 159 PRO A N 1
ATOM 1274 C CA . PRO A 1 159 ? -7.162 -2.895 -8.984 1.00 91.00 159 PRO A CA 1
ATOM 1275 C C . PRO A 1 159 ? -8.418 -2.647 -8.133 1.00 91.00 159 PRO A C 1
ATOM 1277 O O . PRO A 1 159 ? -8.654 -3.413 -7.199 1.00 91.00 159 PRO A O 1
ATOM 1280 N N . ASN A 1 160 ? -9.233 -1.635 -8.456 1.00 93.38 160 ASN A N 1
ATOM 1281 C CA . ASN A 1 160 ? -10.494 -1.311 -7.774 1.00 93.38 160 ASN A CA 1
ATOM 1282 C C . ASN A 1 160 ? -11.741 -1.789 -8.537 1.00 93.38 160 ASN A C 1
ATOM 1284 O O . ASN A 1 160 ? -12.867 -1.454 -8.155 1.00 93.38 160 ASN A O 1
ATOM 1288 N N . TYR A 1 161 ? -11.565 -2.579 -9.604 1.00 94.62 161 TYR A N 1
ATOM 1289 C CA . TYR A 1 161 ? -12.676 -3.147 -10.367 1.00 94.62 161 TYR A CA 1
ATOM 1290 C C . TYR A 1 161 ? -13.650 -3.899 -9.456 1.00 94.62 161 TYR A C 1
ATOM 1292 O O . TYR A 1 161 ? -13.265 -4.860 -8.805 1.00 94.62 161 TYR A O 1
ATOM 1300 N N . ALA A 1 162 ? -14.923 -3.515 -9.440 1.00 93.38 162 ALA A N 1
ATOM 1301 C CA . ALA A 1 162 ? -15.945 -4.210 -8.665 1.00 93.38 162 ALA A CA 1
ATOM 1302 C C . ALA A 1 162 ? -16.714 -5.193 -9.554 1.00 93.38 162 ALA A C 1
ATOM 1304 O O . ALA A 1 162 ? -17.243 -4.798 -10.595 1.00 93.38 162 ALA A O 1
ATOM 1305 N N . ASP A 1 163 ? -16.817 -6.460 -9.137 1.00 93.62 163 ASP A N 1
ATOM 1306 C CA . ASP A 1 163 ? -17.597 -7.431 -9.905 1.00 93.62 163 ASP A CA 1
ATOM 1307 C C . ASP A 1 163 ? -19.094 -7.048 -9.960 1.00 93.62 163 ASP A C 1
ATOM 1309 O O . ASP A 1 163 ? -19.628 -6.516 -8.982 1.00 93.62 163 ASP A O 1
ATOM 1313 N N . PRO A 1 164 ? -19.810 -7.324 -11.066 1.00 91.38 164 PRO A N 1
ATOM 1314 C CA . PRO A 1 164 ? -21.193 -6.869 -11.220 1.00 91.38 164 PRO A CA 1
ATOM 1315 C C . PRO A 1 164 ? -22.200 -7.476 -10.235 1.00 91.38 164 PRO A C 1
ATOM 1317 O O . PRO A 1 164 ? -23.242 -6.869 -9.998 1.00 91.38 164 PRO A O 1
ATOM 1320 N N . GLU A 1 165 ? -21.936 -8.668 -9.692 1.00 88.81 165 GLU A N 1
ATOM 1321 C CA . GLU A 1 165 ? -22.910 -9.395 -8.868 1.00 88.81 165 GLU A CA 1
ATOM 1322 C C . GLU A 1 165 ? -22.798 -9.019 -7.392 1.00 88.81 165 GLU A C 1
ATOM 1324 O O . GLU A 1 165 ? -23.797 -8.712 -6.742 1.00 88.81 165 GLU A O 1
ATOM 1329 N N . LYS A 1 166 ? -21.580 -9.055 -6.847 1.00 90.81 166 LYS A N 1
ATOM 1330 C CA . LYS A 1 166 ? -21.307 -8.889 -5.414 1.00 90.81 166 LYS A CA 1
ATOM 1331 C C . LYS A 1 166 ? -20.509 -7.634 -5.096 1.00 90.81 166 LYS A C 1
ATOM 1333 O O . LYS A 1 166 ? -20.281 -7.359 -3.918 1.00 90.81 166 LYS A O 1
ATOM 1338 N N . LYS A 1 167 ? -20.084 -6.873 -6.108 1.00 94.31 167 LYS A N 1
ATOM 1339 C CA . LYS A 1 167 ? -19.225 -5.689 -5.966 1.00 94.31 167 LYS A CA 1
ATOM 1340 C C . LYS A 1 167 ? -17.947 -5.944 -5.154 1.00 94.31 167 LYS A C 1
ATOM 1342 O O . LYS A 1 167 ? -17.399 -5.028 -4.553 1.00 94.31 167 LYS A O 1
ATOM 1347 N N . ASN A 1 168 ? -17.459 -7.179 -5.116 1.00 94.62 168 ASN A N 1
ATOM 1348 C CA . ASN A 1 168 ? -16.157 -7.506 -4.566 1.00 94.62 168 ASN A CA 1
ATOM 1349 C C . ASN A 1 168 ? -15.080 -6.989 -5.515 1.00 94.62 168 ASN A C 1
ATOM 1351 O O . ASN A 1 168 ? -15.003 -7.395 -6.675 1.00 94.62 168 ASN A O 1
ATOM 1355 N N . ALA A 1 169 ? -14.216 -6.129 -4.993 1.00 96.06 169 ALA A N 1
ATOM 1356 C CA . ALA A 1 169 ? -12.966 -5.767 -5.649 1.00 96.06 169 ALA A CA 1
ATOM 1357 C C . ALA A 1 169 ? -11.934 -6.912 -5.590 1.00 96.06 169 ALA A C 1
ATOM 1359 O O . ALA A 1 169 ? -12.056 -7.781 -4.717 1.00 96.06 169 ALA A O 1
ATOM 1360 N N . PRO A 1 170 ? -10.877 -6.907 -6.430 1.00 96.75 170 PRO A N 1
ATOM 1361 C CA . PRO A 1 170 ? -9.753 -7.834 -6.316 1.00 96.75 170 PRO A CA 1
ATOM 1362 C C . PRO A 1 170 ? -9.231 -7.992 -4.882 1.00 96.75 170 PRO A C 1
ATOM 1364 O O . PRO A 1 170 ? -8.917 -9.105 -4.464 1.00 96.75 170 PRO A O 1
ATOM 1367 N N . LEU A 1 171 ? -9.219 -6.905 -4.102 1.00 96.69 171 LEU A N 1
ATOM 1368 C CA . LEU A 1 171 ? -8.766 -6.911 -2.711 1.00 96.69 171 LEU A CA 1
ATOM 1369 C C . LEU A 1 171 ? -9.685 -7.714 -1.770 1.00 96.69 171 LEU A C 1
ATOM 1371 O O . LEU A 1 171 ? -9.200 -8.369 -0.854 1.00 96.69 171 LEU A O 1
ATOM 1375 N N . HIS A 1 172 ? -11.000 -7.736 -2.017 1.00 97.06 172 HIS A N 1
ATOM 1376 C CA . HIS A 1 172 ? -11.934 -8.585 -1.265 1.00 97.06 172 HIS A CA 1
ATOM 1377 C C . HIS A 1 172 ? -11.690 -10.067 -1.551 1.00 97.06 172 HIS A C 1
ATOM 1379 O O . HIS A 1 172 ? -11.780 -10.900 -0.653 1.00 97.06 172 HIS A O 1
ATOM 1385 N N . ILE A 1 173 ? -11.386 -10.406 -2.806 1.00 96.81 173 ILE A N 1
ATOM 1386 C CA . ILE A 1 173 ? -11.154 -11.790 -3.220 1.00 96.81 173 ILE A CA 1
ATOM 1387 C C . ILE A 1 173 ? -9.819 -12.306 -2.688 1.00 96.81 173 ILE A C 1
ATOM 1389 O O . ILE A 1 173 ? -9.774 -13.409 -2.150 1.00 96.81 173 ILE A O 1
ATOM 1393 N N . SER A 1 174 ? -8.748 -11.516 -2.773 1.00 97.00 174 SER A N 1
ATOM 1394 C CA . SER A 1 174 ? -7.462 -11.897 -2.180 1.00 97.00 174 SER A CA 1
ATOM 1395 C C . SER A 1 174 ? -7.542 -11.997 -0.654 1.00 97.00 174 SER A C 1
ATOM 1397 O O . SER A 1 174 ? -6.970 -12.925 -0.086 1.00 97.00 174 SER A O 1
ATOM 1399 N N . ALA A 1 175 ? -8.306 -11.116 0.003 1.00 97.38 175 ALA A N 1
ATOM 1400 C CA . ALA A 1 175 ? -8.594 -11.195 1.434 1.00 97.38 175 ALA A CA 1
ATOM 1401 C C . ALA A 1 175 ? -9.355 -12.478 1.808 1.00 97.38 175 ALA A C 1
ATOM 1403 O O . ALA A 1 175 ? -8.976 -13.165 2.756 1.00 97.38 175 ALA A O 1
ATOM 1404 N N . LYS A 1 176 ? -10.389 -12.826 1.031 1.00 96.75 176 LYS A N 1
ATOM 1405 C CA . LYS A 1 176 ? -11.193 -14.039 1.223 1.00 96.75 176 LYS A CA 1
ATOM 1406 C C . LYS A 1 176 ? -10.363 -15.319 1.113 1.00 96.75 176 LYS A C 1
ATOM 1408 O O . LYS A 1 176 ? -10.559 -16.242 1.887 1.00 96.75 176 LYS A O 1
ATOM 1413 N N . GLU A 1 177 ? -9.458 -15.382 0.139 1.00 96.88 177 GLU A N 1
ATOM 1414 C CA . GLU A 1 177 ? -8.629 -16.569 -0.126 1.00 96.88 177 GLU A CA 1
ATOM 1415 C C . GLU A 1 177 ? -7.308 -16.573 0.677 1.00 96.88 177 GLU A C 1
ATOM 1417 O O . GLU A 1 177 ? -6.452 -17.428 0.448 1.00 96.88 177 GLU A O 1
ATOM 1422 N N . GLY A 1 178 ? -7.097 -15.601 1.574 1.00 96.75 178 GLY A N 1
ATOM 1423 C CA . GLY A 1 178 ? -5.900 -15.526 2.419 1.00 96.75 178 GLY A CA 1
ATOM 1424 C C . GLY A 1 178 ? -4.604 -15.194 1.666 1.00 96.75 178 GLY A C 1
ATOM 1425 O O . GLY A 1 178 ? -3.514 -15.541 2.119 1.00 96.75 178 GLY A O 1
ATOM 1426 N N . GLN A 1 179 ? -4.690 -14.543 0.502 1.00 96.88 179 GLN A N 1
ATOM 1427 C CA . GLN A 1 179 ? -3.548 -14.260 -0.373 1.00 96.88 179 GLN A CA 1
ATOM 1428 C C . GLN A 1 179 ? -2.804 -12.980 0.043 1.00 96.88 179 GLN A C 1
ATOM 1430 O O . GLN A 1 179 ? -2.906 -11.941 -0.615 1.00 96.88 179 GLN A O 1
ATOM 1435 N N . SER A 1 180 ? -2.004 -13.057 1.112 1.00 96.25 180 SER A N 1
ATOM 1436 C CA . SER A 1 180 ? -1.280 -11.907 1.684 1.00 96.25 180 SER A CA 1
ATOM 1437 C C . SER A 1 180 ? -0.426 -11.136 0.670 1.00 96.25 180 SER A C 1
ATOM 1439 O O . SER A 1 180 ? -0.459 -9.910 0.641 1.00 96.25 180 SER A O 1
ATOM 1441 N N . LEU A 1 181 ? 0.310 -11.829 -0.208 1.00 94.88 181 LEU A N 1
ATOM 1442 C CA . LEU A 1 181 ? 1.165 -11.166 -1.204 1.00 94.88 181 LEU A CA 1
ATOM 1443 C C . LEU A 1 181 ? 0.360 -10.487 -2.324 1.00 94.88 181 LEU A C 1
ATOM 1445 O O . LEU A 1 181 ? 0.789 -9.460 -2.845 1.00 94.88 181 LEU A O 1
ATOM 1449 N N . GLN A 1 182 ? -0.812 -11.030 -2.678 1.00 95.88 182 GLN A N 1
ATOM 1450 C CA . GLN A 1 182 ? -1.720 -10.386 -3.634 1.00 95.88 182 GLN A CA 1
ATOM 1451 C C . GLN A 1 182 ? -2.324 -9.116 -3.032 1.00 95.88 182 GLN A C 1
ATOM 1453 O O . GLN A 1 182 ? -2.432 -8.113 -3.729 1.00 95.88 182 GLN A O 1
ATOM 1458 N N . VAL A 1 183 ? -2.678 -9.140 -1.740 1.00 96.00 183 VAL A N 1
ATOM 1459 C CA . VAL A 1 183 ? -3.160 -7.958 -1.009 1.00 96.00 183 VAL A CA 1
ATOM 1460 C C . VAL A 1 183 ? -2.131 -6.833 -1.052 1.00 96.00 183 VAL A C 1
ATOM 1462 O O . VAL A 1 183 ? -2.478 -5.723 -1.447 1.00 96.00 183 VAL A O 1
ATOM 1465 N N . GLU A 1 184 ? -0.869 -7.121 -0.720 1.00 92.25 184 GLU A N 1
ATOM 1466 C CA . GLU A 1 184 ? 0.195 -6.111 -0.777 1.00 92.25 184 GLU A CA 1
ATOM 1467 C C . GLU A 1 184 ? 0.372 -5.579 -2.205 1.00 92.25 184 GLU A C 1
ATOM 1469 O O . GLU A 1 184 ? 0.376 -4.370 -2.406 1.00 92.25 184 GLU A O 1
ATOM 1474 N N . LEU A 1 185 ? 0.449 -6.455 -3.214 1.00 90.44 185 LEU A N 1
ATOM 1475 C CA . LEU A 1 185 ? 0.623 -6.034 -4.607 1.00 90.44 185 LEU A CA 1
ATOM 1476 C C . LEU A 1 185 ? -0.521 -5.129 -5.089 1.00 90.44 185 LEU A C 1
ATOM 1478 O O . LEU A 1 185 ? -0.267 -4.083 -5.681 1.00 90.44 185 LEU A O 1
ATOM 1482 N N . LEU A 1 186 ? -1.771 -5.514 -4.831 1.00 92.62 186 LEU A N 1
ATOM 1483 C CA . LEU A 1 186 ? -2.947 -4.741 -5.229 1.00 92.62 186 LEU A CA 1
ATOM 1484 C C . LEU A 1 186 ? -3.004 -3.388 -4.521 1.00 92.62 186 LEU A C 1
ATOM 1486 O O . LEU A 1 186 ? -3.222 -2.372 -5.179 1.00 92.62 186 LEU A O 1
ATOM 1490 N N . TRP A 1 187 ? -2.784 -3.372 -3.202 1.00 91.06 187 TRP A N 1
ATOM 1491 C CA . TRP A 1 187 ? -2.753 -2.137 -2.420 1.00 91.06 187 TRP A CA 1
ATOM 1492 C C . TRP A 1 187 ? -1.721 -1.166 -2.984 1.00 91.06 187 TRP A C 1
ATOM 1494 O O . TRP A 1 187 ? -2.006 0.020 -3.141 1.00 91.06 187 TRP A O 1
ATOM 1504 N N . ILE A 1 188 ? -0.568 -1.684 -3.412 1.00 84.31 188 ILE A N 1
ATOM 1505 C CA . ILE A 1 188 ? 0.468 -0.828 -3.968 1.00 84.31 188 ILE A CA 1
ATOM 1506 C C . ILE A 1 188 ? 0.047 -0.158 -5.274 1.00 84.31 188 ILE A C 1
ATOM 1508 O O . ILE A 1 188 ? 0.319 1.027 -5.503 1.00 84.31 188 ILE A O 1
ATOM 1512 N N . TYR A 1 189 ? -0.648 -0.909 -6.121 1.00 83.06 189 TYR A N 1
ATOM 1513 C CA . TYR A 1 189 ? -1.221 -0.381 -7.352 1.00 83.06 189 TYR A CA 1
ATOM 1514 C C . TYR A 1 189 ? -2.441 0.529 -7.116 1.00 83.06 189 TYR A C 1
ATOM 1516 O O . TYR A 1 189 ? -3.041 1.004 -8.077 1.00 83.06 189 TYR A O 1
ATOM 1524 N N . GLY A 1 190 ? -2.766 0.841 -5.857 1.00 84.94 190 GLY A N 1
ATOM 1525 C CA . GLY A 1 190 ? -3.805 1.790 -5.474 1.00 84.94 190 GLY A CA 1
ATOM 1526 C C . GLY A 1 190 ? -5.160 1.145 -5.202 1.00 84.94 190 GLY A C 1
ATOM 1527 O O . GLY A 1 190 ? -6.177 1.827 -5.333 1.00 84.94 190 GLY A O 1
ATOM 1528 N N . ALA A 1 191 ? -5.200 -0.150 -4.860 1.00 91.06 191 ALA A N 1
ATOM 1529 C CA . ALA A 1 191 ? -6.424 -0.775 -4.364 1.00 91.06 191 ALA A CA 1
ATOM 1530 C C . ALA A 1 191 ? -6.853 -0.149 -3.027 1.00 91.06 191 ALA A C 1
ATOM 1532 O O . ALA A 1 191 ? -6.055 -0.046 -2.092 1.00 91.06 191 ALA A O 1
ATOM 1533 N N . ASP A 1 192 ? -8.124 0.226 -2.926 1.00 89.38 192 ASP A N 1
ATOM 1534 C CA . ASP A 1 192 ? -8.706 0.823 -1.732 1.00 89.38 192 ASP A CA 1
ATOM 1535 C C . ASP A 1 192 ? -9.040 -0.252 -0.685 1.00 89.38 192 ASP A C 1
ATOM 1537 O O . ASP A 1 192 ? -9.976 -1.043 -0.827 1.00 89.38 192 ASP A O 1
ATOM 1541 N N . ALA A 1 193 ? -8.271 -0.263 0.406 1.00 92.38 193 ALA A N 1
ATOM 1542 C CA . ALA A 1 193 ? -8.486 -1.149 1.550 1.00 92.38 193 ALA A CA 1
ATOM 1543 C C . ALA A 1 193 ? -9.767 -0.834 2.346 1.00 92.38 193 ALA A C 1
ATOM 1545 O O . ALA A 1 193 ? -10.194 -1.662 3.151 1.00 92.38 193 ALA A O 1
ATOM 1546 N N . GLY A 1 194 ? -10.384 0.332 2.127 1.00 91.62 194 GLY A N 1
ATOM 1547 C CA . GLY A 1 194 ? -11.649 0.746 2.734 1.00 91.62 194 GLY A CA 1
ATOM 1548 C C . GLY A 1 194 ? -12.886 0.528 1.856 1.00 91.62 194 GLY A C 1
ATOM 1549 O O . GLY A 1 194 ? -13.991 0.819 2.316 1.00 91.62 194 GLY A O 1
ATOM 1550 N N . GLN A 1 195 ? -12.738 0.026 0.624 1.00 92.56 195 GLN A N 1
ATOM 1551 C CA . GLN A 1 195 ? -13.863 -0.158 -0.297 1.00 92.56 195 GLN A CA 1
ATOM 1552 C C . GLN A 1 195 ? -14.874 -1.168 0.261 1.00 92.56 195 GLN A C 1
ATOM 1554 O O . GLN A 1 195 ? -14.491 -2.246 0.702 1.00 92.56 195 GLN A O 1
ATOM 1559 N N . LEU A 1 196 ? -16.166 -0.845 0.197 1.00 94.88 196 LEU A N 1
ATOM 1560 C CA . LEU A 1 196 ? -17.247 -1.742 0.614 1.00 94.88 196 LEU A CA 1
ATOM 1561 C C . LEU A 1 196 ? -17.761 -2.573 -0.567 1.00 94.88 196 LEU A C 1
ATOM 1563 O O . LEU A 1 196 ? -17.951 -2.049 -1.670 1.00 94.88 196 LEU A O 1
ATOM 1567 N N . ASN A 1 197 ? -18.017 -3.860 -0.332 1.00 94.62 197 ASN A N 1
ATOM 1568 C CA . ASN A 1 197 ? -18.726 -4.719 -1.284 1.00 94.62 197 ASN A CA 1
ATOM 1569 C C . ASN A 1 197 ? -20.260 -4.583 -1.160 1.00 94.62 197 ASN A C 1
ATOM 1571 O O . ASN A 1 197 ? -20.773 -3.774 -0.395 1.00 94.62 197 ASN A O 1
ATOM 1575 N N . ALA A 1 198 ? -21.026 -5.391 -1.904 1.00 95.06 198 ALA A N 1
ATOM 1576 C CA . ALA A 1 198 ? -22.495 -5.353 -1.865 1.00 95.06 198 ALA A CA 1
ATOM 1577 C C . ALA A 1 198 ? -23.113 -5.820 -0.531 1.00 95.06 198 ALA A C 1
ATOM 1579 O O . ALA A 1 198 ? -24.315 -5.668 -0.342 1.00 95.06 198 ALA A O 1
ATOM 1580 N N . ALA A 1 199 ? -22.317 -6.410 0.364 1.00 94.62 199 ALA A N 1
ATOM 1581 C CA . ALA A 1 199 ? -22.718 -6.775 1.720 1.00 94.62 199 ALA A CA 1
ATOM 1582 C C . ALA A 1 199 ? -22.264 -5.734 2.763 1.00 94.62 199 ALA A C 1
ATOM 1584 O O . ALA A 1 199 ? -22.301 -6.030 3.955 1.00 94.62 199 ALA A O 1
ATOM 1585 N N . ASP A 1 200 ? -21.813 -4.554 2.320 1.00 95.38 200 ASP A N 1
ATOM 1586 C CA . ASP A 1 200 ? -21.249 -3.491 3.156 1.00 95.38 200 ASP A CA 1
ATOM 1587 C C . ASP A 1 200 ? -20.062 -3.961 4.015 1.00 95.38 200 ASP A C 1
ATOM 1589 O O . ASP A 1 200 ? -19.836 -3.469 5.121 1.00 95.38 200 ASP A O 1
ATOM 1593 N N . LEU A 1 201 ? -19.287 -4.922 3.497 1.00 96.25 201 LEU A N 1
ATOM 1594 C CA . LEU A 1 201 ? -18.086 -5.435 4.148 1.00 96.25 201 LEU A CA 1
ATOM 1595 C C . LEU A 1 201 ? -16.828 -4.864 3.502 1.00 96.25 201 LEU A C 1
ATOM 1597 O O . LEU A 1 201 ? -16.737 -4.817 2.276 1.00 96.25 201 LEU A O 1
ATOM 1601 N N . THR A 1 202 ? -15.843 -4.506 4.325 1.00 95.81 202 THR A N 1
ATOM 1602 C CA . THR A 1 202 ? -14.484 -4.177 3.867 1.00 95.81 202 THR A CA 1
ATOM 1603 C C . THR A 1 202 ? -13.664 -5.449 3.610 1.00 95.81 202 THR A C 1
ATOM 1605 O O . THR A 1 202 ? -13.964 -6.509 4.177 1.00 95.81 202 THR A O 1
ATOM 1608 N N . PRO A 1 203 ? -12.560 -5.377 2.842 1.00 96.75 203 PRO A N 1
ATOM 1609 C CA . PRO A 1 203 ? -11.637 -6.496 2.680 1.00 96.75 203 PRO A CA 1
ATOM 1610 C C . PRO A 1 203 ? -11.137 -7.065 4.016 1.00 96.75 203 PRO A C 1
ATOM 1612 O O . PRO A 1 203 ? -11.058 -8.285 4.156 1.00 96.75 203 PRO A O 1
ATOM 1615 N N . SER A 1 204 ? -10.858 -6.219 5.022 1.00 96.50 204 SER A N 1
ATOM 1616 C CA . SER A 1 204 ? -10.464 -6.696 6.362 1.00 96.50 204 SER A CA 1
ATOM 1617 C C . SER A 1 204 ? -11.555 -7.565 6.992 1.00 96.50 204 SER A C 1
ATOM 1619 O O . SER A 1 204 ? -11.277 -8.662 7.479 1.00 96.50 204 SER A O 1
ATOM 1621 N N . GLN A 1 205 ? -12.811 -7.113 6.945 1.00 96.31 205 GLN A N 1
ATOM 1622 C CA . GLN A 1 205 ? -13.935 -7.855 7.514 1.00 96.31 205 GLN A CA 1
ATOM 1623 C C . GLN A 1 205 ? -14.157 -9.185 6.786 1.00 96.31 205 GLN A C 1
ATOM 1625 O O . GLN A 1 205 ? -14.419 -10.195 7.436 1.00 96.31 205 GLN A O 1
ATOM 1630 N N . VAL A 1 206 ? -13.982 -9.222 5.460 1.00 96.69 206 VAL A N 1
ATOM 1631 C CA . VAL A 1 206 ? -14.037 -10.469 4.680 1.00 96.69 206 VAL A CA 1
ATOM 1632 C C . VAL A 1 206 ? -12.929 -11.440 5.101 1.00 96.69 206 VAL A C 1
ATOM 1634 O O . VAL A 1 206 ? -13.225 -12.603 5.367 1.00 96.69 206 VAL A O 1
ATOM 1637 N N . ALA A 1 207 ? -11.680 -10.979 5.241 1.00 97.25 207 ALA A N 1
ATOM 1638 C CA . ALA A 1 207 ? -10.587 -11.816 5.749 1.00 97.25 207 ALA A CA 1
ATOM 1639 C C . ALA A 1 207 ? -10.898 -12.367 7.151 1.00 97.25 207 ALA A C 1
ATOM 1641 O O . ALA A 1 207 ? -10.658 -13.542 7.427 1.00 97.25 207 ALA A O 1
ATOM 1642 N N . LYS A 1 208 ? -11.480 -11.543 8.028 1.00 96.19 208 LYS A N 1
ATOM 1643 C CA . LYS A 1 208 ? -11.865 -11.945 9.387 1.00 96.19 208 LYS A CA 1
ATOM 1644 C C . LYS A 1 208 ? -12.946 -13.028 9.396 1.00 96.19 208 LYS A C 1
ATOM 1646 O O . LYS A 1 208 ? -12.842 -13.970 10.177 1.00 96.19 208 LYS A O 1
ATOM 1651 N N . LEU A 1 209 ? -13.951 -12.927 8.521 1.00 96.56 209 LEU A N 1
ATOM 1652 C CA . LEU A 1 209 ? -15.017 -13.931 8.385 1.00 96.56 209 LEU A CA 1
ATOM 1653 C C . LEU A 1 209 ? -14.487 -15.292 7.914 1.00 96.56 209 LEU A C 1
ATOM 1655 O O . LEU A 1 209 ? -14.958 -16.326 8.383 1.00 96.56 209 LEU A O 1
ATOM 1659 N N . GLU A 1 210 ? -13.479 -15.295 7.043 1.00 96.75 210 GLU A N 1
ATOM 1660 C CA . GLU A 1 210 ? -12.816 -16.517 6.562 1.00 96.75 210 GLU A CA 1
ATOM 1661 C C . GLU A 1 210 ? -11.698 -17.008 7.511 1.00 96.75 210 GLU A C 1
ATOM 1663 O O . GLU A 1 210 ? -10.982 -17.959 7.208 1.00 96.75 210 GLU A O 1
ATOM 1668 N N . ASN A 1 211 ? -11.575 -16.418 8.709 1.00 96.31 211 ASN A N 1
ATOM 1669 C CA . ASN A 1 211 ? -10.582 -16.738 9.747 1.00 96.31 211 ASN A CA 1
ATOM 1670 C C . ASN A 1 211 ? -9.121 -16.397 9.392 1.00 96.31 211 ASN A C 1
ATOM 1672 O O . ASN A 1 211 ? -8.186 -16.901 10.020 1.00 96.31 211 ASN A O 1
ATOM 1676 N N . HIS A 1 212 ? -8.898 -15.490 8.444 1.00 97.06 212 HIS A N 1
ATOM 1677 C CA . HIS A 1 212 ? -7.585 -14.928 8.127 1.00 97.06 212 HIS A CA 1
ATOM 1678 C C . HIS A 1 212 ? -7.284 -13.700 9.004 1.00 97.06 212 HIS A C 1
ATOM 1680 O O . HIS A 1 212 ? -7.159 -12.577 8.517 1.00 97.06 212 HIS A O 1
ATOM 1686 N N . ASN A 1 213 ? -7.169 -13.914 10.320 1.00 95.56 213 ASN A N 1
ATOM 1687 C CA . ASN A 1 213 ? -7.027 -12.837 11.314 1.00 95.56 213 ASN A CA 1
ATOM 1688 C C . ASN A 1 213 ? -5.782 -11.962 11.097 1.00 95.56 213 ASN A C 1
ATOM 1690 O O . ASN A 1 213 ? -5.881 -10.739 11.154 1.00 95.56 213 ASN A O 1
ATOM 1694 N N . ASP A 1 214 ? -4.632 -12.572 10.798 1.00 94.94 214 ASP A N 1
ATOM 1695 C CA . ASP A 1 214 ? -3.386 -11.830 10.556 1.00 94.94 214 ASP A CA 1
ATOM 1696 C C . ASP A 1 214 ? -3.500 -10.932 9.313 1.00 94.94 214 ASP A C 1
ATOM 1698 O O . ASP A 1 214 ? -3.018 -9.799 9.299 1.00 94.94 214 ASP A O 1
ATOM 1702 N N . LEU A 1 215 ? -4.191 -11.417 8.274 1.00 96.19 215 LEU A N 1
ATOM 1703 C CA . LEU A 1 215 ? -4.430 -10.655 7.050 1.00 96.19 215 LEU A CA 1
ATOM 1704 C C . LEU A 1 215 ? -5.458 -9.538 7.265 1.00 96.19 215 LEU A C 1
ATOM 1706 O O . LEU A 1 215 ? -5.282 -8.448 6.732 1.00 96.19 215 LEU A O 1
ATOM 1710 N N . SER A 1 216 ? -6.494 -9.785 8.070 1.00 96.25 216 SER A N 1
ATOM 1711 C CA . SER A 1 216 ? -7.466 -8.765 8.482 1.00 96.25 216 SER A CA 1
ATOM 1712 C C . SER A 1 216 ? -6.778 -7.612 9.219 1.00 96.25 216 SER A C 1
ATOM 1714 O O . SER A 1 216 ? -6.925 -6.460 8.813 1.00 96.25 216 SER A O 1
ATOM 1716 N N . ALA A 1 217 ? -5.935 -7.913 10.213 1.00 94.31 217 ALA A N 1
ATOM 1717 C CA . ALA A 1 217 ? -5.159 -6.895 10.921 1.00 94.31 217 ALA A CA 1
ATOM 1718 C C . ALA A 1 217 ? -4.252 -6.103 9.965 1.00 94.31 217 ALA A C 1
ATOM 1720 O O . ALA A 1 217 ? -4.171 -4.877 10.041 1.00 94.31 217 ALA A O 1
ATOM 1721 N N . ARG A 1 218 ? -3.613 -6.787 9.007 1.00 94.81 218 ARG A N 1
ATOM 1722 C CA . ARG A 1 218 ? -2.789 -6.120 7.997 1.00 94.81 218 ARG A CA 1
ATOM 1723 C C . ARG A 1 218 ? -3.607 -5.217 7.068 1.00 94.81 218 ARG A C 1
ATOM 1725 O O . ARG A 1 218 ? -3.157 -4.122 6.754 1.00 94.81 218 ARG A O 1
ATOM 1732 N N . LEU A 1 219 ? -4.793 -5.637 6.638 1.00 95.56 219 LEU A N 1
ATOM 1733 C CA . LEU A 1 219 ? -5.687 -4.820 5.809 1.00 95.56 219 LEU A CA 1
ATOM 1734 C C . LEU A 1 219 ? -6.169 -3.563 6.546 1.00 95.56 219 LEU A C 1
ATOM 1736 O O . LEU A 1 219 ? -6.216 -2.493 5.943 1.00 95.56 219 LEU A O 1
ATOM 1740 N N . GLU A 1 220 ? -6.453 -3.664 7.848 1.00 93.56 220 GLU A N 1
ATOM 1741 C CA . GLU A 1 220 ? -6.729 -2.494 8.694 1.00 93.56 220 GLU A CA 1
ATOM 1742 C C . GLU A 1 220 ? -5.526 -1.548 8.751 1.00 93.56 220 GLU A C 1
ATOM 1744 O O . GLU A 1 220 ? -5.677 -0.350 8.526 1.00 93.56 220 GLU A O 1
ATOM 1749 N N . GLU A 1 221 ? -4.307 -2.060 8.953 1.00 92.69 221 GLU A N 1
ATOM 1750 C CA . GLU A 1 221 ? -3.102 -1.220 8.896 1.00 92.69 221 GLU A CA 1
ATOM 1751 C C . GLU A 1 221 ? -2.960 -0.486 7.556 1.00 92.69 221 GLU A C 1
ATOM 1753 O O . GLU A 1 221 ? -2.597 0.693 7.549 1.00 92.69 221 GLU A O 1
ATOM 1758 N N . LEU A 1 222 ? -3.236 -1.174 6.441 1.00 91.50 222 LEU A N 1
ATOM 1759 C CA . LEU A 1 222 ? -3.139 -0.624 5.087 1.00 91.50 222 LEU A CA 1
ATOM 1760 C C . LEU A 1 222 ? -4.165 0.489 4.834 1.00 91.50 222 LEU A C 1
ATOM 1762 O O . LEU A 1 222 ? -3.831 1.475 4.174 1.00 91.50 222 LEU A O 1
ATOM 1766 N N . GLN A 1 223 ? -5.372 0.385 5.401 1.00 90.94 223 GLN A N 1
ATOM 1767 C CA . GLN A 1 223 ? -6.388 1.443 5.341 1.00 90.94 223 GLN A CA 1
ATOM 1768 C C . GLN A 1 223 ? -5.897 2.746 5.994 1.00 90.94 223 GLN A C 1
ATOM 1770 O O . GLN A 1 223 ? -6.210 3.840 5.523 1.00 90.94 223 GLN A O 1
ATOM 1775 N N . PHE A 1 224 ? -5.083 2.637 7.047 1.00 91.31 224 PHE A N 1
ATOM 1776 C CA . PHE A 1 224 ? -4.529 3.776 7.781 1.00 91.31 224 PHE A CA 1
ATOM 1777 C C . PHE A 1 224 ? -3.056 4.062 7.454 1.00 91.31 224 PHE A C 1
ATOM 1779 O O . PHE A 1 224 ? -2.431 4.851 8.160 1.00 91.31 224 PHE A O 1
ATOM 1786 N N . GLU A 1 225 ? -2.459 3.467 6.414 1.00 90.06 225 GLU A N 1
ATOM 1787 C CA . GLU A 1 225 ? -1.009 3.578 6.164 1.00 90.06 225 GLU A CA 1
ATOM 1788 C C . GLU A 1 225 ? -0.544 5.035 6.052 1.00 90.06 225 GLU A C 1
ATOM 1790 O O . GLU A 1 225 ? 0.499 5.396 6.597 1.00 90.06 225 GLU A O 1
ATOM 1795 N N . VAL A 1 226 ? -1.335 5.895 5.404 1.00 88.81 226 VAL A N 1
ATOM 1796 C CA . VAL A 1 226 ? -1.012 7.318 5.250 1.00 88.81 226 VAL A CA 1
ATOM 1797 C C . VAL A 1 226 ? -0.877 7.995 6.614 1.00 88.81 226 VAL A C 1
ATOM 1799 O O . VAL A 1 226 ? 0.171 8.561 6.925 1.00 88.81 226 VAL A O 1
ATOM 1802 N N . THR A 1 227 ? -1.896 7.889 7.467 1.00 91.62 227 THR A N 1
ATOM 1803 C CA . THR A 1 227 ? -1.883 8.480 8.813 1.00 91.62 227 THR A CA 1
ATOM 1804 C C . THR A 1 227 ? -0.857 7.803 9.718 1.00 91.62 227 THR A C 1
ATOM 1806 O O . THR A 1 227 ? -0.157 8.483 10.464 1.00 91.62 227 THR A O 1
ATOM 1809 N N . ASN A 1 228 ? -0.683 6.485 9.598 1.00 91.81 228 ASN A N 1
ATOM 1810 C CA . ASN A 1 228 ? 0.316 5.721 10.343 1.00 91.81 228 ASN A CA 1
ATOM 1811 C C . ASN A 1 228 ? 1.735 6.191 10.013 1.00 91.81 228 ASN A C 1
ATOM 1813 O O . ASN A 1 228 ? 2.566 6.315 10.914 1.00 91.81 228 ASN A O 1
ATOM 1817 N N . ARG A 1 229 ? 2.029 6.467 8.737 1.00 90.69 229 ARG A N 1
ATOM 1818 C CA . ARG A 1 229 ? 3.337 6.970 8.309 1.00 90.69 229 ARG A CA 1
ATOM 1819 C C . ARG A 1 229 ? 3.594 8.383 8.815 1.00 90.69 229 ARG A C 1
ATOM 1821 O O . ARG A 1 229 ? 4.690 8.660 9.289 1.00 90.69 229 ARG A O 1
ATOM 1828 N N . LEU A 1 230 ? 2.583 9.246 8.780 1.00 93.06 230 LEU A N 1
ATOM 1829 C CA . LEU A 1 230 ? 2.666 10.589 9.352 1.00 93.06 230 LEU A CA 1
ATOM 1830 C C . LEU A 1 230 ? 2.948 10.549 10.866 1.00 93.06 230 LEU A C 1
ATOM 1832 O O . LEU A 1 230 ? 3.862 11.223 11.340 1.00 93.06 230 LEU A O 1
ATOM 1836 N N . SER A 1 231 ? 2.237 9.707 11.622 1.00 93.56 231 SER A N 1
ATOM 1837 C CA . SER A 1 231 ? 2.507 9.495 13.051 1.00 93.56 231 SER A CA 1
ATOM 1838 C C . SER A 1 231 ? 3.912 8.933 13.298 1.00 93.56 231 SER A C 1
ATOM 1840 O O . SER A 1 231 ? 4.622 9.417 14.184 1.00 93.56 231 SER A O 1
ATOM 1842 N N . MET A 1 232 ? 4.351 7.966 12.484 1.00 91.88 232 MET A N 1
ATOM 1843 C CA . MET A 1 232 ? 5.705 7.402 12.555 1.00 91.88 232 MET A CA 1
ATOM 1844 C C . MET A 1 232 ? 6.785 8.445 12.329 1.00 91.88 232 MET A C 1
ATOM 1846 O O . MET A 1 232 ? 7.772 8.453 13.057 1.00 91.88 232 MET A O 1
ATOM 1850 N N . TYR A 1 233 ? 6.591 9.335 11.360 1.00 92.25 233 TYR A N 1
ATOM 1851 C CA . TYR A 1 233 ? 7.541 10.398 11.073 1.00 92.25 233 TYR A CA 1
ATOM 1852 C C . TYR A 1 233 ? 7.720 11.349 12.268 1.00 92.25 233 TYR A C 1
ATOM 1854 O O . TYR A 1 233 ? 8.835 11.780 12.554 1.00 92.25 233 TYR A O 1
ATOM 1862 N N . LEU A 1 234 ? 6.640 11.645 13.001 1.00 92.06 234 LEU A N 1
ATOM 1863 C CA . LEU A 1 234 ? 6.681 12.564 14.142 1.00 92.06 234 LEU A CA 1
ATOM 1864 C C . LEU A 1 234 ? 7.254 11.949 15.421 1.00 92.06 234 LEU A C 1
ATOM 1866 O O . LEU A 1 234 ? 8.011 12.607 16.130 1.00 92.06 234 LEU A O 1
ATOM 1870 N N . CYS A 1 235 ? 6.852 10.721 15.761 1.00 90.50 235 CYS A N 1
ATOM 1871 C CA . CYS A 1 235 ? 7.142 10.133 17.076 1.00 90.50 235 CYS A CA 1
ATOM 1872 C C . CYS A 1 235 ? 7.799 8.747 17.031 1.00 90.50 235 CYS A C 1
ATOM 1874 O O . CYS A 1 235 ? 8.031 8.144 18.080 1.00 90.50 235 CYS A O 1
ATOM 1876 N N . GLY A 1 236 ? 8.098 8.223 15.839 1.00 88.75 236 GLY A N 1
ATOM 1877 C CA . GLY A 1 236 ? 8.706 6.903 15.655 1.00 88.75 236 GLY A CA 1
ATOM 1878 C C . GLY A 1 236 ? 7.799 5.737 16.054 1.00 88.75 236 GLY A C 1
ATOM 1879 O O . GLY A 1 236 ? 8.298 4.632 16.268 1.00 88.75 236 GLY A O 1
ATOM 1880 N N . ARG A 1 237 ? 6.487 5.969 16.207 1.00 88.25 237 ARG A N 1
ATOM 1881 C CA . ARG A 1 237 ? 5.496 4.959 16.609 1.00 88.25 237 ARG A CA 1
ATOM 1882 C C . ARG A 1 237 ? 4.256 5.005 15.716 1.00 88.25 237 ARG A C 1
ATOM 1884 O O . ARG A 1 237 ? 3.865 6.071 15.243 1.00 88.25 237 ARG A O 1
ATOM 1891 N N . ARG A 1 238 ? 3.635 3.837 15.510 1.00 86.81 238 ARG A N 1
ATOM 1892 C CA . ARG A 1 238 ? 2.323 3.689 14.859 1.00 86.81 238 ARG A CA 1
ATOM 1893 C C . ARG A 1 238 ? 1.226 3.541 15.917 1.00 86.81 238 ARG A C 1
ATOM 1895 O O . ARG A 1 238 ? 1.522 3.057 17.012 1.00 86.81 238 ARG A O 1
ATOM 1902 N N . PRO A 1 239 ? -0.013 3.942 15.600 1.00 88.50 239 PRO A N 1
ATOM 1903 C CA . PRO A 1 239 ? -1.184 3.539 16.368 1.00 88.50 239 PRO A CA 1
ATOM 1904 C C . PRO A 1 239 ? -1.297 2.008 16.454 1.00 88.50 239 PRO A C 1
ATOM 1906 O O . PRO A 1 239 ? -0.875 1.298 15.541 1.00 88.50 239 PRO A O 1
ATOM 1909 N N . ASP A 1 240 ? -1.854 1.514 17.557 1.00 88.38 240 ASP A N 1
ATOM 1910 C CA . ASP A 1 240 ? -2.126 0.091 17.764 1.00 88.38 240 ASP A CA 1
ATOM 1911 C C . ASP A 1 240 ? -3.588 -0.210 17.412 1.00 88.38 240 ASP A C 1
ATOM 1913 O O . ASP A 1 240 ? -4.489 -0.088 18.248 1.00 88.38 240 ASP A O 1
ATOM 1917 N N . HIS A 1 241 ? -3.817 -0.600 16.155 1.00 88.25 241 HIS A N 1
ATOM 1918 C CA . HIS A 1 241 ? -5.159 -0.880 15.628 1.00 88.25 241 HIS A CA 1
ATOM 1919 C C . HIS A 1 241 ? -5.843 -2.048 16.347 1.00 88.25 241 HIS A C 1
ATOM 1921 O O . HIS A 1 241 ? -7.066 -2.061 16.450 1.00 88.25 241 HIS A O 1
ATOM 1927 N N . SER A 1 242 ? -5.076 -2.969 16.949 1.00 85.38 242 SER A N 1
ATOM 1928 C CA . SER A 1 242 ? -5.637 -4.083 17.728 1.00 85.38 242 SER A CA 1
ATOM 1929 C C . SER A 1 242 ? -6.396 -3.627 18.981 1.00 85.38 242 SER A C 1
ATOM 1931 O O . SER A 1 242 ? -7.232 -4.363 19.503 1.00 85.38 242 SER A O 1
ATOM 1933 N N . LYS A 1 243 ? -6.130 -2.402 19.454 1.00 86.75 243 LYS A N 1
ATOM 1934 C CA . LYS A 1 243 ? -6.812 -1.756 20.584 1.00 86.75 243 LYS A CA 1
ATOM 1935 C C . LYS A 1 243 ? -7.829 -0.703 20.139 1.00 86.75 243 LYS A C 1
ATOM 1937 O O . LYS A 1 243 ? -8.146 0.188 20.921 1.00 86.75 243 LYS A O 1
ATOM 1942 N N . GLU A 1 244 ? -8.275 -0.756 18.882 1.00 85.06 244 GLU A N 1
ATOM 1943 C CA . GLU A 1 244 ? -9.178 0.234 18.271 1.00 85.06 244 GLU A CA 1
ATOM 1944 C C . GLU A 1 244 ? -8.606 1.668 18.292 1.00 85.06 244 GLU A C 1
ATOM 1946 O O . GLU A 1 244 ? -9.328 2.667 18.216 1.00 85.06 244 GLU A O 1
ATOM 1951 N N . GLN A 1 245 ? -7.277 1.794 18.382 1.00 87.75 245 GLN A N 1
ATOM 1952 C CA . GLN A 1 245 ? -6.592 3.076 18.308 1.00 87.75 245 GLN A CA 1
ATOM 1953 C C . GLN A 1 245 ? -6.098 3.321 16.880 1.00 87.75 245 GLN A C 1
ATOM 1955 O O . GLN A 1 245 ? -4.983 2.948 16.537 1.00 87.75 245 GLN A O 1
ATOM 1960 N N . TYR A 1 246 ? -6.902 4.023 16.078 1.00 88.69 246 TYR A N 1
ATOM 1961 C CA . TYR A 1 246 ? -6.582 4.315 14.670 1.00 88.69 246 TYR A CA 1
ATOM 1962 C C . TYR A 1 246 ? -5.672 5.536 14.456 1.00 88.69 246 TYR A C 1
ATOM 1964 O O . TYR A 1 246 ? -5.018 5.661 13.424 1.00 88.69 246 TYR A O 1
ATOM 1972 N N . PHE A 1 247 ? -5.612 6.451 15.431 1.00 90.69 247 PHE A N 1
ATOM 1973 C CA . PHE A 1 247 ? -4.857 7.706 15.330 1.00 90.69 247 PHE A CA 1
ATOM 1974 C C . PHE A 1 247 ? -3.903 7.889 16.515 1.00 90.69 247 PHE A C 1
ATOM 1976 O O . PHE A 1 247 ? -4.276 7.695 17.676 1.00 90.69 247 PHE A O 1
ATOM 1983 N N . LEU A 1 248 ? -2.682 8.340 16.217 1.00 90.31 248 LEU A N 1
ATOM 1984 C CA . LEU A 1 248 ? -1.652 8.703 17.189 1.00 90.31 248 LEU A CA 1
ATOM 1985 C C . LEU A 1 248 ? -1.147 10.110 16.859 1.00 90.31 248 LEU A C 1
ATOM 1987 O O . LEU A 1 248 ? -0.434 10.302 15.875 1.00 90.31 248 LEU A O 1
ATOM 1991 N N . ILE A 1 249 ? -1.545 11.091 17.665 1.00 90.12 249 ILE A N 1
ATOM 1992 C CA . ILE A 1 249 ? -1.265 12.512 17.427 1.00 90.12 249 ILE A CA 1
ATOM 1993 C C . ILE A 1 249 ? -0.427 13.029 18.601 1.00 90.12 249 ILE A C 1
ATOM 1995 O O . ILE A 1 249 ? -0.947 13.079 19.714 1.00 90.12 249 ILE A O 1
ATOM 1999 N N . PRO A 1 250 ? 0.863 13.348 18.393 1.00 85.88 250 PRO A N 1
ATOM 2000 C CA . PRO A 1 250 ? 1.713 13.908 19.439 1.00 85.88 250 PRO A CA 1
ATOM 2001 C C . PRO A 1 250 ? 1.343 15.356 19.777 1.00 85.88 250 PRO A C 1
ATOM 2003 O O . PRO A 1 250 ? 1.019 16.139 18.884 1.00 85.88 250 PRO A O 1
ATOM 2006 N N . ASP A 1 251 ? 1.492 15.728 21.048 1.00 81.50 251 ASP A N 1
ATOM 2007 C CA . ASP A 1 251 ? 1.386 17.119 21.489 1.00 81.50 251 ASP A CA 1
ATOM 2008 C C . ASP A 1 251 ? 2.722 17.855 21.292 1.00 81.50 251 ASP A C 1
ATOM 2010 O O . ASP A 1 251 ? 3.794 17.366 21.664 1.00 81.50 251 ASP A O 1
ATOM 2014 N N . LEU A 1 252 ? 2.673 19.060 20.722 1.00 70.31 252 LEU A N 1
ATOM 2015 C CA . LEU A 1 252 ? 3.848 19.919 20.571 1.00 70.31 252 LEU A CA 1
ATOM 2016 C C . LEU A 1 252 ? 4.193 20.594 21.902 1.00 70.31 252 LEU A C 1
ATOM 2018 O O . LEU A 1 252 ? 3.483 21.482 22.376 1.00 70.31 252 LEU A O 1
ATOM 2022 N N . VAL A 1 253 ? 5.334 20.224 22.479 1.00 65.31 253 VAL A N 1
ATOM 2023 C CA . VAL A 1 253 ? 5.876 20.887 23.671 1.00 65.31 253 VAL A CA 1
ATOM 2024 C C . VAL A 1 253 ? 6.398 22.287 23.291 1.00 65.31 253 VAL A C 1
ATOM 2026 O O . VAL A 1 253 ? 7.229 22.430 22.392 1.00 65.31 253 VAL A O 1
ATOM 2029 N N . GLY A 1 254 ? 5.912 23.331 23.977 1.00 59.88 254 GLY A N 1
ATOM 2030 C CA . GLY A 1 254 ? 6.396 24.718 23.839 1.00 59.88 254 GLY A CA 1
ATOM 2031 C C . GLY A 1 254 ? 5.605 25.615 22.874 1.00 59.88 254 GLY A C 1
ATOM 2032 O O . GLY A 1 254 ? 6.208 26.347 22.090 1.00 59.88 254 GLY A O 1
ATOM 2033 N N . GLY A 1 255 ? 4.271 25.538 22.878 1.00 54.22 255 GLY A N 1
ATOM 2034 C CA . GLY A 1 255 ? 3.377 26.321 22.009 1.00 54.22 255 GLY A CA 1
ATOM 2035 C C . GLY A 1 255 ? 2.710 27.527 22.681 1.00 54.22 255 GLY A C 1
ATOM 2036 O O . GLY A 1 255 ? 1.496 27.664 22.573 1.00 54.22 255 GLY A O 1
ATOM 2037 N N . SER A 1 256 ? 3.452 28.374 23.400 1.00 47.38 256 SER A N 1
ATOM 2038 C CA . SER A 1 256 ? 2.845 29.451 24.198 1.00 47.38 256 SER A CA 1
ATOM 2039 C C . SER A 1 256 ? 2.616 30.802 23.500 1.00 47.38 256 SER A C 1
ATOM 2041 O O . SER A 1 256 ? 1.954 31.614 24.126 1.00 47.38 256 SER A O 1
ATOM 2043 N N . ASP A 1 257 ? 3.032 31.055 22.244 1.00 51.66 257 ASP A N 1
ATOM 2044 C CA . ASP A 1 257 ? 2.879 32.421 21.670 1.00 51.66 257 ASP A CA 1
ATOM 2045 C C . ASP A 1 257 ? 2.360 32.583 20.221 1.00 51.66 257 ASP A C 1
ATOM 2047 O O . ASP A 1 257 ? 1.983 33.689 19.853 1.00 51.66 257 ASP A O 1
ATOM 2051 N N . ASP A 1 258 ? 2.201 31.532 19.405 1.00 53.97 258 ASP A N 1
ATOM 2052 C CA . ASP A 1 258 ? 1.777 31.681 17.986 1.00 53.97 258 ASP A CA 1
ATOM 2053 C C . ASP A 1 258 ? 0.328 31.214 17.699 1.00 53.97 258 ASP A C 1
ATOM 2055 O O . ASP A 1 258 ? -0.021 30.763 16.608 1.00 53.97 258 ASP A O 1
ATOM 2059 N N . SER A 1 259 ? -0.572 31.321 18.684 1.00 55.56 259 SER A N 1
ATOM 2060 C CA . SER A 1 259 ? -1.941 30.768 18.609 1.00 55.56 259 SER A CA 1
ATOM 2061 C C . SER A 1 259 ? -2.779 31.277 17.420 1.00 55.56 259 SER A C 1
ATOM 2063 O O . SER A 1 259 ? -3.658 30.565 16.934 1.00 55.56 259 SER A O 1
ATOM 2065 N N . THR A 1 260 ? -2.547 32.498 16.934 1.00 53.84 260 THR A N 1
ATOM 2066 C CA . THR A 1 260 ? -3.415 33.142 15.931 1.00 53.84 260 THR A CA 1
ATOM 2067 C C . THR A 1 260 ? -3.168 32.636 14.510 1.00 53.84 260 THR A C 1
ATOM 2069 O O . THR A 1 260 ? -4.127 32.330 13.797 1.00 53.84 260 THR A O 1
ATOM 2072 N N . THR A 1 261 ? -1.907 32.488 14.099 1.00 57.75 261 THR A N 1
ATOM 2073 C CA . THR A 1 261 ? -1.545 32.001 12.759 1.00 57.75 261 THR A CA 1
ATOM 2074 C C . THR A 1 261 ? -1.945 30.535 12.584 1.00 57.75 261 THR A C 1
ATOM 2076 O O . THR A 1 261 ? -2.527 30.178 11.559 1.00 57.75 261 THR A O 1
ATOM 2079 N N . PHE A 1 262 ? -1.741 29.713 13.621 1.00 64.94 262 PHE A N 1
ATOM 2080 C CA . PHE A 1 262 ? -2.120 28.295 13.612 1.00 64.94 262 PHE A CA 1
ATOM 2081 C C . PHE A 1 262 ? -3.634 28.076 13.601 1.00 64.94 262 PHE A C 1
ATOM 2083 O O . PHE A 1 262 ? -4.133 27.192 12.910 1.00 64.94 262 PHE A O 1
ATOM 2090 N N . LYS A 1 263 ? -4.408 28.923 14.291 1.00 69.94 263 LYS A N 1
ATOM 2091 C CA . LYS A 1 263 ? -5.875 28.855 14.208 1.00 69.94 263 LYS A CA 1
ATOM 2092 C C . LYS A 1 263 ? -6.378 29.117 12.791 1.00 69.94 263 LYS A C 1
ATOM 2094 O O . LYS A 1 263 ? -7.321 28.463 12.354 1.00 69.94 263 LYS A O 1
ATOM 2099 N N . ARG A 1 264 ? -5.741 30.033 12.050 1.00 69.00 264 ARG A N 1
ATOM 2100 C CA . ARG A 1 264 ? -6.136 30.339 10.668 1.00 69.00 264 ARG A CA 1
ATOM 2101 C C . ARG A 1 264 ? -5.812 29.193 9.707 1.00 69.00 264 ARG A C 1
ATOM 2103 O O . ARG A 1 264 ? -6.652 28.882 8.866 1.00 69.00 264 ARG A O 1
ATOM 2110 N N . SER A 1 265 ? -4.650 28.546 9.839 1.00 74.62 265 SER A N 1
ATOM 2111 C CA . SER A 1 265 ? -4.316 27.360 9.032 1.00 74.62 265 SER A CA 1
ATOM 2112 C C . SER A 1 265 ? -5.251 26.190 9.336 1.00 74.62 265 SER A C 1
ATOM 2114 O O . SER A 1 265 ? -5.760 25.566 8.407 1.00 74.62 265 SER A O 1
ATOM 2116 N N . GLN A 1 266 ? -5.570 25.953 10.612 1.00 79.50 266 GLN A N 1
ATOM 2117 C CA . GLN A 1 266 ? -6.545 24.936 11.015 1.00 79.50 266 GLN A CA 1
ATOM 2118 C C . GLN A 1 266 ? -7.943 25.224 10.458 1.00 79.50 266 GLN A C 1
ATOM 2120 O O . GLN A 1 266 ? -8.583 24.329 9.918 1.00 79.50 266 GLN A O 1
ATOM 2125 N N . GLN A 1 267 ? -8.413 26.475 10.515 1.00 80.00 267 GLN A N 1
ATOM 2126 C CA . GLN A 1 267 ? -9.704 26.863 9.935 1.00 80.00 267 GLN A CA 1
ATOM 2127 C C . GLN A 1 267 ? -9.757 26.632 8.422 1.00 80.00 267 GLN A C 1
ATOM 2129 O O . GLN A 1 267 ? -10.751 26.112 7.919 1.00 80.00 267 GLN A O 1
ATOM 2134 N N . GLN A 1 268 ? -8.688 26.978 7.699 1.00 85.19 268 GLN A N 1
ATOM 2135 C CA . GLN A 1 268 ? -8.593 26.724 6.260 1.00 85.19 268 GLN A CA 1
ATOM 2136 C C . GLN A 1 268 ? -8.593 25.226 5.942 1.00 85.19 268 GLN A C 1
ATOM 2138 O O . GLN A 1 268 ? -9.231 24.808 4.978 1.00 85.19 268 GLN A O 1
ATOM 2143 N N . LEU A 1 269 ? -7.928 24.416 6.769 1.00 85.69 269 LEU A N 1
ATOM 2144 C CA . LEU A 1 269 ? -7.899 22.965 6.618 1.00 85.69 269 LEU A CA 1
ATOM 2145 C C . LEU A 1 269 ? -9.276 22.332 6.883 1.00 85.69 269 LEU A C 1
ATOM 2147 O O . LEU A 1 269 ? -9.719 21.485 6.108 1.00 85.69 269 LEU A O 1
ATOM 2151 N N . CYS A 1 270 ? -9.987 22.790 7.919 1.00 85.31 270 CYS A N 1
ATOM 2152 C CA . CYS A 1 270 ? -11.356 22.361 8.214 1.00 85.31 270 CYS A CA 1
ATOM 2153 C C . CYS A 1 270 ? -12.346 22.755 7.106 1.00 85.31 270 CYS A C 1
ATOM 2155 O O . CYS A 1 270 ? -13.292 22.017 6.842 1.00 85.31 270 CYS A O 1
ATOM 2157 N N . ALA A 1 271 ? -12.137 23.909 6.463 1.00 87.50 271 ALA A N 1
ATOM 2158 C CA . ALA A 1 271 ? -12.985 24.403 5.377 1.00 87.50 271 ALA A CA 1
ATOM 2159 C C . ALA A 1 271 ? -12.714 23.723 4.020 1.00 87.50 271 ALA A C 1
ATOM 2161 O O . ALA A 1 271 ? -13.511 23.869 3.093 1.00 87.50 271 ALA A O 1
ATOM 2162 N N . ALA A 1 272 ? -11.605 22.991 3.875 1.00 88.00 272 ALA A N 1
ATOM 2163 C CA . ALA A 1 272 ? -11.254 22.318 2.628 1.00 88.00 272 ALA A CA 1
ATOM 2164 C C . ALA A 1 272 ? -12.201 21.143 2.323 1.00 88.00 272 ALA A C 1
ATOM 2166 O O . ALA A 1 272 ? -12.561 20.367 3.213 1.00 88.00 272 ALA A O 1
ATOM 2167 N N . SER A 1 273 ? -12.548 20.939 1.049 1.00 90.75 273 SER A N 1
ATOM 2168 C CA . SER A 1 273 ? -13.334 19.768 0.627 1.00 90.75 273 SER A CA 1
ATOM 2169 C C . SER A 1 273 ? -12.572 18.449 0.858 1.00 90.75 273 SER A C 1
ATOM 2171 O O . SER A 1 273 ? -11.358 18.457 1.067 1.00 90.75 273 SER A O 1
ATOM 2173 N N . CYS A 1 274 ? -13.248 17.289 0.818 1.00 87.31 274 CYS A N 1
ATOM 2174 C CA . CYS A 1 274 ? -12.573 15.979 0.923 1.00 87.31 274 CYS A CA 1
ATOM 2175 C C . CYS A 1 274 ? -11.485 15.800 -0.138 1.00 87.31 274 CYS A C 1
ATOM 2177 O O . CYS A 1 274 ? -10.348 15.491 0.202 1.00 87.31 274 CYS A O 1
ATOM 2179 N N . SER A 1 275 ? -11.783 16.137 -1.394 1.00 88.00 275 SER A N 1
ATOM 2180 C CA . SER A 1 275 ? -10.818 16.007 -2.489 1.00 88.00 275 SER A CA 1
ATOM 2181 C C . SER A 1 275 ? -9.628 16.965 -2.376 1.00 88.00 275 SER A C 1
ATOM 2183 O O . SE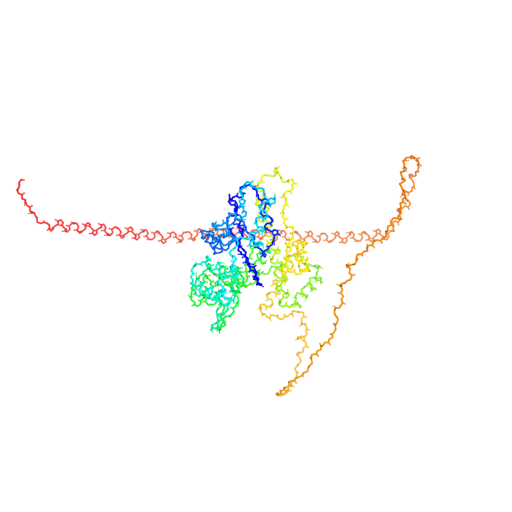R A 1 275 ? -8.521 16.628 -2.790 1.00 88.00 275 SER A O 1
ATOM 2185 N N . GLN A 1 276 ? -9.820 18.168 -1.826 1.00 91.06 276 GLN A N 1
ATOM 2186 C CA . GLN A 1 276 ? -8.716 19.098 -1.569 1.00 91.06 276 GLN A CA 1
ATOM 2187 C C . GLN A 1 276 ? -7.835 18.612 -0.418 1.00 91.06 276 GLN A C 1
ATOM 2189 O O . GLN A 1 276 ? -6.610 18.654 -0.532 1.00 91.06 276 GLN A O 1
ATOM 2194 N N . PHE A 1 277 ? -8.455 18.128 0.659 1.00 90.75 277 PHE A N 1
ATOM 2195 C CA . PHE A 1 277 ? -7.748 17.580 1.808 1.00 90.75 277 PHE A CA 1
ATOM 2196 C C . PHE A 1 277 ? -6.918 16.356 1.414 1.00 90.75 277 PHE A C 1
ATOM 2198 O O . PHE A 1 277 ? -5.720 16.338 1.666 1.00 90.75 277 PHE A O 1
ATOM 2205 N N . GLU A 1 278 ? -7.498 15.390 0.700 1.00 88.69 278 GLU A N 1
ATOM 2206 C CA . GLU A 1 278 ? -6.784 14.203 0.211 1.00 88.69 278 GLU A CA 1
ATOM 2207 C C . GLU A 1 278 ? -5.561 14.564 -0.639 1.00 88.69 278 GLU A C 1
ATOM 2209 O O . GLU A 1 278 ? -4.486 14.000 -0.442 1.00 88.69 278 GLU A O 1
ATOM 2214 N N . ARG A 1 279 ? -5.679 15.548 -1.543 1.00 90.12 279 ARG A N 1
ATOM 2215 C CA . ARG A 1 279 ? -4.538 16.024 -2.345 1.00 90.12 279 ARG A CA 1
ATOM 2216 C C . ARG A 1 279 ? -3.437 16.630 -1.481 1.00 90.12 279 ARG A C 1
ATOM 2218 O O . ARG A 1 279 ? -2.268 16.357 -1.729 1.00 90.12 279 ARG A O 1
ATOM 2225 N N . LEU A 1 280 ? -3.794 17.434 -0.477 1.00 92.62 280 LEU A N 1
ATOM 2226 C CA . LEU A 1 280 ? -2.820 17.994 0.460 1.00 92.62 280 LEU A CA 1
ATOM 2227 C C . LEU A 1 280 ? -2.130 16.887 1.265 1.00 92.62 280 LEU A C 1
ATOM 2229 O O . LEU A 1 280 ? -0.915 16.922 1.440 1.00 92.62 280 LEU A O 1
ATOM 2233 N N . VAL A 1 281 ? -2.892 15.895 1.727 1.00 93.12 281 VAL A N 1
ATOM 2234 C CA . VAL A 1 281 ? -2.354 14.746 2.458 1.00 93.12 281 VAL A CA 1
ATOM 2235 C C . VAL A 1 281 ? -1.380 13.952 1.588 1.00 93.12 281 VAL A C 1
ATOM 2237 O O . VAL A 1 281 ? -0.297 13.625 2.064 1.00 93.12 281 VAL A O 1
ATOM 2240 N N . GLN A 1 282 ? -1.709 13.698 0.316 1.00 89.81 282 GLN A N 1
ATOM 2241 C CA . GLN A 1 282 ? -0.790 13.074 -0.647 1.00 89.81 282 GLN A CA 1
ATOM 2242 C C . GLN A 1 282 ? 0.506 13.880 -0.787 1.00 89.81 282 GLN A C 1
ATOM 2244 O O . GLN A 1 282 ? 1.598 13.327 -0.690 1.00 89.81 282 GLN A O 1
ATOM 2249 N N . ASP A 1 283 ? 0.392 15.198 -0.958 1.00 93.62 283 ASP A N 1
ATOM 2250 C CA . ASP A 1 283 ? 1.544 16.078 -1.142 1.00 93.62 283 ASP A CA 1
ATOM 2251 C C . ASP A 1 283 ? 2.468 16.077 0.100 1.00 93.62 283 ASP A C 1
ATOM 2253 O O . ASP A 1 283 ? 3.693 16.040 -0.033 1.00 93.62 283 ASP A O 1
ATOM 2257 N N . VAL A 1 284 ? 1.899 16.065 1.312 1.00 94.44 284 VAL A N 1
ATOM 2258 C CA . VAL A 1 284 ? 2.659 15.970 2.574 1.00 94.44 284 VAL A CA 1
ATOM 2259 C C . VAL A 1 284 ? 3.252 14.576 2.781 1.00 94.44 284 VAL A C 1
ATOM 2261 O O . VAL A 1 284 ? 4.386 14.460 3.246 1.00 94.44 284 VAL A O 1
ATOM 2264 N N . TYR A 1 285 ? 2.526 13.523 2.411 1.00 92.19 285 TYR A N 1
ATOM 2265 C CA . TYR A 1 285 ? 3.008 12.145 2.472 1.00 92.19 285 TYR A CA 1
ATOM 2266 C C . TYR A 1 285 ? 4.224 11.927 1.558 1.00 92.19 285 TYR A C 1
ATOM 2268 O O . TYR A 1 285 ? 5.215 11.322 1.974 1.00 92.19 285 TYR A O 1
ATOM 2276 N N . ASP A 1 286 ? 4.195 12.480 0.344 1.00 89.50 286 ASP A N 1
ATOM 2277 C CA . ASP A 1 286 ? 5.334 12.473 -0.576 1.00 89.50 286 ASP A CA 1
ATOM 2278 C C . ASP A 1 286 ? 6.550 13.193 0.018 1.00 89.50 286 ASP A C 1
ATOM 2280 O O . ASP A 1 286 ? 7.679 12.714 -0.095 1.00 89.50 286 ASP A O 1
ATOM 2284 N N . GLU A 1 287 ? 6.339 14.335 0.675 1.00 92.12 287 GLU A N 1
ATOM 2285 C CA . GLU A 1 287 ? 7.427 15.084 1.307 1.00 92.12 287 GLU A CA 1
ATOM 2286 C C . GLU A 1 287 ? 8.021 14.337 2.512 1.00 92.12 287 GLU A C 1
ATOM 2288 O O . GLU A 1 287 ? 9.241 14.358 2.696 1.00 92.12 287 GLU A O 1
ATOM 2293 N N . VAL A 1 288 ? 7.199 13.638 3.306 1.00 91.62 288 VAL A N 1
ATOM 2294 C CA . VAL A 1 288 ? 7.681 12.737 4.370 1.00 91.62 288 VAL A CA 1
ATOM 2295 C C . VAL A 1 288 ? 8.578 11.652 3.780 1.00 91.62 288 VAL A C 1
ATOM 2297 O O . VAL A 1 288 ? 9.714 11.492 4.225 1.00 91.62 288 VAL A O 1
ATOM 2300 N N . ASP A 1 289 ? 8.115 10.965 2.736 1.00 85.25 289 ASP A N 1
ATOM 2301 C CA . ASP A 1 289 ? 8.880 9.915 2.058 1.00 85.25 289 ASP A CA 1
ATOM 2302 C C . ASP A 1 289 ? 10.208 10.433 1.486 1.00 85.25 289 ASP A C 1
ATOM 2304 O O . ASP A 1 289 ? 11.260 9.817 1.684 1.00 85.25 289 ASP A O 1
ATOM 2308 N N . ARG A 1 290 ? 10.202 11.626 0.877 1.00 87.88 290 ARG A N 1
ATOM 2309 C CA . ARG A 1 290 ? 11.422 12.284 0.391 1.00 87.88 290 ARG A CA 1
ATOM 2310 C C . ARG A 1 290 ? 12.405 12.565 1.530 1.00 87.88 290 ARG A C 1
ATOM 2312 O O . ARG A 1 290 ? 13.598 12.285 1.390 1.00 87.88 290 ARG A O 1
ATOM 2319 N N . ARG A 1 291 ? 11.936 13.112 2.660 1.00 89.44 291 ARG A N 1
ATOM 2320 C CA . ARG A 1 291 ? 12.778 13.434 3.831 1.00 89.44 291 ARG A CA 1
ATOM 2321 C C . ARG A 1 291 ? 13.360 12.173 4.479 1.00 89.44 291 ARG A C 1
ATOM 2323 O O . ARG A 1 291 ? 14.545 12.156 4.827 1.00 89.44 291 ARG A O 1
ATOM 2330 N N . GLU A 1 292 ? 12.565 11.113 4.607 1.00 85.12 292 GLU A N 1
ATOM 2331 C CA . GLU A 1 292 ? 13.017 9.807 5.105 1.00 85.12 292 GLU A CA 1
ATOM 2332 C C . GLU A 1 292 ? 14.077 9.198 4.181 1.00 85.12 292 GLU A C 1
ATOM 2334 O O . GLU A 1 292 ? 15.144 8.780 4.639 1.00 85.12 292 GLU A O 1
ATOM 2339 N N . THR A 1 293 ? 13.834 9.220 2.871 1.00 77.88 293 THR A N 1
ATOM 2340 C CA . THR A 1 293 ? 14.760 8.675 1.874 1.00 77.88 293 THR A CA 1
ATOM 2341 C C . THR A 1 293 ? 16.069 9.461 1.815 1.00 77.88 293 THR A C 1
ATOM 2343 O O . THR A 1 293 ? 17.148 8.864 1.794 1.00 77.88 293 THR A O 1
ATOM 2346 N N . ALA A 1 294 ? 16.006 10.794 1.902 1.00 79.94 294 ALA A N 1
ATOM 2347 C CA . ALA A 1 294 ? 17.178 11.658 2.060 1.00 79.94 294 ALA A CA 1
ATOM 2348 C C . ALA A 1 294 ? 18.005 11.291 3.298 1.00 79.94 294 ALA A C 1
ATOM 2350 O O . ALA A 1 294 ? 19.232 11.185 3.230 1.00 79.94 294 ALA A O 1
ATOM 2351 N N . THR A 1 295 ? 17.336 11.032 4.419 1.00 82.62 295 THR A N 1
ATOM 2352 C CA . THR A 1 295 ? 17.992 10.628 5.666 1.00 82.62 295 THR A CA 1
ATOM 2353 C C . THR A 1 295 ? 18.662 9.261 5.523 1.00 82.62 295 THR A C 1
ATOM 2355 O O . THR A 1 295 ? 19.847 9.117 5.831 1.00 82.62 295 THR A O 1
ATOM 2358 N N . ALA A 1 296 ? 17.945 8.267 4.991 1.00 76.50 296 ALA A N 1
ATOM 2359 C CA . ALA A 1 296 ? 18.470 6.921 4.765 1.00 76.50 296 ALA A CA 1
ATOM 2360 C C . ALA A 1 296 ? 19.684 6.923 3.822 1.00 76.50 296 ALA A C 1
ATOM 2362 O O . ALA A 1 296 ? 20.650 6.179 4.034 1.00 76.50 296 ALA A O 1
ATOM 2363 N N . TRP A 1 297 ? 19.667 7.787 2.806 1.00 72.75 297 TRP A N 1
ATOM 2364 C CA . TRP A 1 297 ? 20.806 7.962 1.922 1.00 72.75 297 TRP A CA 1
ATOM 2365 C C . TRP A 1 297 ? 22.021 8.549 2.624 1.00 72.75 297 TRP A C 1
ATOM 2367 O O . TRP A 1 297 ? 23.115 7.996 2.510 1.00 72.75 297 TRP A O 1
ATOM 2377 N N . ASN A 1 298 ? 21.838 9.656 3.347 1.00 75.38 298 ASN A N 1
ATOM 2378 C CA . ASN A 1 298 ? 22.927 10.336 4.042 1.00 75.38 298 ASN A CA 1
ATOM 2379 C C . ASN A 1 298 ? 23.657 9.378 4.985 1.00 75.38 298 ASN A C 1
ATOM 2381 O O . ASN A 1 298 ? 24.884 9.296 4.956 1.00 75.38 298 ASN A O 1
ATOM 2385 N N . VAL A 1 299 ? 22.900 8.570 5.732 1.00 74.06 299 VAL A N 1
ATOM 2386 C CA . VAL A 1 299 ? 23.444 7.516 6.601 1.00 74.06 299 VAL A CA 1
ATOM 2387 C C . VAL A 1 299 ? 24.243 6.476 5.807 1.00 74.06 299 VAL A C 1
ATOM 2389 O O . VAL A 1 299 ? 25.278 6.002 6.268 1.00 74.06 299 VAL A O 1
ATOM 2392 N N . THR A 1 300 ? 23.790 6.121 4.604 1.00 68.31 300 THR A N 1
ATOM 2393 C CA . THR A 1 300 ? 24.472 5.144 3.741 1.00 68.31 300 THR A CA 1
ATOM 2394 C C . THR A 1 300 ? 25.756 5.710 3.118 1.00 68.31 300 THR A C 1
ATOM 2396 O O . THR A 1 300 ? 26.702 4.954 2.902 1.00 68.31 300 THR A O 1
ATOM 2399 N N . MET A 1 301 ? 25.820 7.018 2.833 1.00 65.88 301 MET A N 1
ATOM 2400 C CA . MET A 1 301 ? 27.020 7.661 2.273 1.00 65.88 301 MET A CA 1
ATOM 2401 C C . MET A 1 301 ? 28.090 7.968 3.316 1.00 65.88 301 MET A C 1
ATOM 2403 O O . MET A 1 301 ? 29.267 7.816 3.016 1.00 65.88 301 MET A O 1
ATOM 2407 N N . GLN A 1 302 ? 27.711 8.350 4.538 1.00 64.56 302 GLN A N 1
ATOM 2408 C CA . GLN A 1 302 ? 28.673 8.681 5.601 1.00 64.56 302 GLN A CA 1
ATOM 2409 C C . GLN A 1 302 ? 29.590 7.504 5.987 1.00 64.56 302 GLN A C 1
ATOM 2411 O O . GLN A 1 302 ? 30.678 7.719 6.512 1.00 64.56 302 GLN A O 1
ATOM 2416 N N . GLY A 1 303 ? 29.188 6.261 5.696 1.00 56.84 303 GLY A N 1
ATOM 2417 C CA . GLY A 1 303 ? 30.025 5.070 5.878 1.00 56.84 303 GLY A CA 1
ATOM 2418 C C . GLY A 1 303 ? 31.112 4.866 4.810 1.00 56.84 303 GLY A C 1
ATOM 2419 O O . GLY A 1 303 ? 31.911 3.940 4.937 1.00 56.84 303 GLY A O 1
ATOM 2420 N N . MET A 1 304 ? 31.156 5.687 3.754 1.00 52.91 304 MET A N 1
ATOM 2421 C CA . MET A 1 304 ? 32.142 5.615 2.671 1.00 52.91 304 MET A CA 1
ATOM 2422 C C . MET A 1 304 ? 33.044 6.853 2.722 1.00 52.91 304 MET A C 1
ATOM 2424 O O . MET A 1 304 ? 32.567 7.979 2.710 1.00 52.91 304 MET A O 1
ATOM 2428 N N . HIS A 1 305 ? 34.356 6.624 2.819 1.00 43.53 305 HIS A N 1
ATOM 2429 C CA . HIS A 1 305 ? 35.395 7.642 2.998 1.00 43.53 305 HIS A CA 1
ATOM 2430 C C . HIS A 1 305 ? 35.161 8.952 2.213 1.00 43.53 305 HIS A C 1
ATOM 2432 O O . HIS A 1 305 ? 35.017 8.951 0.992 1.00 43.53 305 HIS A O 1
ATOM 2438 N N . ASN A 1 306 ? 35.251 10.069 2.943 1.00 40.50 306 ASN A N 1
ATOM 2439 C CA . ASN A 1 306 ? 35.136 11.474 2.518 1.00 40.50 306 ASN A CA 1
ATOM 2440 C C . ASN A 1 306 ? 36.158 11.959 1.458 1.00 40.50 306 ASN A C 1
ATOM 2442 O O . ASN A 1 306 ? 36.329 13.163 1.288 1.00 40.50 306 ASN A O 1
ATOM 2446 N N . SER A 1 307 ? 36.880 11.089 0.750 1.00 42.28 307 SER A N 1
ATOM 2447 C CA . SER A 1 307 ? 38.019 11.522 -0.074 1.00 42.28 307 SER A CA 1
ATOM 2448 C C . SER A 1 307 ? 37.665 12.059 -1.468 1.00 42.28 307 SER A C 1
ATOM 2450 O O . SER A 1 307 ? 38.555 12.621 -2.102 1.00 42.28 307 SER A O 1
ATOM 2452 N N . HIS A 1 308 ? 36.416 11.964 -1.948 1.00 42.53 308 HIS A N 1
ATOM 2453 C CA . HIS A 1 308 ? 36.015 12.449 -3.289 1.00 42.53 308 HIS A CA 1
ATOM 2454 C C . HIS A 1 308 ? 34.703 13.264 -3.360 1.00 42.53 308 HIS A C 1
ATOM 2456 O O . HIS A 1 308 ? 34.243 13.571 -4.456 1.00 42.53 308 HIS A O 1
ATOM 2462 N N . LEU A 1 309 ? 34.106 13.694 -2.241 1.00 43.69 309 LEU A N 1
ATOM 2463 C CA . LEU A 1 309 ? 32.848 14.468 -2.265 1.00 43.69 309 LEU A CA 1
ATOM 2464 C C . LEU A 1 309 ? 33.064 15.971 -2.522 1.00 43.69 309 LEU A C 1
ATOM 2466 O O . LEU A 1 309 ? 32.713 16.815 -1.704 1.00 43.69 309 LEU A O 1
ATOM 2470 N N . GLY A 1 310 ? 33.654 16.302 -3.672 1.00 39.09 310 GLY A N 1
ATOM 2471 C CA . GLY A 1 310 ? 33.785 17.685 -4.129 1.00 39.09 310 GLY A CA 1
ATOM 2472 C C . GLY A 1 310 ? 32.512 18.248 -4.765 1.00 39.09 310 GLY A C 1
ATOM 2473 O O . GLY A 1 310 ? 32.253 19.429 -4.593 1.00 39.09 310 GLY A O 1
ATOM 2474 N N . ASN A 1 311 ? 31.708 17.430 -5.461 1.00 41.72 311 ASN A N 1
ATOM 2475 C CA . ASN A 1 311 ? 30.567 17.913 -6.261 1.00 41.72 311 ASN A CA 1
ATOM 2476 C C . ASN A 1 311 ? 29.335 16.974 -6.310 1.00 41.72 311 ASN A C 1
ATOM 2478 O O . ASN A 1 311 ? 28.331 17.339 -6.913 1.00 41.72 311 ASN A O 1
ATOM 2482 N N . ASP A 1 312 ? 29.357 15.806 -5.654 1.00 45.00 312 ASP A N 1
ATOM 2483 C CA . ASP A 1 312 ? 28.365 14.731 -5.885 1.00 45.00 312 ASP A CA 1
ATOM 2484 C C . ASP A 1 312 ? 27.291 14.599 -4.785 1.00 45.00 312 ASP A C 1
ATOM 2486 O O . ASP A 1 312 ? 26.775 13.512 -4.508 1.00 45.00 312 ASP A O 1
ATOM 2490 N N . GLN A 1 313 ? 26.922 15.699 -4.123 1.00 50.00 313 GLN A N 1
ATOM 2491 C CA . GLN A 1 313 ? 25.762 15.725 -3.220 1.00 50.00 313 GLN A CA 1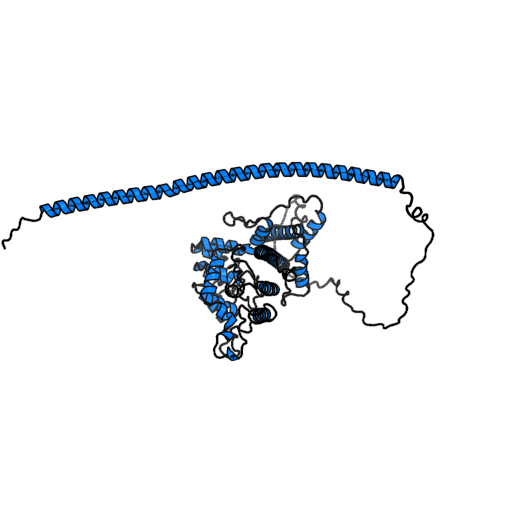
ATOM 2492 C C . GLN A 1 313 ? 24.463 15.927 -4.021 1.00 50.00 313 GLN A C 1
ATOM 2494 O O . GLN A 1 313 ? 23.773 16.935 -3.908 1.00 50.00 313 GLN A O 1
ATOM 2499 N N . CYS A 1 314 ? 24.122 14.943 -4.854 1.00 54.03 314 CYS A N 1
ATOM 2500 C CA . CYS A 1 314 ? 22.940 14.955 -5.723 1.00 54.03 314 CYS A CA 1
ATOM 2501 C C . CYS A 1 314 ? 21.648 14.563 -4.981 1.00 54.03 314 CYS A C 1
ATOM 2503 O O . CYS A 1 314 ? 20.900 13.716 -5.451 1.00 54.03 314 CYS A O 1
ATOM 2505 N N . ILE A 1 315 ? 21.368 15.139 -3.810 1.00 61.03 315 ILE A N 1
ATOM 2506 C CA . ILE A 1 315 ? 20.113 14.863 -3.089 1.00 61.03 315 ILE A CA 1
ATOM 2507 C C . ILE A 1 315 ? 19.043 15.841 -3.564 1.00 61.03 315 ILE A C 1
ATOM 2509 O O . ILE A 1 315 ? 19.228 17.054 -3.461 1.00 61.03 315 ILE A O 1
ATOM 2513 N N . ALA A 1 316 ? 17.907 15.328 -4.046 1.00 64.94 316 ALA A N 1
ATOM 2514 C CA . ALA A 1 316 ? 16.763 16.160 -4.408 1.00 64.94 316 ALA A CA 1
ATOM 2515 C C . ALA A 1 316 ? 16.277 16.951 -3.180 1.00 64.94 316 ALA A C 1
ATOM 2517 O O . ALA A 1 316 ? 15.715 16.398 -2.229 1.00 64.94 316 ALA A O 1
ATOM 2518 N N . VAL A 1 317 ? 16.518 18.264 -3.195 1.00 81.88 317 VAL A N 1
ATOM 2519 C CA . VAL A 1 317 ? 16.200 19.167 -2.075 1.00 81.88 317 VAL A CA 1
ATOM 2520 C C . VAL A 1 317 ? 14.685 19.332 -1.910 1.00 81.88 317 VAL A C 1
ATOM 2522 O O . VAL A 1 317 ? 14.218 19.604 -0.810 1.00 81.88 317 VAL A O 1
ATOM 2525 N N . PHE A 1 318 ? 13.920 19.112 -2.980 1.00 89.62 318 PHE A N 1
ATOM 2526 C CA . PHE A 1 318 ? 12.466 19.243 -3.040 1.00 89.62 318 PHE A CA 1
ATOM 2527 C C . PHE A 1 318 ? 11.837 18.138 -3.898 1.00 89.62 318 PHE A C 1
ATOM 2529 O O . PHE A 1 318 ? 12.539 17.413 -4.603 1.00 89.62 318 PHE A O 1
ATOM 2536 N N . LEU A 1 319 ? 10.508 18.018 -3.837 1.00 88.56 319 LEU A N 1
ATOM 2537 C CA . LEU A 1 319 ? 9.752 17.046 -4.626 1.00 88.56 319 LEU A CA 1
ATOM 2538 C C . LEU A 1 319 ? 9.873 17.298 -6.141 1.00 88.56 319 LEU A C 1
ATOM 2540 O O . LEU A 1 319 ? 9.639 18.425 -6.595 1.00 88.56 319 LEU A O 1
ATOM 2544 N N . PRO A 1 320 ? 10.174 16.260 -6.939 1.00 85.38 320 PRO A N 1
ATOM 2545 C CA . PRO A 1 320 ? 10.144 16.346 -8.391 1.00 85.38 320 PRO A CA 1
ATOM 2546 C C . PRO A 1 320 ? 8.795 16.798 -8.959 1.00 85.38 320 PRO A C 1
ATOM 2548 O O . PRO A 1 320 ? 7.741 16.434 -8.418 1.00 85.38 320 PRO A O 1
ATOM 2551 N N . PRO A 1 321 ? 8.799 17.568 -10.062 1.00 87.25 321 PRO A N 1
ATOM 2552 C CA . PRO A 1 321 ? 7.571 17.909 -10.762 1.00 87.25 321 PRO A CA 1
ATOM 2553 C C . PRO A 1 321 ? 6.934 16.649 -11.362 1.00 87.25 321 PRO A C 1
ATOM 2555 O O . PRO A 1 321 ? 7.610 15.856 -12.006 1.00 87.25 321 PRO A O 1
ATOM 2558 N N . ASN A 1 322 ? 5.625 16.485 -11.169 1.00 87.00 322 ASN A N 1
ATOM 2559 C CA . ASN A 1 322 ? 4.838 15.461 -11.854 1.00 87.00 322 ASN A CA 1
ATOM 2560 C C . ASN A 1 322 ? 4.149 16.092 -13.083 1.00 87.00 322 ASN A C 1
ATOM 2562 O O . ASN A 1 322 ? 3.397 17.055 -12.885 1.00 87.00 322 ASN A O 1
ATOM 2566 N N . PRO A 1 323 ? 4.371 15.588 -14.315 1.00 87.38 323 PRO A N 1
ATOM 2567 C CA . PRO A 1 323 ? 3.716 16.080 -15.531 1.00 87.38 323 PRO A CA 1
ATOM 2568 C C . PRO A 1 323 ? 2.181 16.044 -15.494 1.00 87.38 323 PRO A C 1
ATOM 2570 O O . PRO A 1 323 ? 1.545 16.878 -16.134 1.00 87.38 323 PRO A O 1
ATOM 2573 N N . ASP A 1 324 ? 1.586 15.133 -14.720 1.00 85.25 324 ASP A N 1
ATOM 2574 C CA . ASP A 1 324 ? 0.128 14.998 -14.595 1.00 85.25 324 ASP A CA 1
ATOM 2575 C C . ASP A 1 324 ? -0.503 16.086 -13.711 1.00 85.25 324 ASP A C 1
ATOM 2577 O O . ASP A 1 324 ? -1.725 16.253 -13.669 1.00 85.25 324 ASP A O 1
ATOM 2581 N N . PHE A 1 325 ? 0.314 16.829 -12.959 1.00 88.94 325 PHE A N 1
ATOM 2582 C CA . PHE A 1 325 ? -0.147 17.877 -12.055 1.00 88.94 325 PHE A CA 1
ATOM 2583 C C . PHE A 1 325 ? -0.006 19.266 -12.673 1.00 88.94 325 PHE A C 1
ATOM 2585 O O . PHE A 1 325 ? 0.910 19.553 -13.441 1.00 88.94 325 PHE A O 1
ATOM 2592 N N . SER A 1 326 ? -0.888 20.183 -12.265 1.00 93.62 326 SER A N 1
ATOM 2593 C CA . SER A 1 326 ? -0.768 21.588 -12.652 1.00 93.62 326 SER A CA 1
ATOM 2594 C C . SER A 1 326 ? 0.538 22.202 -12.137 1.00 93.62 326 SER A C 1
ATOM 2596 O O . SER A 1 326 ? 1.066 21.811 -11.088 1.00 93.62 326 SER A O 1
ATOM 2598 N N . ALA A 1 327 ? 1.033 23.224 -12.841 1.00 93.69 327 ALA A N 1
ATOM 2599 C CA . ALA A 1 327 ? 2.218 23.976 -12.426 1.00 93.69 327 ALA A CA 1
ATOM 2600 C C . ALA A 1 327 ? 2.079 24.511 -10.989 1.00 93.69 327 ALA A C 1
ATOM 2602 O O . ALA A 1 327 ? 3.011 24.399 -10.193 1.00 93.69 327 ALA A O 1
ATOM 2603 N N . THR A 1 328 ? 0.888 24.997 -10.623 1.00 94.06 328 THR A N 1
ATOM 2604 C CA . THR A 1 328 ? 0.577 25.471 -9.270 1.00 94.06 328 THR A CA 1
ATOM 2605 C C . THR A 1 328 ? 0.721 24.365 -8.225 1.00 94.06 328 THR A C 1
ATOM 2607 O O . THR A 1 328 ? 1.366 24.587 -7.202 1.00 94.06 328 THR A O 1
ATOM 2610 N N . ARG A 1 329 ? 0.189 23.156 -8.473 1.00 94.00 329 ARG A N 1
ATOM 2611 C CA . ARG A 1 329 ? 0.328 22.032 -7.529 1.00 94.00 329 ARG A CA 1
ATOM 2612 C C . ARG A 1 329 ? 1.792 21.622 -7.373 1.00 94.00 329 ARG A C 1
ATOM 2614 O O . ARG A 1 329 ? 2.252 21.456 -6.249 1.00 94.00 329 ARG A O 1
ATOM 2621 N N . ASN A 1 330 ? 2.547 21.531 -8.468 1.00 93.81 330 ASN A N 1
ATOM 2622 C CA . ASN A 1 330 ? 3.981 21.234 -8.402 1.00 93.81 330 ASN A CA 1
ATOM 2623 C C . ASN A 1 330 ? 4.759 22.303 -7.616 1.00 93.81 330 ASN A C 1
ATOM 2625 O O . ASN A 1 330 ? 5.583 21.961 -6.769 1.00 93.81 330 ASN A O 1
ATOM 2629 N N . GLN A 1 331 ? 4.452 23.587 -7.818 1.00 95.19 331 GLN A N 1
ATOM 2630 C CA . GLN A 1 331 ? 5.075 24.673 -7.061 1.00 95.19 331 GLN A CA 1
ATOM 2631 C C . GLN A 1 331 ? 4.761 24.581 -5.559 1.00 95.19 331 GLN A C 1
ATOM 2633 O O . GLN A 1 331 ? 5.645 24.805 -4.732 1.00 95.19 331 GLN A O 1
ATOM 2638 N N . LEU A 1 332 ? 3.518 24.254 -5.189 1.00 94.19 332 LEU A N 1
ATOM 2639 C CA . LEU A 1 332 ? 3.121 24.071 -3.789 1.00 94.19 332 LEU A CA 1
ATOM 2640 C C . LEU A 1 332 ? 3.830 22.869 -3.150 1.00 94.19 332 LEU A C 1
ATOM 2642 O O . LEU A 1 332 ? 4.401 23.019 -2.071 1.00 94.19 332 LEU A O 1
ATOM 2646 N N . ARG A 1 333 ? 3.902 21.728 -3.847 1.00 94.69 333 ARG A N 1
ATOM 2647 C CA . ARG A 1 333 ? 4.660 20.541 -3.407 1.00 94.69 333 ARG A CA 1
ATOM 2648 C C . ARG A 1 333 ? 6.131 20.870 -3.156 1.00 94.69 333 ARG A C 1
ATOM 2650 O O . ARG A 1 333 ? 6.678 20.525 -2.116 1.00 94.69 333 ARG A O 1
ATOM 2657 N N . GLN A 1 334 ? 6.763 21.626 -4.052 1.00 93.75 334 GLN A N 1
ATOM 2658 C CA . GLN A 1 334 ? 8.154 22.058 -3.880 1.00 93.75 334 GLN A CA 1
ATOM 2659 C C . GLN A 1 334 ? 8.345 23.042 -2.718 1.00 93.75 334 GLN A C 1
ATOM 2661 O O . GLN A 1 334 ? 9.403 23.056 -2.088 1.00 93.75 334 GLN A O 1
ATOM 2666 N N . LYS A 1 335 ? 7.333 23.857 -2.391 1.00 95.19 335 LYS A N 1
ATOM 2667 C CA . LYS A 1 335 ? 7.380 24.755 -1.227 1.00 95.19 335 LYS A CA 1
ATOM 2668 C C . LYS A 1 335 ? 7.391 23.995 0.103 1.00 95.19 335 LYS A C 1
ATOM 2670 O O . LYS A 1 335 ? 7.950 24.536 1.054 1.00 95.19 335 LYS A O 1
ATOM 2675 N N . LEU A 1 336 ? 6.875 22.762 0.175 1.00 95.00 336 LEU A N 1
ATOM 2676 C CA . LEU A 1 336 ? 6.932 21.939 1.397 1.00 95.00 336 LEU A CA 1
ATOM 2677 C C . LEU A 1 336 ? 8.374 21.670 1.859 1.00 95.00 336 LEU A C 1
ATOM 2679 O O . LEU A 1 336 ? 8.646 21.596 3.056 1.00 95.00 336 LEU A O 1
ATOM 2683 N N . ALA A 1 337 ? 9.333 21.633 0.932 1.00 93.19 337 ALA A N 1
ATOM 2684 C CA . ALA A 1 337 ? 10.749 21.491 1.263 1.00 93.19 337 ALA A CA 1
ATOM 2685 C C . ALA A 1 337 ? 11.328 22.688 2.039 1.00 93.19 337 ALA A C 1
ATOM 2687 O O . ALA A 1 337 ? 12.341 22.547 2.720 1.00 93.19 337 ALA A O 1
ATOM 2688 N N . LYS A 1 338 ? 10.693 23.866 1.958 1.00 93.38 338 LYS A N 1
ATOM 2689 C CA . LYS A 1 338 ? 11.122 25.072 2.685 1.00 93.38 338 LYS A CA 1
ATOM 2690 C C . LYS A 1 338 ? 10.672 25.083 4.146 1.00 93.38 338 LYS A C 1
ATOM 2692 O O . LYS A 1 338 ? 11.150 25.922 4.903 1.00 93.38 338 LYS A O 1
ATOM 2697 N N . PHE A 1 339 ? 9.757 24.196 4.538 1.00 92.50 339 PHE A N 1
ATOM 2698 C CA . PHE A 1 339 ? 9.262 24.137 5.910 1.00 92.50 339 PHE A CA 1
ATOM 2699 C C . PHE A 1 339 ? 10.376 23.676 6.844 1.00 92.50 339 PHE A C 1
ATOM 2701 O O . PHE A 1 339 ? 11.019 22.644 6.597 1.00 92.50 339 PHE A O 1
ATOM 2708 N N . THR A 1 340 ? 10.555 24.405 7.948 1.00 92.31 340 THR A N 1
ATOM 2709 C CA . THR A 1 340 ? 11.417 23.952 9.041 1.00 92.31 340 THR A CA 1
ATOM 2710 C C . THR A 1 340 ? 10.865 22.651 9.628 1.00 92.31 340 THR A C 1
ATOM 2712 O O . THR A 1 340 ? 9.691 22.319 9.450 1.00 92.31 340 THR A O 1
ATOM 2715 N N . SER A 1 341 ? 11.692 21.888 10.348 1.00 90.00 341 SER A N 1
ATOM 2716 C CA . SER A 1 341 ? 11.228 20.653 11.000 1.00 90.00 341 SER A CA 1
ATOM 2717 C C . SER A 1 341 ? 10.049 20.904 11.946 1.00 90.00 341 SER A C 1
ATOM 2719 O O . SER A 1 341 ? 9.158 20.066 12.036 1.00 90.00 341 SER A O 1
ATOM 2721 N N . ARG A 1 342 ? 10.017 22.070 12.610 1.00 89.75 342 ARG A N 1
ATOM 2722 C CA . ARG A 1 342 ? 8.922 22.466 13.502 1.00 89.75 342 ARG A CA 1
ATOM 2723 C C . ARG A 1 342 ? 7.650 22.786 12.720 1.00 89.75 342 ARG A C 1
ATOM 2725 O O . ARG A 1 342 ? 6.607 22.227 13.038 1.00 89.75 342 ARG A O 1
ATOM 2732 N N . ASP A 1 343 ? 7.737 23.617 11.683 1.00 90.38 343 ASP A N 1
ATOM 2733 C CA . ASP A 1 343 ? 6.560 24.008 10.891 1.00 90.38 343 ASP A CA 1
ATOM 2734 C C . ASP A 1 343 ? 5.948 22.808 10.170 1.00 90.38 343 ASP A C 1
ATOM 2736 O O . ASP A 1 343 ? 4.729 22.659 10.102 1.00 90.38 343 ASP A O 1
ATOM 2740 N N . PHE A 1 344 ? 6.799 21.917 9.655 1.00 93.69 344 PHE A N 1
ATOM 2741 C CA . PHE A 1 344 ? 6.345 20.698 8.998 1.00 93.69 344 PHE A CA 1
ATOM 2742 C C . PHE A 1 344 ? 5.669 19.745 9.991 1.00 93.69 344 PHE A C 1
ATOM 2744 O O . PHE A 1 344 ? 4.634 19.167 9.671 1.00 93.69 344 PHE A O 1
ATOM 2751 N N . ALA A 1 345 ? 6.195 19.629 11.216 1.00 93.06 345 ALA A N 1
ATOM 2752 C CA . ALA A 1 345 ? 5.559 18.834 12.262 1.00 93.06 345 ALA A CA 1
ATOM 2753 C C . ALA A 1 345 ? 4.171 19.372 12.641 1.00 93.06 345 ALA A C 1
ATOM 2755 O O . ALA A 1 345 ? 3.237 18.588 12.799 1.00 93.06 345 ALA A O 1
ATOM 2756 N N . ILE A 1 346 ? 4.021 20.697 12.728 1.00 91.00 346 ILE A N 1
ATOM 2757 C CA . ILE A 1 346 ? 2.731 21.346 12.995 1.00 91.00 346 ILE A CA 1
ATOM 2758 C C . ILE A 1 346 ? 1.723 21.029 11.885 1.00 91.00 346 ILE A C 1
ATOM 2760 O O . ILE A 1 346 ? 0.614 20.593 12.183 1.00 91.00 346 ILE A O 1
ATOM 2764 N N . LEU A 1 347 ? 2.124 21.154 10.615 1.00 92.94 347 LEU A N 1
ATOM 2765 C CA . LEU A 1 347 ? 1.266 20.811 9.478 1.00 92.94 347 LEU A CA 1
ATOM 2766 C C . LEU A 1 347 ? 0.798 19.349 9.526 1.00 92.94 347 LEU A C 1
ATOM 2768 O O . LEU A 1 347 ? -0.377 19.068 9.292 1.00 92.94 347 LEU A O 1
ATOM 2772 N N . ILE A 1 348 ? 1.698 18.415 9.847 1.00 94.44 348 ILE A N 1
ATOM 2773 C CA . ILE A 1 348 ? 1.340 16.998 9.975 1.00 94.44 348 ILE A CA 1
ATOM 2774 C C . ILE A 1 348 ? 0.347 16.790 11.127 1.00 94.44 348 ILE A C 1
ATOM 2776 O O . ILE A 1 348 ? -0.617 16.045 10.967 1.00 94.44 348 ILE A O 1
ATOM 2780 N N . ILE A 1 349 ? 0.548 17.446 12.272 1.00 92.56 349 ILE A N 1
ATOM 2781 C CA . ILE A 1 349 ? -0.363 17.349 13.422 1.00 92.56 349 ILE A CA 1
ATOM 2782 C C . ILE A 1 349 ? -1.754 17.888 13.072 1.00 92.56 349 ILE A C 1
ATOM 2784 O O . ILE A 1 349 ? -2.754 17.248 13.402 1.00 92.56 349 ILE A O 1
ATOM 2788 N N . ASP A 1 350 ? -1.836 19.015 12.365 1.00 91.12 350 ASP A N 1
ATOM 2789 C CA . ASP A 1 350 ? -3.106 19.572 11.889 1.00 91.12 350 ASP A CA 1
ATOM 2790 C C . ASP A 1 350 ? -3.813 18.605 10.926 1.00 91.12 350 ASP A C 1
ATOM 2792 O O . ASP A 1 350 ? -5.006 18.333 11.083 1.00 91.12 350 ASP A O 1
ATOM 2796 N N . ILE A 1 351 ? -3.071 18.009 9.986 1.00 93.62 351 ILE A N 1
ATOM 2797 C CA . ILE A 1 351 ? -3.584 16.979 9.072 1.00 93.62 351 ILE A CA 1
ATOM 2798 C C . ILE A 1 351 ? -4.110 15.762 9.833 1.00 93.62 351 ILE A C 1
ATOM 2800 O O . ILE A 1 351 ? -5.204 15.288 9.539 1.00 93.62 351 ILE A O 1
ATOM 2804 N N . LEU A 1 352 ? -3.367 15.253 10.817 1.00 94.00 352 LEU A N 1
ATOM 2805 C CA . LEU A 1 352 ? -3.791 14.095 11.603 1.00 94.00 352 LEU A CA 1
ATOM 2806 C C . LEU A 1 352 ? -5.052 14.396 12.425 1.00 94.00 352 LEU A C 1
ATOM 2808 O O . LEU A 1 352 ? -5.946 13.552 12.506 1.00 94.00 352 LEU A O 1
ATOM 2812 N N . ASN A 1 353 ? -5.151 15.594 13.007 1.00 91.69 353 ASN A N 1
ATOM 2813 C CA . ASN A 1 353 ? -6.342 16.028 13.737 1.00 91.69 353 ASN A CA 1
ATOM 2814 C C . ASN A 1 353 ? -7.561 16.134 12.818 1.00 91.69 353 ASN A C 1
ATOM 2816 O O . ASN A 1 353 ? -8.647 15.678 13.183 1.00 91.69 353 ASN A O 1
ATOM 2820 N N . GLU A 1 354 ? -7.386 16.688 11.619 1.00 91.12 354 GLU A N 1
ATOM 2821 C CA . GLU A 1 354 ? -8.470 16.809 10.648 1.00 91.12 354 GLU A CA 1
ATOM 2822 C C . GLU A 1 354 ? -8.880 15.449 10.068 1.00 91.12 354 GLU A C 1
ATOM 2824 O O . GLU A 1 354 ? -10.073 15.168 9.948 1.00 91.12 354 GLU A O 1
ATOM 2829 N N . ALA A 1 355 ? -7.924 14.560 9.788 1.00 91.69 355 ALA A N 1
ATOM 2830 C CA . ALA A 1 355 ? -8.206 13.191 9.363 1.00 91.69 355 ALA A CA 1
ATOM 2831 C C . ALA A 1 355 ? -9.018 12.441 10.430 1.00 91.69 355 ALA A C 1
ATOM 2833 O O . ALA A 1 355 ? -10.036 11.824 10.116 1.00 91.69 355 ALA A O 1
ATOM 2834 N N . LYS A 1 356 ? -8.632 12.576 11.708 1.00 91.31 356 LYS A N 1
ATOM 2835 C CA . LYS A 1 356 ? -9.387 12.031 12.842 1.00 91.31 356 LYS A CA 1
ATOM 2836 C C . LYS A 1 356 ? -10.804 12.608 12.905 1.00 91.31 356 LYS A C 1
ATOM 2838 O O . LYS A 1 356 ? -11.760 11.858 13.086 1.00 91.31 356 LYS A O 1
ATOM 2843 N N . ARG A 1 357 ? -10.960 13.927 12.741 1.00 92.06 357 ARG A N 1
ATOM 2844 C CA . ARG A 1 357 ? -12.271 14.595 12.755 1.00 92.06 357 ARG A CA 1
ATOM 2845 C C . ARG A 1 357 ? -13.186 14.059 11.653 1.00 92.06 357 ARG A C 1
ATOM 2847 O O . ARG A 1 357 ? -14.334 13.728 11.941 1.00 92.06 357 ARG A O 1
ATOM 2854 N N . ARG A 1 358 ? -12.678 13.956 10.420 1.00 90.62 358 ARG A N 1
ATOM 2855 C CA . ARG A 1 358 ? -13.432 13.456 9.259 1.00 90.62 358 ARG A CA 1
ATOM 2856 C C . ARG A 1 358 ? -13.811 11.987 9.409 1.00 90.62 358 ARG A C 1
ATOM 2858 O O . ARG A 1 358 ? -14.952 11.648 9.126 1.00 90.62 358 ARG A O 1
ATOM 2865 N N . TYR A 1 359 ? -12.899 11.151 9.906 1.00 88.50 359 TYR A N 1
ATOM 2866 C CA . TYR A 1 359 ? -13.151 9.722 10.101 1.00 88.50 359 TYR A CA 1
ATOM 2867 C C . TYR A 1 359 ? -14.290 9.452 11.095 1.00 88.50 359 TYR A C 1
ATOM 2869 O O . TYR A 1 359 ? -15.180 8.657 10.817 1.00 88.50 359 TYR A O 1
ATOM 2877 N N . PHE A 1 360 ? -14.304 10.154 12.232 1.00 88.12 360 PHE A N 1
ATOM 2878 C CA . PHE A 1 360 ? -15.351 9.997 13.250 1.00 88.12 360 PHE A CA 1
ATOM 2879 C C . PHE A 1 360 ? -16.601 10.862 13.007 1.00 88.12 360 PHE A C 1
ATOM 2881 O O . PHE A 1 360 ? -17.515 10.842 13.827 1.00 88.12 360 PHE A O 1
ATOM 2888 N N . GLY A 1 361 ? -16.647 11.659 11.932 1.00 85.19 361 GLY A N 1
ATOM 2889 C CA . GLY A 1 361 ? -17.764 12.572 11.661 1.00 85.19 361 GLY A CA 1
ATOM 2890 C C . GLY A 1 361 ? -17.948 13.668 12.721 1.00 85.19 361 GLY A C 1
ATOM 2891 O O . GLY A 1 361 ? -19.066 14.116 12.965 1.00 85.19 361 GLY A O 1
ATOM 2892 N N . LEU A 1 362 ? -16.868 14.093 13.385 1.00 83.06 362 LEU A N 1
ATOM 2893 C CA . LEU A 1 362 ? -16.936 15.071 14.472 1.00 83.06 362 LEU A CA 1
ATOM 2894 C C . LEU A 1 362 ? -17.232 16.491 13.941 1.00 83.06 362 LEU A C 1
ATOM 2896 O O . LEU A 1 362 ? -16.678 16.896 12.907 1.00 83.06 362 LEU A O 1
ATOM 2900 N N . PRO A 1 363 ? -18.046 17.288 14.661 1.00 76.75 363 PRO A N 1
ATOM 2901 C CA . PRO A 1 363 ? -18.352 18.661 14.275 1.00 76.75 363 PRO A CA 1
ATOM 2902 C C . PRO A 1 363 ? -17.103 19.548 14.331 1.00 76.75 363 PRO A C 1
ATOM 2904 O O . PRO A 1 363 ? -16.175 19.319 15.116 1.00 76.75 363 PRO A O 1
ATOM 2907 N N . ASN A 1 364 ? -17.064 20.570 13.475 1.00 74.44 364 ASN A N 1
ATOM 2908 C CA . ASN A 1 364 ? -15.993 21.557 13.498 1.00 74.44 364 ASN A CA 1
ATOM 2909 C C . ASN A 1 364 ? -16.100 22.363 14.799 1.00 74.44 364 ASN A C 1
ATOM 2911 O O . ASN A 1 364 ? -17.124 22.984 15.060 1.00 74.44 364 ASN A O 1
ATOM 2915 N N . LYS A 1 365 ? -15.038 22.386 15.610 1.00 65.12 365 LYS A N 1
ATOM 2916 C CA . LYS A 1 365 ? -15.016 23.133 16.883 1.00 65.12 365 LYS A CA 1
ATOM 2917 C C . LYS A 1 365 ? -15.224 24.644 16.708 1.00 65.12 365 LYS A C 1
ATOM 2919 O O . LYS A 1 365 ? -15.441 25.330 17.693 1.00 65.12 365 LYS A O 1
ATOM 2924 N N . ASN A 1 366 ? -15.127 25.149 15.477 1.00 54.25 366 ASN A N 1
ATOM 2925 C CA . ASN A 1 366 ? -15.345 26.554 15.146 1.00 54.25 366 ASN A CA 1
ATOM 2926 C C . ASN A 1 366 ? -16.791 26.875 14.720 1.00 54.25 366 ASN A C 1
ATOM 2928 O O . ASN A 1 366 ? -17.095 28.048 14.516 1.00 54.25 366 ASN A O 1
ATOM 2932 N N . ASP A 1 367 ? -17.680 25.881 14.600 1.00 48.62 367 ASP A N 1
ATOM 2933 C CA . ASP A 1 367 ? -19.117 26.113 14.405 1.00 48.62 367 ASP A CA 1
ATOM 2934 C C . ASP A 1 367 ? -19.804 26.366 15.757 1.00 48.62 367 ASP A C 1
ATOM 2936 O O . ASP A 1 367 ? -20.676 25.621 16.200 1.00 48.62 367 ASP A O 1
ATOM 2940 N N . ASP A 1 368 ? -19.459 27.481 16.404 1.00 39.97 368 ASP A N 1
ATOM 2941 C CA . ASP A 1 368 ? -20.201 28.041 17.549 1.00 39.97 368 ASP A CA 1
ATOM 2942 C C . ASP A 1 368 ? -21.554 28.658 17.117 1.00 39.97 368 ASP A C 1
ATOM 2944 O O . ASP A 1 368 ? -22.049 29.630 17.688 1.00 39.97 368 ASP A O 1
ATOM 2948 N N . SER A 1 369 ? -22.192 28.089 16.091 1.00 37.44 369 SER A N 1
ATOM 2949 C CA . SER A 1 369 ? -23.503 28.508 15.590 1.00 37.44 369 SER A CA 1
ATOM 2950 C C . SER A 1 369 ? -24.654 27.582 16.008 1.00 37.44 369 SER A C 1
ATOM 2952 O O . SER A 1 369 ? -25.798 27.864 15.658 1.00 37.44 369 SER A O 1
ATOM 2954 N N . PHE A 1 370 ? -24.408 26.534 16.814 1.00 35.28 370 PHE A N 1
ATOM 2955 C CA . PHE A 1 370 ? -25.459 25.570 17.193 1.00 35.28 370 PHE A CA 1
ATOM 2956 C C . PHE A 1 370 ? -25.617 25.242 18.691 1.00 35.28 370 PHE A C 1
ATOM 2958 O O . PHE A 1 370 ? -26.435 24.395 19.033 1.00 35.28 370 PHE A O 1
ATOM 2965 N N . MET A 1 371 ? -24.929 25.937 19.607 1.00 31.70 371 MET A N 1
ATOM 2966 C CA . MET A 1 371 ? -25.057 25.704 21.064 1.00 31.70 371 MET A CA 1
ATOM 2967 C C . MET A 1 371 ? -25.407 26.966 21.870 1.00 31.70 371 MET A C 1
ATOM 2969 O O . MET A 1 371 ? -24.924 27.161 22.978 1.00 31.70 371 MET A O 1
ATOM 2973 N N . ASN A 1 372 ? -26.280 27.824 21.326 1.00 28.64 372 ASN A N 1
ATOM 2974 C CA . ASN A 1 372 ? -26.864 28.961 22.061 1.00 28.64 372 ASN A CA 1
ATOM 2975 C C . ASN A 1 372 ? -28.366 29.168 21.784 1.00 28.64 372 ASN A C 1
ATOM 2977 O O . ASN A 1 372 ? -28.860 30.294 21.759 1.00 28.64 372 ASN A O 1
ATOM 2981 N N . LYS A 1 373 ? -29.119 28.077 21.592 1.00 29.17 373 LYS A N 1
ATOM 2982 C CA . LYS A 1 373 ? -30.591 28.087 21.645 1.00 29.17 373 LYS A CA 1
ATOM 2983 C C . LYS A 1 373 ? -31.127 26.809 22.287 1.00 29.17 373 LYS A C 1
ATOM 2985 O O . LYS A 1 373 ? -31.701 25.956 21.625 1.00 29.17 373 LYS A O 1
ATOM 2990 N N . THR A 1 374 ? -30.967 26.703 23.598 1.00 28.17 374 THR A N 1
ATOM 2991 C CA . THR A 1 374 ? -31.831 25.866 24.438 1.00 28.17 374 THR A CA 1
ATOM 2992 C C . THR A 1 374 ? -32.419 26.750 25.529 1.00 28.17 374 THR A C 1
ATOM 2994 O O . THR A 1 374 ? -31.922 26.796 26.651 1.00 28.17 374 THR A O 1
ATOM 2997 N N . GLY A 1 375 ? -33.448 27.511 25.156 1.00 31.00 375 GLY A N 1
ATOM 2998 C CA . GLY A 1 375 ? -34.497 27.950 26.073 1.00 31.00 375 GLY A CA 1
ATOM 2999 C C . GLY A 1 375 ? -35.723 27.068 25.812 1.00 31.00 375 GLY A C 1
ATOM 3000 O O . GLY A 1 375 ? -35.970 26.757 24.643 1.00 31.00 375 GLY A O 1
ATOM 3001 N N . PRO A 1 376 ? -36.438 26.594 26.842 1.00 33.34 376 PRO A N 1
ATOM 3002 C CA . PRO A 1 376 ? -37.585 25.725 26.650 1.00 33.34 376 PRO A CA 1
ATOM 3003 C C . PRO A 1 376 ? -38.808 26.591 26.349 1.00 33.34 376 PRO A C 1
ATOM 3005 O O . PRO A 1 376 ? -39.140 27.430 27.169 1.00 33.34 376 PRO A O 1
ATOM 3008 N N . ASP A 1 377 ? -39.449 26.391 25.199 1.00 33.88 377 ASP A N 1
ATOM 3009 C CA . ASP A 1 377 ? -40.872 26.694 25.001 1.00 33.88 377 ASP A CA 1
ATOM 3010 C C . ASP A 1 377 ? -41.402 25.883 23.804 1.00 33.88 377 ASP A C 1
ATOM 3012 O O . ASP A 1 377 ? -41.111 26.138 22.638 1.00 33.88 377 ASP A O 1
ATOM 3016 N N . GLU A 1 378 ? -42.061 24.787 24.169 1.00 29.64 378 GLU A N 1
ATOM 3017 C CA . GLU A 1 378 ? -43.346 24.284 23.678 1.00 29.64 378 GLU A CA 1
ATOM 3018 C C . GLU A 1 378 ? -43.848 24.540 22.229 1.00 29.64 378 GLU A C 1
ATOM 3020 O O . GLU A 1 378 ? -44.191 25.648 21.832 1.00 29.64 378 GLU A O 1
ATOM 3025 N N . LEU A 1 379 ? -44.116 23.392 21.575 1.00 29.61 379 LEU A N 1
ATOM 3026 C CA . LEU A 1 379 ? -45.343 22.998 20.847 1.00 29.61 379 LEU A CA 1
ATOM 3027 C C . LEU A 1 379 ? -45.467 23.171 19.311 1.00 29.61 379 LEU A C 1
ATOM 3029 O O . LEU A 1 379 ? -45.534 24.272 18.780 1.00 29.61 379 LEU A O 1
ATOM 3033 N N . ASN A 1 380 ? -45.755 22.004 18.695 1.00 28.36 380 ASN A N 1
ATOM 3034 C CA . ASN A 1 380 ? -46.627 21.725 17.531 1.00 28.36 380 ASN A CA 1
ATOM 3035 C C . ASN A 1 380 ? -46.138 22.119 16.120 1.00 28.36 380 ASN A C 1
ATOM 3037 O O . ASN A 1 380 ? -45.600 23.194 15.930 1.00 28.36 380 ASN A O 1
ATOM 3041 N N . LEU A 1 381 ? -46.388 21.393 15.020 1.00 25.72 381 LEU A N 1
ATOM 3042 C CA . LEU A 1 381 ? -46.856 20.038 14.663 1.00 25.72 381 LEU A CA 1
ATOM 3043 C C . LEU A 1 381 ? -46.790 19.973 13.104 1.00 25.72 381 LEU A C 1
ATOM 3045 O O . LEU A 1 381 ? -46.938 21.001 12.452 1.00 25.72 381 LEU A O 1
ATOM 3049 N N . THR A 1 382 ? -46.660 18.759 12.550 1.00 24.89 382 THR A N 1
ATOM 3050 C CA . THR A 1 382 ? -47.128 18.268 11.219 1.00 24.89 382 THR A CA 1
ATOM 3051 C C . THR A 1 382 ? -46.545 18.745 9.867 1.00 24.89 382 THR A C 1
ATOM 3053 O O . THR A 1 382 ? -46.642 19.908 9.504 1.00 24.89 382 THR A O 1
ATOM 3056 N N . SER A 1 383 ? -46.083 17.732 9.111 1.00 24.95 383 SER A N 1
ATOM 3057 C CA . SER A 1 383 ? -46.385 17.307 7.720 1.00 24.95 383 SER A CA 1
ATOM 3058 C C . SER A 1 383 ? -46.336 18.232 6.486 1.00 24.95 383 SER A C 1
ATOM 3060 O O . SER A 1 383 ? -46.970 19.277 6.431 1.00 24.95 383 SER A O 1
ATOM 3062 N N . ASP A 1 384 ? -45.745 17.612 5.452 1.00 23.62 384 ASP A N 1
ATOM 3063 C CA . ASP A 1 384 ? -45.974 17.662 3.994 1.00 23.62 384 ASP A CA 1
ATOM 3064 C C . ASP A 1 384 ? -45.356 18.756 3.095 1.00 23.62 384 ASP A C 1
ATOM 3066 O O . ASP A 1 384 ? -45.729 19.924 3.106 1.00 23.62 384 ASP A O 1
ATOM 3070 N N . ASP A 1 385 ? -44.475 18.235 2.228 1.00 24.70 385 ASP A N 1
ATOM 3071 C CA . ASP A 1 385 ? -44.439 18.342 0.764 1.00 24.70 385 ASP A CA 1
ATOM 3072 C C . ASP A 1 385 ? -43.902 19.573 -0.003 1.00 24.70 385 ASP A C 1
ATOM 3074 O O . ASP A 1 385 ? -44.345 20.709 0.123 1.00 24.70 385 ASP A O 1
ATOM 3078 N N . SER A 1 386 ? -43.054 19.200 -0.979 1.00 27.02 386 SER A N 1
ATOM 3079 C CA . SER A 1 386 ? -42.870 19.760 -2.333 1.00 27.02 386 SER A CA 1
ATOM 3080 C C . SER A 1 386 ? -41.983 20.995 -2.563 1.00 27.02 386 SER A C 1
ATOM 3082 O O . SER A 1 386 ? -42.388 22.137 -2.402 1.00 27.02 386 SER A O 1
ATOM 3084 N N . GLU A 1 387 ? -40.789 20.692 -3.084 1.00 24.70 387 GLU A N 1
ATOM 3085 C CA . GLU A 1 387 ? -40.226 21.138 -4.375 1.00 24.70 387 GLU A CA 1
ATOM 3086 C C . GLU A 1 387 ? -40.057 22.641 -4.724 1.00 24.70 387 GLU A C 1
ATOM 3088 O O . GLU A 1 387 ? -40.969 23.459 -4.671 1.00 24.70 387 GLU A O 1
ATOM 3093 N N . PHE A 1 388 ? -38.878 22.899 -5.314 1.00 23.19 388 PHE A N 1
ATOM 3094 C CA . PHE A 1 388 ? -38.530 23.962 -6.270 1.00 23.19 388 PHE A CA 1
ATOM 3095 C C . PHE A 1 388 ? -37.834 25.230 -5.728 1.00 23.19 388 PHE A C 1
ATOM 3097 O O . PHE A 1 388 ? -38.299 25.888 -4.807 1.00 23.19 388 PHE A O 1
ATOM 3104 N N . ILE A 1 389 ? -36.754 25.600 -6.443 1.00 26.12 389 ILE A N 1
ATOM 3105 C CA . ILE A 1 389 ? -36.264 26.958 -6.776 1.00 26.12 389 ILE A CA 1
ATOM 3106 C C . ILE A 1 389 ? -34.763 27.239 -6.508 1.00 26.12 389 ILE A C 1
ATOM 3108 O O . ILE A 1 389 ? -34.290 27.406 -5.390 1.00 26.12 389 ILE A O 1
ATOM 3112 N N . MET A 1 390 ? -34.097 27.461 -7.651 1.00 27.47 390 MET A N 1
ATOM 3113 C CA . MET A 1 390 ? -32.990 28.379 -7.962 1.00 27.47 390 MET A CA 1
ATOM 3114 C C . MET A 1 390 ? -31.533 27.966 -7.752 1.00 27.47 390 MET A C 1
ATOM 3116 O O . MET A 1 390 ? -30.868 28.285 -6.772 1.00 27.47 390 MET A O 1
ATOM 3120 N N . THR A 1 391 ? -30.985 27.498 -8.874 1.00 24.66 391 THR A N 1
ATOM 3121 C CA . THR A 1 391 ? -29.789 28.066 -9.509 1.00 24.66 391 THR A CA 1
ATOM 3122 C C . THR A 1 391 ? -29.586 29.559 -9.197 1.00 24.66 391 THR A C 1
ATOM 3124 O O . THR A 1 391 ? -30.325 30.412 -9.695 1.00 24.66 391 THR A O 1
ATOM 3127 N N . LYS A 1 392 ? -28.537 29.880 -8.436 1.00 31.30 392 LYS A N 1
ATOM 3128 C CA . LYS A 1 392 ? -27.922 31.211 -8.410 1.00 31.30 392 LYS A CA 1
ATOM 3129 C C . LYS A 1 392 ? -26.506 31.121 -8.963 1.00 31.30 392 LYS A C 1
ATOM 3131 O O . LYS A 1 392 ? -25.591 30.636 -8.308 1.00 31.30 392 LYS A O 1
ATOM 3136 N N . SER A 1 393 ? -26.360 31.607 -10.187 1.00 24.75 393 SER A N 1
ATOM 3137 C CA . SER A 1 393 ? -25.152 32.272 -10.655 1.00 24.75 393 SER A CA 1
ATOM 3138 C C . SER A 1 393 ? -25.051 33.629 -9.957 1.00 24.75 393 SER A C 1
ATOM 3140 O O . SER A 1 393 ? -25.992 34.407 -10.088 1.00 24.75 393 SER A O 1
ATOM 3142 N N . ASP A 1 394 ? -23.962 33.902 -9.241 1.00 28.41 394 ASP A N 1
ATOM 3143 C CA . ASP A 1 394 ? -23.237 35.186 -9.234 1.00 28.41 394 ASP A CA 1
ATOM 3144 C C . ASP A 1 394 ? -22.067 35.118 -8.234 1.00 28.41 394 ASP A C 1
ATOM 3146 O O . ASP A 1 394 ? -22.156 34.424 -7.221 1.00 28.41 394 ASP A O 1
ATOM 3150 N N . GLY A 1 395 ? -21.005 35.884 -8.492 1.00 30.05 395 GLY A N 1
ATOM 3151 C CA . GLY A 1 395 ? -20.146 36.378 -7.415 1.00 30.05 395 GLY A CA 1
ATOM 3152 C C . GLY A 1 395 ? -18.663 36.025 -7.481 1.00 30.05 395 GLY A C 1
ATOM 3153 O O . GLY A 1 395 ? -18.142 35.411 -6.561 1.00 30.05 395 GLY A O 1
ATOM 3154 N N . GLY A 1 396 ? -17.994 36.448 -8.555 1.00 28.59 396 GLY A N 1
ATOM 3155 C CA . GLY A 1 396 ? -16.596 36.905 -8.596 1.00 28.59 396 GLY A CA 1
ATOM 3156 C C . GLY A 1 396 ? -15.573 36.357 -7.586 1.00 28.59 396 GLY A C 1
ATOM 3157 O O . GLY A 1 396 ? -15.481 36.799 -6.447 1.00 28.59 396 GLY A O 1
ATOM 3158 N N . THR A 1 397 ? -14.640 35.548 -8.085 1.00 37.56 397 THR A N 1
ATOM 3159 C CA . THR A 1 397 ? -13.254 35.547 -7.593 1.00 37.56 397 THR A CA 1
ATOM 3160 C C . THR A 1 397 ? -12.339 35.715 -8.800 1.00 37.56 397 THR A C 1
ATOM 3162 O O . THR A 1 397 ? -11.721 34.776 -9.292 1.00 37.56 397 THR A O 1
ATOM 3165 N N . ARG A 1 398 ? -12.347 36.934 -9.345 1.00 33.28 398 ARG A N 1
ATOM 3166 C CA . ARG A 1 398 ? -11.228 37.471 -10.116 1.00 33.28 398 ARG A CA 1
ATOM 3167 C C . ARG A 1 398 ? -10.335 38.165 -9.104 1.00 33.28 398 ARG A C 1
ATOM 3169 O O . ARG A 1 398 ? -10.768 39.168 -8.560 1.00 33.28 398 ARG A O 1
ATOM 3176 N N . ASP A 1 399 ? -9.175 37.590 -8.827 1.00 32.28 399 ASP A N 1
ATOM 3177 C CA . ASP A 1 399 ? -7.957 38.335 -8.517 1.00 32.28 399 ASP A CA 1
ATOM 3178 C C . ASP A 1 399 ? -6.780 37.359 -8.431 1.00 32.28 399 ASP A C 1
ATOM 3180 O O . ASP A 1 399 ? -6.926 36.246 -7.928 1.00 32.28 399 ASP A O 1
ATOM 3184 N N . TYR A 1 400 ? -5.626 37.820 -8.919 1.00 36.06 400 TYR A N 1
ATOM 3185 C CA . TYR A 1 400 ? -4.328 37.140 -9.047 1.00 36.06 400 TYR A CA 1
ATOM 3186 C C . TYR A 1 400 ? -4.052 36.392 -10.362 1.00 36.06 400 TYR A C 1
ATOM 3188 O O . TYR A 1 400 ? -3.655 35.230 -10.343 1.00 36.06 400 TYR A O 1
ATOM 3196 N N . ASP A 1 401 ? -4.151 37.097 -11.497 1.00 37.50 401 ASP A N 1
ATOM 3197 C CA . ASP A 1 401 ? -3.491 36.685 -12.752 1.00 37.50 401 ASP A CA 1
ATOM 3198 C C . ASP A 1 401 ? -2.987 37.880 -13.602 1.00 37.50 401 ASP A C 1
ATOM 3200 O O . ASP A 1 401 ? -3.285 37.987 -14.785 1.00 37.50 401 ASP A O 1
ATOM 3204 N N . GLU A 1 402 ? -2.240 38.822 -12.997 1.00 39.94 402 GLU A N 1
ATOM 3205 C CA . GLU A 1 402 ? -1.662 39.992 -13.708 1.00 39.94 402 GLU A CA 1
ATOM 3206 C C . GLU A 1 402 ? -0.209 40.348 -13.304 1.00 39.94 402 GLU A C 1
ATOM 3208 O O . GLU A 1 402 ? 0.165 41.515 -13.227 1.00 39.94 402 GLU A O 1
ATOM 3213 N N . VAL A 1 403 ? 0.672 39.373 -13.043 1.00 42.78 403 VAL A N 1
ATOM 3214 C CA . VAL A 1 403 ? 2.110 39.680 -12.796 1.00 42.78 403 VAL A CA 1
ATOM 3215 C C . VAL A 1 403 ? 3.095 38.924 -13.685 1.00 42.78 403 VAL A C 1
ATOM 3217 O O . VAL A 1 403 ? 4.293 38.900 -13.410 1.00 42.78 403 VAL A O 1
ATOM 3220 N N . ALA A 1 404 ? 2.622 38.357 -14.791 1.00 36.31 404 ALA A N 1
ATOM 3221 C CA . ALA A 1 404 ? 3.477 37.791 -15.826 1.00 36.31 404 ALA A CA 1
ATOM 3222 C C . ALA A 1 404 ? 3.304 38.561 -17.137 1.00 36.31 404 ALA A C 1
ATOM 3224 O O . ALA A 1 404 ? 2.824 38.008 -18.120 1.00 36.31 404 ALA A O 1
ATOM 3225 N N . ASP A 1 405 ? 3.718 39.832 -17.151 1.00 36.75 405 ASP A N 1
ATOM 3226 C CA . ASP A 1 405 ? 3.931 40.552 -18.404 1.00 36.75 405 ASP A CA 1
ATOM 3227 C C . ASP A 1 405 ? 5.369 41.078 -18.488 1.00 36.75 405 ASP A C 1
ATOM 3229 O O . ASP A 1 405 ? 5.912 41.696 -17.568 1.00 36.75 405 ASP A O 1
ATOM 3233 N N . SER A 1 406 ? 6.022 40.731 -19.593 1.00 31.84 406 SER A N 1
ATOM 3234 C CA . SER A 1 406 ? 7.430 41.015 -19.876 1.00 31.84 406 SER A CA 1
ATOM 3235 C C . SER A 1 406 ? 7.580 42.418 -20.464 1.00 31.84 406 SER A C 1
ATOM 3237 O O . SER A 1 406 ? 6.898 42.714 -21.441 1.00 31.84 406 SER A O 1
ATOM 3239 N N . PRO A 1 407 ? 8.545 43.256 -20.048 1.00 37.44 407 PRO A N 1
ATOM 3240 C CA . PRO A 1 407 ? 8.896 44.425 -20.835 1.00 37.44 407 PRO A CA 1
ATOM 3241 C C . PRO A 1 407 ? 10.051 44.089 -21.783 1.00 37.44 407 PRO A C 1
ATOM 3243 O O . PRO A 1 407 ? 11.228 44.111 -21.416 1.00 37.44 407 PRO A O 1
ATOM 3246 N N . GLN A 1 408 ? 9.713 43.823 -23.046 1.00 33.97 408 GLN A N 1
ATOM 3247 C CA . GLN A 1 408 ? 10.660 43.968 -24.147 1.00 33.97 408 GLN A CA 1
ATOM 3248 C C . GLN A 1 408 ? 10.919 45.459 -24.428 1.00 33.97 408 GLN A C 1
ATOM 3250 O O . GLN A 1 408 ? 10.022 46.208 -24.796 1.00 33.97 408 GLN A O 1
ATOM 3255 N N . GLY A 1 409 ? 12.192 45.851 -24.337 1.00 29.00 409 GLY A N 1
ATOM 3256 C CA . GLY A 1 409 ? 12.842 46.716 -25.323 1.00 29.00 409 GLY A CA 1
ATOM 3257 C C . GLY A 1 409 ? 12.632 48.231 -25.237 1.00 29.00 409 GLY A C 1
ATOM 3258 O O . GLY A 1 409 ? 11.769 48.776 -25.915 1.00 29.00 409 GLY A O 1
ATOM 3259 N N . LYS A 1 410 ? 13.605 48.938 -24.640 1.00 32.91 410 LYS A N 1
ATOM 3260 C CA . LYS A 1 410 ? 14.189 50.143 -25.262 1.00 32.91 410 LYS A CA 1
ATOM 3261 C C . LYS A 1 410 ? 15.714 50.145 -25.128 1.00 32.91 410 LYS A C 1
ATOM 3263 O O . LYS A 1 410 ? 16.275 49.896 -24.068 1.00 32.91 410 LYS A O 1
ATOM 3268 N N . ARG A 1 411 ? 16.358 50.370 -26.274 1.00 31.34 411 ARG A N 1
ATOM 3269 C CA . ARG A 1 411 ? 17.802 50.355 -26.529 1.00 31.34 411 ARG A CA 1
ATOM 3270 C C . ARG A 1 411 ? 18.497 51.635 -26.038 1.00 31.34 411 ARG A C 1
ATOM 3272 O O . ARG A 1 411 ? 17.966 52.721 -26.221 1.00 31.34 411 ARG A O 1
ATOM 3279 N N . GLN A 1 412 ? 19.722 51.428 -25.543 1.00 27.20 412 GLN A N 1
ATOM 3280 C CA . GLN A 1 412 ? 20.957 52.230 -25.667 1.00 27.20 412 GLN A CA 1
ATOM 3281 C C . GLN A 1 412 ? 20.931 53.751 -25.420 1.00 27.20 412 GLN A C 1
ATOM 3283 O O . GLN A 1 412 ? 20.411 54.504 -26.236 1.00 27.20 412 GLN A O 1
ATOM 3288 N N . ARG A 1 413 ? 21.759 54.199 -24.457 1.00 28.64 413 ARG A N 1
ATOM 3289 C CA . ARG A 1 413 ? 22.908 55.090 -24.735 1.00 28.64 413 ARG A CA 1
ATOM 3290 C C . ARG A 1 413 ? 23.968 55.019 -23.619 1.00 28.64 413 ARG A C 1
ATOM 3292 O O . ARG A 1 413 ? 23.635 54.887 -22.449 1.00 28.64 413 ARG A O 1
ATOM 3299 N N . SER A 1 414 ? 25.226 55.043 -24.048 1.00 25.81 414 SER A N 1
ATOM 3300 C CA . SER A 1 414 ? 26.482 54.837 -23.312 1.00 25.81 414 SER A CA 1
ATOM 3301 C C . SER A 1 414 ? 26.965 56.060 -22.508 1.00 25.81 414 SER A C 1
ATOM 3303 O O . SER A 1 414 ? 26.368 57.123 -22.631 1.00 25.81 414 SER A O 1
ATOM 3305 N N . GLU A 1 415 ? 28.120 55.881 -21.831 1.00 26.86 415 GLU A N 1
ATOM 3306 C CA . GLU A 1 415 ? 29.033 56.863 -21.181 1.00 26.86 415 GLU A CA 1
ATOM 3307 C C . GLU A 1 415 ? 28.762 57.128 -19.681 1.00 26.86 415 GLU A C 1
ATOM 3309 O O . GLU A 1 415 ? 27.641 57.394 -19.290 1.00 26.86 415 GLU A O 1
ATOM 3314 N N . SER A 1 416 ? 29.707 57.080 -18.732 1.00 29.42 416 SER A N 1
ATOM 3315 C CA . SER A 1 416 ? 31.173 57.101 -18.765 1.00 29.42 416 SER A CA 1
ATOM 3316 C C . SER A 1 416 ? 31.770 56.469 -17.501 1.00 29.42 416 SER A C 1
ATOM 3318 O O . SER A 1 416 ? 31.273 56.643 -16.392 1.00 29.42 416 SER A O 1
ATOM 3320 N N . VAL A 1 417 ? 32.919 55.824 -17.684 1.00 28.05 417 VAL A N 1
ATOM 3321 C CA . VAL A 1 417 ? 33.875 55.418 -16.650 1.00 28.05 417 VAL A CA 1
ATOM 3322 C C . VAL A 1 417 ? 34.585 56.659 -16.096 1.00 28.05 417 VAL A C 1
ATOM 3324 O O . VAL A 1 417 ? 35.176 57.415 -16.865 1.00 28.05 417 VAL A O 1
ATOM 3327 N N . ARG A 1 418 ? 34.623 56.842 -14.770 1.00 33.34 418 ARG A N 1
ATOM 3328 C CA . ARG A 1 418 ? 35.644 57.674 -14.109 1.00 33.34 418 ARG A CA 1
ATOM 3329 C C . ARG A 1 418 ? 36.230 56.955 -12.897 1.00 33.34 418 ARG A C 1
ATOM 3331 O O . ARG A 1 418 ? 35.625 56.874 -11.836 1.00 33.34 418 ARG A O 1
ATOM 3338 N N . ARG A 1 419 ? 37.453 56.461 -13.102 1.00 26.12 419 ARG A N 1
ATOM 3339 C CA . ARG A 1 419 ? 38.482 56.282 -12.073 1.00 26.12 419 ARG A CA 1
ATOM 3340 C C . ARG A 1 419 ? 38.858 57.655 -11.522 1.00 26.12 419 ARG A C 1
ATOM 3342 O O . ARG A 1 419 ? 39.011 58.563 -12.331 1.00 26.12 419 ARG A O 1
ATOM 3349 N N . LEU A 1 420 ? 39.125 57.767 -10.224 1.00 30.77 420 LEU A N 1
ATOM 3350 C CA . LEU A 1 420 ? 40.084 58.736 -9.687 1.00 30.77 420 LEU A CA 1
ATOM 3351 C C . LEU A 1 420 ? 40.696 58.183 -8.394 1.00 30.77 420 LEU A C 1
ATOM 3353 O O . LEU A 1 420 ? 40.006 57.837 -7.440 1.00 30.77 420 LEU A O 1
ATOM 3357 N N . SER A 1 421 ? 42.014 58.064 -8.445 1.00 30.97 421 SER A N 1
ATOM 3358 C CA . SER A 1 421 ? 42.953 57.717 -7.389 1.00 30.97 421 SER A CA 1
ATOM 3359 C C . SER A 1 421 ? 43.297 58.930 -6.518 1.00 30.97 421 SER A C 1
ATOM 3361 O O . SER A 1 421 ? 43.433 60.034 -7.034 1.00 30.97 421 SER A O 1
ATOM 3363 N N . GLU A 1 422 ? 43.501 58.662 -5.226 1.00 30.33 422 GLU A N 1
ATOM 3364 C CA . GLU A 1 422 ? 44.458 59.275 -4.287 1.00 30.33 422 GLU A CA 1
ATOM 3365 C C . GLU A 1 422 ? 44.763 60.786 -4.370 1.00 30.33 422 GLU A C 1
ATOM 3367 O O . GLU A 1 422 ? 45.500 61.239 -5.243 1.00 30.33 422 GLU A O 1
ATOM 3372 N N . ARG A 1 423 ? 44.402 61.524 -3.304 1.00 34.59 423 ARG A N 1
ATOM 3373 C CA . ARG A 1 423 ? 45.378 62.183 -2.404 1.00 34.59 423 ARG A CA 1
ATOM 3374 C C . ARG A 1 423 ? 44.714 62.828 -1.175 1.00 34.59 423 ARG A C 1
ATOM 3376 O O . ARG A 1 423 ? 43.820 63.651 -1.299 1.00 34.59 423 ARG A O 1
ATOM 3383 N N . LYS A 1 424 ? 45.228 62.423 -0.003 1.00 30.48 424 LYS A N 1
ATOM 3384 C CA . LYS A 1 424 ? 45.447 63.165 1.260 1.00 30.48 424 LYS A CA 1
ATOM 3385 C C . LYS A 1 424 ? 44.788 64.550 1.387 1.00 30.48 424 LYS A C 1
ATOM 3387 O O . LYS A 1 424 ? 45.212 65.465 0.699 1.00 30.48 424 LYS A O 1
ATOM 3392 N N . SER A 1 425 ? 43.966 64.743 2.422 1.00 30.98 425 SER A N 1
ATOM 3393 C CA . SER A 1 425 ? 44.383 65.331 3.716 1.00 30.98 425 SER A CA 1
ATOM 3394 C C . SER A 1 425 ? 43.188 65.926 4.464 1.00 30.98 425 SER A C 1
ATOM 3396 O O . SER A 1 425 ? 42.469 66.735 3.892 1.00 30.98 425 SER A O 1
ATOM 3398 N N . GLY A 1 426 ? 43.075 65.608 5.756 1.00 30.30 426 GLY A N 1
ATOM 3399 C CA . GLY A 1 426 ? 42.271 66.363 6.717 1.00 30.30 426 GLY A CA 1
ATOM 3400 C C . GLY A 1 426 ? 40.786 66.025 6.688 1.00 30.30 426 GLY A C 1
ATOM 3401 O O . GLY A 1 426 ? 40.121 66.284 5.699 1.00 30.30 426 GLY A O 1
ATOM 3402 N N . LEU A 1 427 ? 40.303 65.427 7.776 1.00 36.91 427 LEU A N 1
ATOM 3403 C CA . LEU A 1 427 ? 39.006 65.665 8.430 1.00 36.91 427 LEU A CA 1
ATOM 3404 C C . LEU A 1 427 ? 38.793 64.523 9.429 1.00 36.91 427 LEU A C 1
ATOM 3406 O O . LEU A 1 427 ? 37.947 63.650 9.267 1.00 36.91 427 LEU A O 1
ATOM 3410 N N . SER A 1 428 ? 39.612 64.542 10.481 1.00 37.41 428 SER A N 1
ATOM 3411 C CA . SER A 1 428 ? 39.438 63.706 11.670 1.00 37.41 428 SER A CA 1
ATOM 3412 C C . SER A 1 428 ? 38.449 64.340 12.664 1.00 37.41 428 SER A C 1
ATOM 3414 O O . SER A 1 428 ? 38.567 64.090 13.854 1.00 37.41 428 SER A O 1
ATOM 3416 N N . ASP A 1 429 ? 37.496 65.147 12.174 1.00 38.69 429 ASP A N 1
ATOM 3417 C CA . ASP A 1 429 ? 36.553 65.934 12.993 1.00 38.69 429 ASP A CA 1
ATOM 3418 C C . ASP A 1 429 ? 35.092 65.900 12.493 1.00 38.69 429 ASP A C 1
ATOM 3420 O O . ASP A 1 429 ? 34.225 66.543 13.075 1.00 38.69 429 ASP A O 1
ATOM 3424 N N . SER A 1 430 ? 34.757 65.123 11.452 1.00 40.25 430 SER A N 1
ATOM 3425 C CA . SER A 1 430 ? 33.374 65.057 10.924 1.00 40.25 430 SER A CA 1
ATOM 3426 C C . SER A 1 430 ? 32.602 63.774 11.254 1.00 40.25 430 SER A C 1
ATOM 3428 O O . SER A 1 430 ? 31.456 63.639 10.838 1.00 40.25 430 SER A O 1
ATOM 3430 N N . ILE A 1 431 ? 33.170 62.853 12.042 1.00 47.00 431 ILE A N 1
ATOM 3431 C CA . ILE A 1 431 ? 32.454 61.652 12.531 1.00 47.00 431 ILE A CA 1
ATOM 3432 C C . ILE A 1 431 ? 31.742 61.917 13.875 1.00 47.00 431 ILE A C 1
ATOM 3434 O O . ILE A 1 431 ? 30.794 61.217 14.219 1.00 47.00 431 ILE A O 1
ATOM 3438 N N . LEU A 1 432 ? 32.091 62.994 14.589 1.00 44.66 432 LEU A N 1
ATOM 3439 C CA . LEU A 1 432 ? 31.414 63.393 15.833 1.00 44.66 432 LEU A CA 1
ATOM 3440 C C . LEU A 1 432 ? 30.095 64.160 15.616 1.00 44.66 432 LEU A C 1
ATOM 3442 O O . LEU A 1 432 ? 29.359 64.369 16.572 1.00 44.66 432 LEU A O 1
ATOM 3446 N N . GLN A 1 433 ? 29.749 64.527 14.377 1.00 47.00 433 GLN A N 1
ATOM 3447 C CA . GLN A 1 433 ? 28.509 65.257 14.063 1.00 47.00 433 GLN A CA 1
ATOM 3448 C C . GLN A 1 433 ? 27.345 64.340 13.621 1.00 47.00 433 GLN A C 1
ATOM 3450 O O . GLN A 1 433 ? 26.237 64.821 13.403 1.00 47.00 433 GLN A O 1
ATOM 3455 N N . ALA A 1 434 ? 27.587 63.029 13.479 1.00 46.78 434 ALA A N 1
ATOM 3456 C CA . ALA A 1 434 ? 26.593 62.029 13.057 1.00 46.78 434 ALA A CA 1
ATOM 3457 C C . ALA A 1 434 ? 26.121 61.107 14.200 1.00 46.78 434 ALA A C 1
ATOM 3459 O O . ALA A 1 434 ? 25.267 60.247 13.990 1.00 46.78 434 ALA A O 1
ATOM 3460 N N . ILE A 1 435 ? 26.641 61.305 15.414 1.00 45.03 435 ILE A N 1
ATOM 3461 C CA . ILE A 1 435 ? 26.085 60.730 16.639 1.00 45.03 435 ILE A CA 1
ATOM 3462 C C . ILE A 1 435 ? 25.143 61.794 17.195 1.00 45.03 435 ILE A C 1
ATOM 3464 O O . ILE A 1 435 ? 25.550 62.667 17.957 1.00 45.03 435 ILE A O 1
ATOM 3468 N N . GLY A 1 436 ? 23.890 61.775 16.735 1.00 49.88 436 GLY A N 1
ATOM 3469 C CA . GLY A 1 436 ? 22.835 62.545 17.385 1.00 49.88 436 GLY A CA 1
ATOM 3470 C C . GLY A 1 436 ? 22.838 62.202 18.872 1.00 49.88 436 GLY A C 1
ATOM 3471 O O . GLY A 1 436 ? 22.916 61.024 19.220 1.00 49.88 436 GLY A O 1
ATOM 3472 N N . ASN A 1 437 ? 22.829 63.225 19.729 1.00 54.91 437 ASN A N 1
ATOM 3473 C CA . ASN A 1 437 ? 22.750 63.066 21.177 1.00 54.91 437 ASN A CA 1
ATOM 3474 C C . ASN A 1 437 ? 21.616 62.085 21.497 1.00 54.91 437 ASN A C 1
ATOM 3476 O O . ASN A 1 437 ? 20.449 62.437 21.338 1.00 54.91 437 ASN A O 1
ATOM 3480 N N . VAL A 1 438 ? 21.967 60.859 21.898 1.00 63.25 438 VAL A N 1
ATOM 3481 C CA . VAL A 1 438 ? 21.006 59.870 22.392 1.00 63.25 438 VAL A CA 1
ATOM 3482 C C . VAL A 1 438 ? 20.252 60.549 23.525 1.00 63.25 438 VAL A C 1
ATOM 3484 O O . VAL A 1 438 ? 20.877 61.003 24.489 1.00 63.25 438 VAL A O 1
ATOM 3487 N N . SER A 1 439 ? 18.936 60.702 23.375 1.00 78.75 439 SER A N 1
ATOM 3488 C CA . SER A 1 439 ? 18.134 61.347 24.407 1.00 78.75 439 SER A CA 1
ATOM 3489 C C . SER A 1 439 ? 18.234 60.520 25.688 1.00 78.75 439 SER A C 1
ATOM 3491 O O . SER A 1 439 ? 18.279 59.289 25.640 1.00 78.75 439 SER A O 1
ATOM 3493 N N . MET A 1 440 ? 18.253 61.175 26.851 1.00 81.44 440 MET A N 1
ATOM 3494 C CA . MET A 1 440 ? 18.190 60.476 28.141 1.00 81.44 440 MET A CA 1
ATOM 3495 C C . MET A 1 440 ? 16.967 59.541 28.203 1.00 81.44 440 MET A C 1
ATOM 3497 O O . MET A 1 440 ? 17.049 58.463 28.790 1.00 81.44 440 MET A O 1
ATOM 3501 N N . ASP A 1 441 ? 15.875 59.913 27.529 1.00 86.19 441 ASP A N 1
ATOM 3502 C CA . ASP A 1 441 ? 14.670 59.089 27.405 1.00 86.19 441 ASP A CA 1
ATOM 3503 C C . ASP A 1 441 ? 14.913 57.807 26.593 1.00 86.19 441 ASP A C 1
ATOM 3505 O O . ASP A 1 441 ? 14.455 56.740 26.999 1.00 86.19 441 ASP A O 1
ATOM 3509 N N . ASP A 1 442 ? 15.696 57.865 25.507 1.00 83.06 442 ASP A N 1
ATOM 3510 C CA . ASP A 1 442 ? 16.051 56.678 24.713 1.00 83.06 442 ASP A CA 1
ATOM 3511 C C . ASP A 1 442 ? 16.905 55.708 25.537 1.00 83.06 442 ASP A C 1
ATOM 3513 O O . ASP A 1 442 ? 16.703 54.494 25.489 1.00 83.06 442 ASP A O 1
ATOM 3517 N N . TYR A 1 443 ? 17.834 56.237 26.344 1.00 87.06 443 TYR A N 1
ATOM 3518 C CA . TYR A 1 443 ? 18.643 55.431 27.259 1.00 87.06 443 TYR A CA 1
ATOM 3519 C C . TYR A 1 443 ? 17.788 54.770 28.351 1.00 87.06 443 TYR A C 1
ATOM 3521 O O . TYR A 1 443 ? 17.970 53.584 28.640 1.00 87.06 443 TYR A O 1
ATOM 3529 N N . LEU A 1 444 ? 16.843 55.505 28.949 1.00 90.44 444 LEU A N 1
ATOM 3530 C CA . LEU A 1 444 ? 15.936 54.967 29.966 1.00 90.44 444 LEU A CA 1
ATOM 3531 C C . LEU A 1 444 ? 15.000 53.899 29.390 1.00 90.44 444 LEU A C 1
ATOM 3533 O O . LEU A 1 444 ? 14.855 52.839 30.000 1.00 90.44 444 LEU A O 1
ATOM 3537 N N . TYR A 1 445 ? 14.446 54.124 28.197 1.00 90.69 445 TYR A N 1
ATOM 3538 C CA . TYR A 1 445 ? 13.619 53.141 27.497 1.00 90.69 445 TYR A CA 1
ATOM 3539 C C . TYR A 1 445 ? 14.405 51.866 27.165 1.00 90.69 445 TYR A C 1
ATOM 3541 O O . TYR A 1 445 ? 13.934 50.752 27.416 1.00 90.69 445 TYR A O 1
ATOM 3549 N N . LEU A 1 446 ? 15.634 52.001 26.652 1.00 89.19 446 LEU A N 1
ATOM 3550 C CA . LEU A 1 446 ? 16.481 50.847 26.355 1.00 89.19 446 LEU A CA 1
ATOM 3551 C C . LEU A 1 446 ? 16.848 50.082 27.633 1.00 89.19 446 LEU A C 1
ATOM 3553 O O . LEU A 1 446 ? 16.842 48.854 27.631 1.00 89.19 446 LEU A O 1
ATOM 3557 N N . LYS A 1 447 ? 17.105 50.787 28.740 1.00 92.06 447 LYS A N 1
ATOM 3558 C CA . LYS A 1 447 ? 17.382 50.179 30.048 1.00 92.06 447 LYS A CA 1
ATOM 3559 C C . LYS A 1 447 ? 16.181 49.398 30.586 1.00 92.06 447 LYS A C 1
ATOM 3561 O O . LYS A 1 447 ? 16.362 48.292 31.089 1.00 92.06 447 LYS A O 1
ATOM 3566 N N . GLU A 1 448 ? 14.967 49.927 30.454 1.00 93.38 448 GLU A N 1
ATOM 3567 C CA . GLU A 1 448 ? 13.739 49.210 30.820 1.00 93.38 448 GLU A CA 1
ATOM 3568 C C . GLU A 1 448 ? 13.546 47.956 29.953 1.00 93.38 448 GLU A C 1
ATOM 3570 O O . GLU A 1 448 ? 13.277 46.865 30.465 1.00 93.38 448 GLU A O 1
ATOM 3575 N N . LYS A 1 449 ? 13.770 48.067 28.637 1.00 92.81 449 LYS A N 1
ATOM 3576 C CA . LYS A 1 449 ? 13.722 46.912 27.732 1.00 92.81 449 LYS A CA 1
ATOM 3577 C C . LYS A 1 449 ? 14.775 45.860 28.074 1.00 92.81 449 LYS A C 1
ATOM 3579 O O . LYS A 1 449 ? 14.435 44.683 28.112 1.00 92.81 449 LYS A O 1
ATOM 3584 N N . VAL A 1 450 ? 16.001 46.256 28.408 1.00 92.75 450 VAL A N 1
ATOM 3585 C CA . VAL A 1 450 ? 17.042 45.318 28.854 1.00 92.75 450 VAL A CA 1
ATOM 3586 C C . VAL A 1 450 ? 16.612 44.603 30.138 1.00 92.75 450 VAL A C 1
ATOM 3588 O O . VAL A 1 450 ? 16.612 43.375 30.161 1.00 92.75 450 VAL A O 1
ATOM 3591 N N . LEU A 1 451 ? 16.120 45.323 31.151 1.00 94.06 451 LEU A N 1
ATOM 3592 C CA . LEU A 1 451 ? 15.650 44.720 32.409 1.00 94.06 451 LEU A CA 1
ATOM 3593 C C . LEU A 1 451 ? 14.481 43.739 32.203 1.00 94.06 451 LEU A C 1
ATOM 3595 O O . LEU A 1 451 ? 14.448 42.666 32.809 1.00 94.06 451 LEU A O 1
ATOM 3599 N N . THR A 1 452 ? 13.527 44.066 31.325 1.00 92.88 452 THR A N 1
ATOM 3600 C CA . THR A 1 452 ? 12.418 43.148 30.995 1.00 92.88 452 THR A CA 1
ATOM 3601 C C . THR A 1 452 ? 12.904 41.900 30.252 1.00 92.88 452 THR A C 1
ATOM 3603 O O . THR A 1 452 ? 12.429 40.795 30.534 1.00 92.88 452 THR A O 1
ATOM 3606 N N . THR A 1 453 ? 13.890 42.034 29.356 1.00 91.62 453 THR A N 1
ATOM 3607 C CA . THR A 1 453 ? 14.508 40.876 28.692 1.00 91.62 453 THR A CA 1
ATOM 3608 C C . THR A 1 453 ? 15.328 40.020 29.655 1.00 91.62 453 THR A C 1
ATOM 3610 O O . THR A 1 453 ? 15.208 38.800 29.607 1.00 91.62 453 THR A O 1
ATOM 3613 N N . GLU A 1 454 ? 16.072 40.618 30.589 1.00 93.69 454 GLU A N 1
ATOM 3614 C CA . GLU A 1 454 ? 16.818 39.893 31.628 1.00 93.69 454 GLU A CA 1
ATOM 3615 C C . GLU A 1 454 ? 15.876 39.095 32.540 1.00 93.69 454 GLU A C 1
ATOM 3617 O O . GLU A 1 454 ? 16.122 37.922 32.819 1.00 93.69 454 GLU A O 1
ATOM 3622 N N . SER A 1 455 ? 14.743 39.685 32.939 1.00 93.50 455 SER A N 1
ATOM 3623 C CA . SER A 1 455 ? 13.715 38.981 33.716 1.00 93.50 455 SER A CA 1
ATOM 3624 C C . SER A 1 455 ? 13.096 37.811 32.938 1.00 93.50 455 SER A C 1
ATOM 3626 O O . SER A 1 455 ? 12.888 36.728 33.493 1.00 93.50 455 SER A O 1
ATOM 3628 N N . SER A 1 456 ? 12.860 37.996 31.635 1.00 94.31 456 SER A N 1
ATOM 3629 C CA . SER A 1 456 ? 12.338 36.944 30.753 1.00 94.31 456 SER A CA 1
ATOM 3630 C C . SER A 1 456 ? 13.339 35.794 30.586 1.00 94.31 456 SER A C 1
ATOM 3632 O O . SER A 1 456 ? 12.951 34.628 30.668 1.00 94.31 456 SER A O 1
ATOM 3634 N N . ILE A 1 457 ? 14.631 36.107 30.429 1.00 94.19 457 ILE A N 1
ATOM 3635 C CA . ILE A 1 457 ? 15.716 35.117 30.361 1.00 94.19 457 ILE A CA 1
ATOM 3636 C C . ILE A 1 457 ? 15.799 34.323 31.669 1.00 94.19 457 ILE A C 1
ATOM 3638 O O . ILE A 1 457 ? 15.797 33.097 31.623 1.00 94.19 457 ILE A O 1
ATOM 3642 N N . ALA A 1 458 ? 15.763 34.981 32.831 1.00 93.19 458 ALA A N 1
ATOM 3643 C CA . ALA A 1 458 ? 15.803 34.296 34.126 1.00 93.19 458 ALA A CA 1
ATOM 3644 C C . ALA A 1 458 ? 14.605 33.343 34.335 1.00 93.19 458 ALA A C 1
ATOM 3646 O O . ALA A 1 458 ? 14.745 32.253 34.901 1.00 93.19 458 ALA A O 1
ATOM 3647 N N . SER A 1 459 ? 13.415 33.722 33.852 1.00 93.69 459 SER A N 1
ATOM 3648 C CA . SER A 1 459 ? 12.232 32.851 33.867 1.00 93.69 459 SER A CA 1
ATOM 3649 C C . SER A 1 459 ? 12.414 31.622 32.964 1.00 93.69 459 SER A C 1
ATOM 3651 O O . SER A 1 459 ? 12.135 30.494 33.385 1.00 93.69 459 SER A O 1
ATOM 3653 N N . LEU A 1 460 ? 12.955 31.816 31.754 1.00 91.69 460 LEU A N 1
ATOM 3654 C CA . LEU A 1 460 ? 13.274 30.728 30.823 1.00 91.69 460 LEU A CA 1
ATOM 3655 C C . LEU A 1 460 ? 14.348 29.784 31.376 1.00 91.69 460 LEU A C 1
ATOM 3657 O O . LEU A 1 460 ? 14.200 28.568 31.271 1.00 91.69 460 LEU A O 1
ATOM 3661 N N . GLU A 1 461 ? 15.390 30.307 32.022 1.00 92.69 461 GLU A N 1
ATOM 3662 C CA . GLU A 1 461 ? 16.424 29.499 32.680 1.00 92.69 461 GLU A CA 1
ATOM 3663 C C . GLU A 1 461 ? 15.832 28.613 33.783 1.00 92.69 461 GLU A C 1
ATOM 3665 O O . GLU A 1 461 ? 16.136 27.418 33.863 1.00 92.69 461 GLU A O 1
ATOM 3670 N N . LYS A 1 462 ? 14.913 29.157 34.591 1.00 93.62 462 LYS A N 1
ATOM 3671 C CA . LYS A 1 462 ? 14.194 28.390 35.617 1.00 93.62 462 LYS A CA 1
ATOM 3672 C C . LYS A 1 462 ? 13.300 27.306 35.004 1.00 93.62 462 LYS A C 1
ATOM 3674 O O . LYS A 1 462 ? 13.250 26.191 35.530 1.00 93.62 462 LYS A O 1
ATOM 3679 N N . GLY A 1 463 ? 12.628 27.609 33.891 1.00 93.94 463 GLY A N 1
ATOM 3680 C CA . GLY A 1 463 ? 11.845 26.642 33.117 1.00 93.94 463 GLY A CA 1
ATOM 3681 C C . GLY A 1 463 ? 12.708 25.502 32.570 1.00 93.94 463 GLY A C 1
ATOM 3682 O O . GLY A 1 463 ? 12.394 24.330 32.783 1.00 93.94 463 GLY A O 1
ATOM 3683 N N . ASN A 1 464 ? 13.853 25.830 31.970 1.00 92.19 464 ASN A N 1
ATOM 3684 C CA . ASN A 1 464 ? 14.809 24.850 31.453 1.00 92.19 464 ASN A CA 1
ATOM 3685 C C . ASN A 1 464 ? 15.361 23.947 32.566 1.00 92.19 464 ASN A C 1
ATOM 3687 O O . ASN A 1 464 ? 15.430 22.730 32.393 1.00 92.19 464 ASN A O 1
ATOM 3691 N N . ALA A 1 465 ? 15.668 24.501 33.742 1.00 92.81 465 ALA A N 1
ATOM 3692 C CA . ALA A 1 465 ? 16.091 23.711 34.899 1.00 92.81 465 ALA A CA 1
ATOM 3693 C C . ALA A 1 465 ? 14.994 22.752 35.405 1.00 92.81 465 ALA A C 1
ATOM 3695 O O . ALA A 1 465 ? 15.293 21.674 35.923 1.00 92.81 465 ALA A O 1
ATOM 3696 N N . HIS A 1 466 ? 13.717 23.121 35.272 1.00 94.62 466 HIS A N 1
ATOM 3697 C CA . HIS A 1 466 ? 12.602 22.234 35.605 1.00 94.62 466 HIS A CA 1
ATOM 3698 C C . HIS A 1 466 ? 12.450 21.096 34.588 1.00 94.62 466 HIS A C 1
ATOM 3700 O O . HIS A 1 466 ? 12.345 19.939 34.993 1.00 94.62 466 HIS A O 1
ATOM 3706 N N . ILE A 1 467 ? 12.536 21.404 33.291 1.00 94.50 467 ILE A N 1
ATOM 3707 C CA . ILE A 1 467 ? 12.482 20.410 32.208 1.00 94.50 467 ILE A CA 1
ATOM 3708 C C . ILE A 1 467 ? 13.629 19.402 32.335 1.00 94.50 467 ILE A C 1
ATOM 3710 O O . ILE A 1 467 ? 13.387 18.200 32.263 1.00 94.50 467 ILE A O 1
ATOM 3714 N N . LEU A 1 468 ? 14.859 19.860 32.597 1.00 93.19 468 LEU A N 1
ATOM 3715 C CA . LEU A 1 468 ? 16.010 18.970 32.795 1.00 93.19 468 LEU A CA 1
ATOM 3716 C C . LEU A 1 468 ? 15.802 17.994 33.964 1.00 93.19 468 LEU A C 1
ATOM 3718 O O . LEU A 1 468 ? 16.212 16.838 33.875 1.00 93.19 468 LEU A O 1
ATOM 3722 N N . ARG A 1 469 ? 15.116 18.422 35.032 1.00 94.06 469 ARG A N 1
ATOM 3723 C CA . ARG A 1 469 ? 14.771 17.544 36.160 1.00 94.06 469 ARG A CA 1
ATOM 3724 C C . ARG A 1 469 ? 13.752 16.476 35.753 1.00 94.06 469 ARG A C 1
ATOM 3726 O O . ARG A 1 469 ? 13.978 15.306 36.031 1.00 94.06 469 ARG A O 1
ATOM 3733 N N . ILE A 1 470 ? 12.694 16.858 35.032 1.00 94.62 470 ILE A N 1
ATOM 3734 C CA . ILE A 1 470 ? 11.693 15.907 34.514 1.00 94.62 470 ILE A CA 1
ATOM 3735 C C . ILE A 1 470 ? 12.344 14.892 33.566 1.00 94.62 470 ILE A C 1
ATOM 3737 O O . ILE A 1 470 ? 12.061 13.700 33.652 1.00 94.62 470 ILE A O 1
ATOM 3741 N N . LEU A 1 471 ? 13.239 15.341 32.681 1.00 91.19 471 LEU A N 1
ATOM 3742 C CA . LEU A 1 471 ? 13.966 14.451 31.773 1.00 91.19 471 LEU A CA 1
ATOM 3743 C C . LEU A 1 471 ? 14.851 13.458 32.535 1.00 91.19 471 LEU A C 1
ATOM 3745 O O . LEU A 1 471 ? 14.893 12.286 32.168 1.00 91.19 471 LEU A O 1
ATOM 3749 N N . SER A 1 472 ? 15.501 13.894 33.617 1.00 95.00 472 SER A N 1
ATOM 3750 C CA . SER A 1 472 ? 16.281 13.006 34.486 1.00 95.00 472 SER A CA 1
ATOM 3751 C C . SER A 1 472 ? 15.404 11.954 35.179 1.00 95.00 472 SER A C 1
ATOM 3753 O O . SER A 1 472 ? 15.781 10.783 35.233 1.00 95.00 472 SER A O 1
ATOM 3755 N N . ASP A 1 473 ? 14.223 12.341 35.669 1.00 92.88 473 ASP A N 1
ATOM 3756 C CA . ASP A 1 473 ? 13.280 11.414 36.310 1.00 92.88 473 ASP A CA 1
ATOM 3757 C C . ASP A 1 473 ? 12.708 10.402 35.303 1.00 92.88 473 ASP A C 1
ATOM 3759 O O . ASP A 1 473 ? 12.591 9.208 35.595 1.00 92.88 473 ASP A O 1
ATOM 3763 N N . LEU A 1 474 ? 12.389 10.850 34.084 1.00 93.19 474 LEU A N 1
ATOM 3764 C CA . LEU A 1 474 ? 11.942 9.972 33.002 1.00 93.19 474 LEU A CA 1
ATOM 3765 C C . LEU A 1 474 ? 13.035 8.990 32.572 1.00 93.19 474 LEU A C 1
ATOM 3767 O O . LEU A 1 474 ? 12.730 7.814 32.377 1.00 93.19 474 LEU A O 1
ATOM 3771 N N . GLN A 1 475 ? 14.292 9.432 32.481 1.00 93.81 475 GLN A N 1
ATOM 3772 C CA . GLN A 1 475 ? 15.420 8.549 32.180 1.00 93.81 475 GLN A CA 1
ATOM 3773 C C . GLN A 1 475 ? 15.563 7.454 33.246 1.00 93.81 475 GLN A C 1
ATOM 3775 O O . GLN A 1 475 ? 15.652 6.278 32.903 1.00 93.81 475 GLN A O 1
ATOM 3780 N N . SER A 1 476 ? 15.469 7.810 34.532 1.00 93.12 476 SER 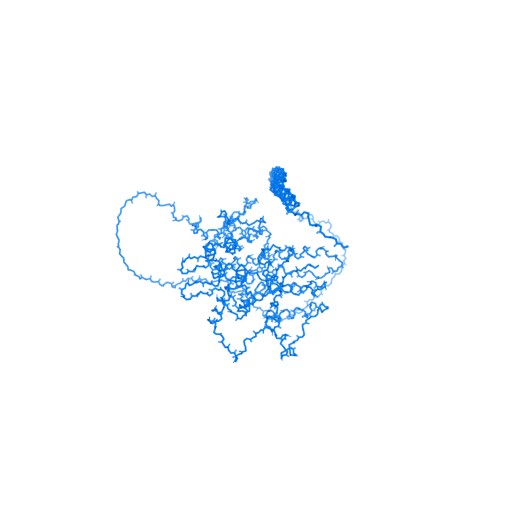A N 1
ATOM 3781 C CA . SER A 1 476 ? 15.501 6.832 35.627 1.00 93.12 476 SER A CA 1
ATOM 3782 C C . SER A 1 476 ? 14.343 5.826 35.558 1.00 93.12 476 SER A C 1
ATOM 3784 O O . SER A 1 476 ? 14.531 4.634 35.808 1.00 93.12 476 SER A O 1
ATOM 3786 N N . ASN A 1 477 ? 13.143 6.272 35.173 1.00 93.62 477 ASN A N 1
ATOM 3787 C CA . ASN A 1 477 ? 12.003 5.377 34.969 1.00 93.62 477 ASN A CA 1
ATOM 3788 C C . ASN A 1 477 ? 12.210 4.423 33.782 1.00 93.62 477 ASN A C 1
ATOM 3790 O O . ASN A 1 477 ? 11.855 3.251 33.891 1.00 93.62 477 ASN A O 1
ATOM 3794 N N . ILE A 1 478 ? 12.790 4.899 32.675 1.00 91.94 478 ILE A N 1
ATOM 3795 C CA . ILE A 1 478 ? 13.133 4.061 31.516 1.00 91.94 478 ILE A CA 1
ATOM 3796 C C . ILE A 1 478 ? 14.159 3.000 31.913 1.00 91.94 478 ILE A C 1
ATOM 3798 O O . ILE A 1 478 ? 13.978 1.831 31.580 1.00 91.94 478 ILE A O 1
ATOM 3802 N N . ASP A 1 479 ? 15.192 3.380 32.663 1.00 91.31 479 ASP A N 1
ATOM 3803 C CA . ASP A 1 479 ? 16.217 2.444 33.124 1.00 91.31 479 ASP A CA 1
ATOM 3804 C C . ASP A 1 479 ? 15.611 1.356 34.024 1.00 91.31 479 ASP A C 1
ATOM 3806 O O . ASP A 1 479 ? 15.913 0.176 33.844 1.00 91.31 479 ASP A O 1
ATOM 3810 N N . ARG A 1 480 ? 14.670 1.725 34.908 1.00 93.00 480 ARG A N 1
ATOM 3811 C CA . ARG A 1 480 ? 13.931 0.767 35.748 1.00 93.00 480 ARG A CA 1
ATOM 3812 C C . ARG A 1 480 ? 13.047 -0.184 34.928 1.00 93.00 480 ARG A C 1
ATOM 3814 O O . ARG A 1 480 ? 13.049 -1.387 35.165 1.00 93.00 480 ARG A O 1
ATOM 3821 N N . ILE A 1 481 ? 12.329 0.328 33.928 1.00 90.38 481 ILE A N 1
ATOM 3822 C CA . ILE A 1 481 ? 11.514 -0.508 33.028 1.00 90.38 481 ILE A CA 1
ATOM 3823 C C . ILE A 1 481 ? 12.403 -1.455 32.210 1.00 90.38 481 ILE A C 1
ATOM 3825 O O . ILE A 1 481 ? 12.037 -2.606 31.981 1.00 90.38 481 ILE A O 1
ATOM 3829 N N . ASN A 1 482 ? 13.582 -1.002 31.781 1.00 89.94 482 ASN A N 1
ATOM 3830 C CA . ASN A 1 482 ? 14.533 -1.846 31.064 1.00 89.94 482 ASN A CA 1
ATOM 3831 C C . ASN A 1 482 ? 15.052 -2.988 31.944 1.00 89.94 482 ASN A C 1
ATOM 3833 O O . ASN A 1 482 ? 15.136 -4.118 31.461 1.00 89.94 482 ASN A O 1
ATOM 3837 N N . THR A 1 483 ? 15.346 -2.733 33.223 1.00 91.25 483 THR A N 1
ATOM 3838 C CA . THR A 1 483 ? 15.703 -3.804 34.165 1.00 91.25 483 THR A CA 1
ATOM 3839 C C . THR A 1 483 ? 14.551 -4.787 34.378 1.00 91.25 483 THR A C 1
ATOM 3841 O O . THR A 1 483 ? 14.768 -5.991 34.255 1.00 91.25 483 THR A O 1
ATOM 3844 N N . ASP A 1 484 ? 13.320 -4.299 34.562 1.00 89.94 484 ASP A N 1
ATOM 3845 C CA . ASP A 1 484 ? 12.140 -5.158 34.743 1.00 89.94 484 ASP A CA 1
ATOM 3846 C C . ASP A 1 484 ? 11.877 -6.031 33.501 1.00 89.94 484 ASP A C 1
ATOM 3848 O O . ASP A 1 484 ? 11.563 -7.219 33.609 1.00 89.94 484 ASP A O 1
ATOM 3852 N N . ASN A 1 485 ? 12.060 -5.473 32.299 1.00 85.44 485 ASN A N 1
ATOM 3853 C CA . ASN A 1 485 ? 11.938 -6.219 31.047 1.00 85.44 485 ASN A CA 1
ATOM 3854 C C . ASN A 1 485 ? 12.997 -7.321 30.928 1.00 85.44 485 ASN A C 1
ATOM 3856 O O . ASN A 1 485 ? 12.673 -8.431 30.503 1.00 85.44 485 ASN A O 1
ATOM 3860 N N . ILE A 1 486 ? 14.250 -7.052 31.310 1.00 90.81 486 ILE A N 1
ATOM 3861 C CA . ILE A 1 486 ? 15.312 -8.071 31.323 1.00 90.81 486 ILE A CA 1
ATOM 3862 C C . ILE A 1 486 ? 14.935 -9.218 32.272 1.00 90.81 486 ILE A C 1
ATOM 3864 O O . ILE A 1 486 ? 15.051 -10.390 31.894 1.00 90.81 486 ILE A O 1
ATOM 3868 N N . ASP A 1 487 ? 14.419 -8.901 33.459 1.00 89.31 487 ASP A N 1
ATOM 3869 C CA . ASP A 1 487 ? 13.986 -9.898 34.441 1.00 89.31 487 ASP A CA 1
ATOM 3870 C C . ASP A 1 487 ? 12.794 -10.727 33.941 1.00 89.31 487 ASP A C 1
ATOM 3872 O O . ASP A 1 487 ? 12.791 -11.959 34.065 1.00 89.31 487 ASP A O 1
ATOM 3876 N N . LEU A 1 488 ? 11.815 -10.091 33.290 1.00 87.31 488 LEU A N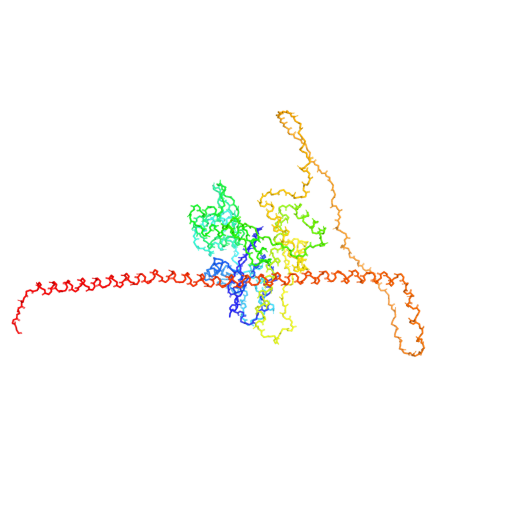 1
ATOM 3877 C CA . LEU A 1 488 ? 10.701 -10.787 32.643 1.00 87.31 488 LEU A CA 1
ATOM 3878 C C . LEU A 1 488 ? 11.179 -11.704 31.512 1.00 87.31 488 LEU A C 1
ATOM 3880 O O . LEU A 1 488 ? 10.734 -12.851 31.430 1.00 87.31 488 LEU A O 1
ATOM 3884 N N . HIS A 1 489 ? 12.119 -11.260 30.673 1.00 87.94 489 HIS A N 1
ATOM 3885 C CA . HIS A 1 489 ? 12.700 -12.102 29.626 1.00 87.94 489 HIS A CA 1
ATOM 3886 C C . HIS A 1 489 ? 13.407 -13.334 30.208 1.00 87.94 489 HIS A C 1
ATOM 3888 O O . HIS A 1 489 ? 13.246 -14.443 29.686 1.00 87.94 489 HIS A O 1
ATOM 3894 N N . LEU A 1 490 ? 14.140 -13.182 31.317 1.00 87.44 490 LEU A N 1
ATOM 3895 C CA . LEU A 1 490 ? 14.760 -14.305 32.025 1.00 87.44 490 LEU A CA 1
ATOM 3896 C C . LEU A 1 490 ? 13.715 -15.260 32.624 1.00 87.44 490 LEU A C 1
ATOM 3898 O O . LEU A 1 490 ? 13.884 -16.483 32.552 1.00 87.44 490 LEU A O 1
ATOM 3902 N N . ALA A 1 491 ? 12.619 -14.734 33.175 1.00 85.44 491 ALA A N 1
ATOM 3903 C CA . ALA A 1 491 ? 11.522 -15.535 33.715 1.00 85.44 491 ALA A CA 1
ATOM 3904 C C . ALA A 1 491 ? 10.785 -16.330 32.621 1.00 85.44 491 ALA A C 1
ATOM 3906 O O . ALA A 1 491 ? 10.539 -17.528 32.789 1.00 85.44 491 ALA A O 1
ATOM 3907 N N . ILE A 1 492 ? 10.502 -15.699 31.477 1.00 82.00 492 ILE A N 1
ATOM 3908 C CA . ILE A 1 492 ? 9.893 -16.348 30.307 1.00 82.00 492 ILE A CA 1
ATOM 3909 C C . ILE A 1 492 ? 10.813 -17.445 29.768 1.00 82.00 492 ILE A C 1
ATOM 3911 O O . ILE A 1 492 ? 10.352 -18.556 29.508 1.00 82.00 492 ILE A O 1
ATOM 3915 N N . LYS A 1 493 ? 12.125 -17.189 29.670 1.00 83.94 493 LYS A N 1
ATOM 3916 C CA . LYS A 1 493 ? 13.099 -18.201 29.238 1.00 83.94 493 LYS A CA 1
ATOM 3917 C C . LYS A 1 493 ? 13.085 -19.430 30.155 1.00 83.94 493 LYS A C 1
ATOM 3919 O O . LYS A 1 493 ? 13.016 -20.556 29.668 1.00 83.94 493 LYS A O 1
ATOM 3924 N N . LYS A 1 494 ? 13.040 -19.228 31.478 1.00 82.06 494 LYS A N 1
ATOM 3925 C CA . LYS A 1 494 ? 12.876 -20.321 32.456 1.00 82.06 494 LYS A CA 1
ATOM 3926 C C . LYS A 1 494 ? 11.563 -21.089 32.283 1.00 82.06 494 LYS A C 1
ATOM 3928 O O . LYS A 1 494 ? 11.536 -22.302 32.488 1.00 82.06 494 LYS A O 1
ATOM 3933 N N . LEU A 1 495 ? 10.468 -20.407 31.945 1.00 79.00 495 LEU A N 1
ATOM 3934 C CA . LEU A 1 495 ? 9.172 -21.046 31.698 1.00 79.00 495 LEU A CA 1
ATOM 3935 C C . LEU A 1 495 ? 9.158 -21.857 30.398 1.00 79.00 495 LEU A C 1
ATOM 3937 O O . LEU A 1 495 ? 8.558 -22.926 30.390 1.00 79.00 495 LEU A O 1
ATOM 3941 N N . LEU A 1 496 ? 9.848 -21.404 29.348 1.00 75.75 496 LEU A N 1
ATOM 3942 C CA . LEU A 1 496 ? 9.989 -22.128 28.077 1.00 75.75 496 LEU A CA 1
ATOM 3943 C C . LEU A 1 496 ? 10.899 -23.360 28.185 1.00 75.75 496 LEU A C 1
ATOM 3945 O O . LEU A 1 496 ? 10.654 -24.365 27.521 1.00 75.75 496 LEU A O 1
ATOM 3949 N N . GLU A 1 497 ? 11.913 -23.331 29.052 1.00 77.88 497 GLU A N 1
ATOM 3950 C CA . GLU A 1 497 ? 12.784 -24.492 29.281 1.00 77.88 497 GLU A CA 1
ATOM 3951 C C . GLU A 1 497 ? 12.075 -25.624 30.050 1.00 77.88 497 GLU A C 1
ATOM 3953 O O . GLU A 1 497 ? 12.360 -26.802 29.820 1.00 77.88 497 GLU A O 1
ATOM 3958 N N . LYS A 1 498 ? 11.093 -25.311 30.912 1.00 76.19 498 LYS A N 1
ATOM 3959 C CA . LYS A 1 498 ? 10.331 -26.320 31.677 1.00 76.19 498 LYS A CA 1
ATOM 3960 C C . LYS A 1 498 ? 9.641 -27.391 30.810 1.00 76.19 498 LYS A C 1
ATOM 3962 O O . LYS A 1 498 ? 9.864 -28.569 31.089 1.00 76.19 498 LYS A O 1
ATOM 3967 N N . PRO A 1 499 ? 8.826 -27.068 29.786 1.00 72.62 499 PRO A N 1
ATOM 3968 C CA . PRO A 1 499 ? 8.174 -28.084 28.958 1.00 72.62 499 PRO A CA 1
ATOM 3969 C C . PRO A 1 499 ? 9.172 -28.912 28.141 1.00 72.62 499 PRO A C 1
ATOM 3971 O O . PRO A 1 499 ? 8.940 -30.104 27.948 1.00 72.62 499 PRO A O 1
ATOM 3974 N N . VAL A 1 500 ? 10.309 -28.338 27.726 1.00 72.50 500 VAL A N 1
ATOM 3975 C CA . VAL A 1 500 ? 11.378 -29.089 27.041 1.00 72.50 500 VAL A CA 1
ATOM 3976 C C . VAL A 1 500 ? 11.993 -30.124 27.983 1.00 72.50 500 VAL A C 1
ATOM 3978 O O . VAL A 1 500 ? 12.105 -31.293 27.619 1.00 72.50 500 VAL A O 1
ATOM 3981 N N . ILE A 1 501 ? 12.318 -29.733 29.219 1.00 72.62 501 ILE A N 1
ATOM 3982 C CA . ILE A 1 501 ? 12.849 -30.652 30.237 1.00 72.62 501 ILE A CA 1
ATOM 3983 C C . ILE A 1 501 ? 11.838 -31.764 30.550 1.00 72.62 501 ILE A C 1
ATOM 3985 O O . ILE A 1 501 ? 12.215 -32.937 30.595 1.00 72.62 501 ILE A O 1
ATOM 3989 N N . ILE A 1 502 ? 10.555 -31.420 30.704 1.00 75.06 502 ILE A N 1
ATOM 3990 C CA . ILE A 1 502 ? 9.483 -32.398 30.943 1.00 75.06 502 ILE A CA 1
ATOM 3991 C C . ILE A 1 502 ? 9.358 -33.365 29.754 1.00 75.06 502 ILE A C 1
ATOM 3993 O O . ILE A 1 502 ? 9.295 -34.577 29.956 1.00 75.06 502 ILE A O 1
ATOM 3997 N N . SER A 1 503 ? 9.391 -32.865 28.516 1.00 70.19 503 SER A N 1
ATOM 3998 C CA . SER A 1 503 ? 9.316 -33.687 27.300 1.00 70.19 503 SER A CA 1
ATOM 3999 C C . SER A 1 503 ? 10.508 -34.644 27.165 1.00 70.19 503 SER A C 1
ATOM 4001 O O . SER A 1 503 ? 10.334 -35.830 26.862 1.00 70.19 503 SER A O 1
ATOM 4003 N N . ILE A 1 504 ? 11.721 -34.177 27.482 1.00 76.62 504 ILE A N 1
ATOM 4004 C CA . ILE A 1 504 ? 12.925 -35.018 27.519 1.00 76.62 504 ILE A CA 1
ATOM 4005 C C . ILE A 1 504 ? 12.790 -36.095 28.604 1.00 76.62 504 ILE A C 1
ATOM 4007 O O . ILE A 1 504 ? 13.074 -37.264 28.342 1.00 76.62 504 ILE A O 1
ATOM 4011 N N . GLN A 1 505 ? 12.306 -35.751 29.802 1.00 75.19 505 GLN A N 1
ATOM 4012 C CA . GLN A 1 505 ? 12.084 -36.727 30.876 1.00 75.19 505 GLN A CA 1
ATOM 4013 C C . GLN A 1 505 ? 11.038 -37.784 30.503 1.00 75.19 505 GLN A C 1
ATOM 4015 O O . GLN A 1 505 ? 11.260 -38.970 30.766 1.00 75.19 505 GLN A O 1
ATOM 4020 N N . ILE A 1 506 ? 9.935 -37.389 29.858 1.00 78.94 506 ILE A N 1
ATOM 4021 C CA . ILE A 1 506 ? 8.920 -38.319 29.343 1.00 78.94 506 ILE A CA 1
ATOM 4022 C C . ILE A 1 506 ? 9.542 -39.238 28.287 1.00 78.94 506 ILE A C 1
ATOM 4024 O O . ILE A 1 506 ? 9.404 -40.456 28.384 1.00 78.94 506 ILE A O 1
ATOM 4028 N N . SER A 1 507 ? 10.300 -38.684 27.339 1.00 76.44 507 SER A N 1
ATOM 4029 C CA . SER A 1 507 ? 10.963 -39.451 26.277 1.00 76.44 507 SER A CA 1
ATOM 4030 C C . SER A 1 507 ? 11.959 -40.474 26.834 1.00 76.44 507 SER A C 1
ATOM 4032 O O . SER A 1 507 ? 11.950 -41.639 26.430 1.00 76.44 507 SER A O 1
ATOM 4034 N N . ILE A 1 508 ? 12.771 -40.085 27.824 1.00 82.56 508 ILE A N 1
ATOM 4035 C CA . ILE A 1 508 ? 13.693 -40.995 28.522 1.00 82.56 508 ILE A CA 1
ATOM 4036 C C . ILE A 1 508 ? 12.916 -42.105 29.241 1.00 82.56 508 ILE A C 1
ATOM 4038 O O . ILE A 1 508 ? 13.330 -43.267 29.217 1.00 82.56 508 ILE A O 1
ATOM 4042 N N . ARG A 1 509 ? 11.779 -41.779 29.869 1.00 82.69 509 ARG A N 1
ATOM 4043 C CA . ARG A 1 509 ? 10.952 -42.756 30.589 1.00 82.69 509 ARG A CA 1
ATOM 4044 C C . ARG A 1 509 ? 10.286 -43.758 29.647 1.00 82.69 509 ARG A C 1
ATOM 4046 O O . ARG A 1 509 ? 10.291 -44.950 29.950 1.00 82.69 509 ARG A O 1
ATOM 4053 N N . ILE A 1 510 ? 9.778 -43.298 28.502 1.00 80.56 510 ILE A N 1
ATOM 4054 C CA . ILE A 1 510 ? 9.225 -44.160 27.448 1.00 80.56 510 ILE A CA 1
ATOM 4055 C C . ILE A 1 510 ? 10.310 -45.099 26.924 1.00 80.56 510 ILE A C 1
ATOM 4057 O O . ILE A 1 510 ? 10.077 -46.303 26.851 1.00 80.56 510 ILE A O 1
ATOM 4061 N N . LYS A 1 511 ? 11.514 -44.584 26.645 1.00 83.44 511 LYS A N 1
ATOM 4062 C CA . LYS A 1 511 ? 12.625 -45.405 26.149 1.00 83.44 511 LYS A CA 1
ATOM 4063 C C . LYS A 1 511 ? 13.046 -46.480 27.152 1.00 83.44 511 LYS A C 1
ATOM 4065 O O . LYS A 1 511 ? 13.124 -47.645 26.785 1.00 83.44 511 LYS A O 1
ATOM 4070 N N . LYS A 1 512 ? 13.167 -46.131 28.440 1.00 81.50 512 LYS A N 1
ATOM 4071 C CA . LYS A 1 512 ? 13.423 -47.109 29.516 1.00 81.50 512 LYS A CA 1
ATOM 4072 C C . LYS A 1 512 ? 12.348 -48.194 29.610 1.00 81.50 512 LYS A C 1
ATOM 4074 O O . LYS A 1 512 ? 12.677 -49.355 29.837 1.00 81.50 512 LYS A O 1
ATOM 4079 N N . ASN A 1 513 ? 11.073 -47.832 29.459 1.00 78.12 513 ASN A N 1
ATOM 4080 C CA . ASN A 1 513 ? 9.988 -48.814 29.450 1.00 78.12 513 ASN A CA 1
ATOM 4081 C C . ASN A 1 513 ? 10.056 -49.722 28.218 1.00 78.12 513 ASN A C 1
ATOM 4083 O O . ASN A 1 513 ? 9.834 -50.923 28.350 1.00 78.12 513 ASN A O 1
ATOM 4087 N N . PHE A 1 514 ? 10.404 -49.173 27.053 1.00 79.44 514 PHE A N 1
ATOM 4088 C CA . PHE A 1 514 ? 10.563 -49.942 25.821 1.00 79.44 514 PHE A CA 1
ATOM 4089 C C . PHE A 1 514 ? 11.728 -50.937 25.920 1.00 79.44 514 PHE A C 1
ATOM 4091 O O . PHE A 1 514 ? 11.544 -52.110 25.611 1.00 79.44 514 PHE A O 1
ATOM 4098 N N . ASP A 1 515 ? 12.876 -50.506 26.453 1.00 76.81 515 ASP A N 1
ATOM 4099 C CA . ASP A 1 515 ? 14.058 -51.355 26.677 1.00 76.81 515 ASP A CA 1
ATOM 4100 C C . ASP A 1 515 ? 13.800 -52.467 27.712 1.00 76.81 515 ASP A C 1
ATOM 4102 O O . ASP A 1 515 ? 14.339 -53.574 27.619 1.00 76.81 515 ASP A O 1
ATOM 4106 N N . ASN A 1 516 ? 12.951 -52.199 28.710 1.00 76.12 516 ASN A N 1
ATOM 4107 C CA . ASN A 1 516 ? 12.479 -53.230 29.634 1.00 76.12 516 ASN A CA 1
ATOM 4108 C C . ASN A 1 516 ? 11.541 -54.223 28.937 1.00 76.12 516 ASN A C 1
ATOM 4110 O O . ASN A 1 516 ? 11.633 -55.426 29.181 1.00 76.12 516 ASN A O 1
ATOM 4114 N N . PHE A 1 517 ? 10.647 -53.741 28.070 1.00 74.44 517 PHE A N 1
ATOM 4115 C CA . PHE A 1 517 ? 9.696 -54.592 27.359 1.00 74.44 517 PHE A CA 1
ATOM 4116 C C . PHE A 1 517 ? 10.405 -55.526 26.371 1.00 74.44 517 PHE A C 1
ATOM 4118 O O . PHE A 1 517 ? 10.120 -56.723 26.356 1.00 74.44 517 PHE A O 1
ATOM 4125 N N . THR A 1 518 ? 11.381 -55.019 25.612 1.00 73.00 518 THR A N 1
ATOM 4126 C CA . THR A 1 518 ? 12.217 -55.835 24.717 1.00 73.00 518 THR A CA 1
ATOM 4127 C C . THR A 1 518 ? 13.021 -56.874 25.492 1.00 73.00 518 THR A C 1
ATOM 4129 O O . THR A 1 518 ? 12.999 -58.042 25.114 1.00 73.00 518 THR A O 1
ATOM 4132 N N . ASN A 1 519 ? 13.620 -56.514 26.634 1.00 72.44 519 ASN A N 1
ATOM 4133 C CA . ASN A 1 519 ? 14.309 -57.478 27.504 1.00 72.44 519 ASN A CA 1
ATOM 4134 C C . ASN A 1 519 ? 13.386 -58.594 28.024 1.00 72.44 519 ASN A C 1
ATOM 4136 O O . ASN A 1 519 ? 13.792 -59.756 28.113 1.00 72.44 519 ASN A O 1
ATOM 4140 N N . ILE A 1 520 ? 12.144 -58.265 28.393 1.00 74.38 520 ILE A N 1
ATOM 4141 C CA . ILE A 1 520 ? 11.159 -59.261 28.840 1.00 74.38 520 ILE A CA 1
ATOM 4142 C C . ILE A 1 520 ? 10.769 -60.179 27.677 1.00 74.38 520 ILE A C 1
ATOM 4144 O O . ILE A 1 520 ? 10.714 -61.400 27.853 1.00 74.38 520 ILE A O 1
ATOM 4148 N N . HIS A 1 521 ? 10.543 -59.613 26.490 1.00 68.19 521 HIS A N 1
ATOM 4149 C CA . HIS A 1 521 ? 10.167 -60.373 25.301 1.00 68.19 521 HIS A CA 1
ATOM 4150 C C . HIS A 1 521 ? 11.294 -61.309 24.841 1.00 68.19 521 HIS A C 1
ATOM 4152 O O . HIS A 1 521 ? 11.043 -62.472 24.525 1.00 68.19 521 HIS A O 1
ATOM 4158 N N . GLU A 1 522 ? 12.546 -60.851 24.891 1.00 69.25 522 GLU A N 1
ATOM 4159 C CA . GLU A 1 522 ? 13.726 -61.650 24.553 1.00 69.25 522 GLU A CA 1
ATOM 4160 C C . GLU A 1 522 ? 13.944 -62.796 25.559 1.00 69.25 522 GLU A C 1
ATOM 4162 O O . GLU A 1 522 ? 14.223 -63.935 25.170 1.00 69.25 522 GLU A O 1
ATOM 4167 N N . LYS A 1 523 ? 13.713 -62.547 26.858 1.00 70.38 523 LYS A N 1
ATOM 4168 C CA . LYS A 1 523 ? 13.725 -63.601 27.888 1.00 70.38 523 LYS A CA 1
ATOM 4169 C C . LYS A 1 523 ? 12.607 -64.626 27.701 1.00 70.38 523 LYS A C 1
ATOM 4171 O O . LYS A 1 523 ? 12.837 -65.810 27.954 1.00 70.38 523 LYS A O 1
ATOM 4176 N N . GLN A 1 524 ? 11.414 -64.212 27.271 1.00 65.31 524 GLN A N 1
ATOM 4177 C CA . GLN A 1 524 ? 10.336 -65.158 26.968 1.00 65.31 524 GLN A CA 1
ATOM 4178 C C . GLN A 1 524 ? 10.629 -65.987 25.716 1.00 65.31 524 GLN A C 1
ATOM 4180 O O . GLN A 1 524 ? 10.376 -67.192 25.726 1.00 65.31 524 GLN A O 1
ATOM 4185 N N . TYR A 1 525 ? 11.214 -65.386 24.677 1.00 57.53 525 TYR A N 1
ATOM 4186 C CA . TYR A 1 525 ? 11.591 -66.111 23.462 1.00 57.53 525 TYR A CA 1
ATOM 4187 C C . TYR A 1 525 ? 12.688 -67.149 23.729 1.00 57.53 525 TYR A C 1
ATOM 4189 O O . TYR A 1 525 ? 12.561 -68.295 23.301 1.00 57.53 525 TYR A O 1
ATOM 4197 N N . LYS A 1 526 ? 13.706 -66.810 24.536 1.00 59.41 526 LYS A N 1
ATOM 4198 C CA . LYS A 1 526 ? 14.739 -67.776 24.956 1.00 59.41 526 LYS A CA 1
ATOM 4199 C C . LYS A 1 526 ? 14.195 -68.932 25.802 1.00 59.41 526 LYS A C 1
ATOM 4201 O O . LYS A 1 526 ? 14.793 -69.999 25.799 1.00 59.41 526 LYS A O 1
ATOM 4206 N N . LYS A 1 527 ? 13.061 -68.764 26.491 1.00 58.31 527 LYS A N 1
ATOM 4207 C CA . LYS A 1 527 ? 12.404 -69.854 27.238 1.00 58.31 527 LYS A CA 1
ATOM 4208 C C . LYS A 1 527 ? 11.516 -70.764 26.384 1.00 58.31 527 LYS A C 1
ATOM 4210 O O . LYS A 1 527 ? 11.124 -71.817 26.875 1.00 58.31 527 LYS A O 1
ATOM 4215 N N . LYS A 1 528 ? 11.174 -70.379 25.149 1.00 51.97 528 LYS A N 1
ATOM 4216 C CA . LYS A 1 528 ? 10.281 -71.155 24.266 1.00 51.97 528 LYS A CA 1
ATOM 4217 C C . LYS A 1 528 ? 10.989 -71.919 23.145 1.00 51.97 528 LYS A C 1
ATOM 4219 O O . LYS A 1 528 ? 10.315 -72.639 22.418 1.00 51.97 528 LYS A O 1
ATOM 4224 N N . LEU A 1 529 ? 12.309 -71.809 23.012 1.00 40.78 529 LEU A N 1
ATOM 4225 C CA . LEU A 1 529 ? 13.079 -72.647 22.091 1.00 40.78 529 LEU A CA 1
ATOM 4226 C C . LEU A 1 529 ? 13.366 -74.009 22.753 1.00 40.78 529 LEU A C 1
ATOM 4228 O O . LEU A 1 529 ? 14.052 -74.036 23.776 1.00 40.78 529 LEU A O 1
ATOM 4232 N N . PRO A 1 530 ? 12.847 -75.132 22.218 1.00 43.72 530 PRO A N 1
ATOM 4233 C CA . PRO A 1 530 ? 13.243 -76.459 22.667 1.00 43.72 530 PRO A CA 1
ATOM 4234 C C . PRO A 1 530 ? 14.705 -76.686 22.285 1.00 43.72 530 PRO A C 1
ATOM 4236 O O . PRO A 1 530 ? 15.111 -76.342 21.175 1.00 43.72 530 PRO A O 1
ATOM 4239 N N . CYS A 1 531 ? 15.482 -77.282 23.191 1.00 40.75 531 CYS A N 1
ATOM 4240 C CA . CYS A 1 531 ? 16.787 -77.851 22.879 1.00 40.75 531 CYS A CA 1
ATOM 4241 C C . CYS A 1 531 ? 16.642 -78.826 21.702 1.00 40.75 531 CYS A C 1
ATOM 4243 O O . CYS A 1 531 ? 16.213 -79.961 21.885 1.00 40.75 531 CYS A O 1
ATOM 4245 N N . GLY A 1 532 ? 16.962 -78.367 20.498 1.00 38.66 532 GLY A N 1
ATOM 4246 C CA . GLY A 1 532 ? 17.168 -79.204 19.330 1.00 38.66 532 GLY A CA 1
ATOM 4247 C C . GLY A 1 532 ? 18.663 -79.322 19.101 1.00 38.66 532 GLY A C 1
ATOM 4248 O O . GLY A 1 532 ? 19.291 -78.371 18.641 1.00 38.66 532 GLY A O 1
ATOM 4249 N N . THR A 1 533 ? 19.225 -80.476 19.452 1.00 49.81 533 THR A N 1
ATOM 4250 C CA . THR A 1 533 ? 20.413 -81.008 18.780 1.00 49.81 533 THR A CA 1
ATOM 4251 C C . THR A 1 533 ? 20.144 -81.061 17.271 1.00 49.81 533 THR A C 1
ATOM 4253 O O . THR A 1 533 ? 18.994 -81.226 16.850 1.00 49.81 533 THR A O 1
ATOM 4256 N N . PRO A 1 534 ? 21.184 -80.909 16.443 1.00 44.19 534 PRO A N 1
ATOM 4257 C CA . PRO A 1 534 ? 21.558 -82.099 15.687 1.00 44.19 534 PRO A CA 1
ATOM 4258 C C . PRO A 1 534 ? 23.068 -82.269 15.497 1.00 44.19 534 PRO A C 1
ATOM 4260 O O . PRO A 1 534 ? 23.816 -81.313 15.305 1.00 44.19 534 PRO A O 1
ATOM 4263 N N . ASP A 1 535 ? 23.446 -83.542 15.537 1.00 35.19 535 ASP A N 1
ATOM 4264 C CA . ASP A 1 535 ? 24.679 -84.128 15.030 1.00 35.19 535 ASP A CA 1
ATOM 4265 C C . ASP A 1 535 ? 25.068 -83.599 13.636 1.00 35.19 535 ASP A C 1
ATOM 4267 O O . ASP A 1 535 ? 24.234 -83.606 12.727 1.00 35.19 535 ASP A O 1
ATOM 4271 N N . ALA A 1 536 ? 26.332 -83.185 13.486 1.00 39.62 536 ALA A N 1
ATOM 4272 C CA . ALA A 1 536 ? 27.236 -83.393 12.339 1.00 39.62 536 ALA A CA 1
ATOM 4273 C C . ALA A 1 536 ? 28.546 -82.620 12.556 1.00 39.62 536 ALA A C 1
ATOM 4275 O O . ALA A 1 536 ? 28.477 -81.383 12.751 1.00 39.62 536 ALA A O 1
#

pLDDT: mean 72.27, std 23.19, range [23.19, 97.38]

Foldseek 3Di:
DFFKFKDDALPPDPFQAADDTEGPPPVFLPPPCLLVQLSCQQAVNQMFIGTPVQGDDDPLRVVLRVVCHVVPLVCQLQVLCVDPVNVVVDDDDDGSPDDSPPRVVVVSCCRTVVSVRHDDPDPPPDPCDLVNLQVCLLVVLLDLPVSSNSSSSVVPHDQCDADPPWGDGSLLNNLLNLRSSSNSSSVNSRHQQCDAINVRDGSLRNNVVSVVPVSSLVSLCSNLVLQQLLLCLQPVGGFDVVVVGSHDFDDDPPPDPDVPVLVVVLVVLLPDDPVRLVLVSSLLSSVSSLVSVLVSVVVVCVVPDPPPPPDSPSRDLFGHDDPVDDPVSSVVSRCLSVDDPVRSNSVSNSSRVSVVCVVVVHDDPPCPVPPPDPDDDDDDDDDDDDDDDDDDDDDDDDDDDPDPDDDDDDDDDDDDDDDDDDDDDDDPPPVVVPPDPCDPVNVVVVVVVVVVVVVVVVVVVVVVVVVVVVVVVVVVVVVVVVVVVVVVVVVVVVVVVVVVVVVVVVVVVVVVVVVVVVVVVVVVVVVPDPPDDDDD

InterPro domains:
  IPR001164 Arf GTPase activating protein [SM00105] (23-125)
  IPR013724 GIT, Spa2 homology (SHD) domain [PF08518] (275-293)
  IPR013724 GIT, Spa2 homology (SHD) domain [PF08518] (333-358)
  IPR013724 GIT, Spa2 homology (SHD) domain [SM00555] (265-295)
  IPR013724 GIT, Spa2 homology (SHD) domain [SM00555] (332-362)
  IPR032352 Arf GTPase-activating protein GIT1/2, coiled-coil domain [PF16559] (428-489)
  IPR036770 Ankyrin repeat-containing domain superfamily [G3DSA:1.25.40.20] (121-219)
  IPR036770 Ankyrin repeat-containing domain superfamily [SSF48403] (134-227)
  IPR037278 ARFGAP/RecO-like zinc finger [SSF57863] (43-119)
  IPR038508 ArfGAP domain superfamily [G3DSA:1.10.220.150] (37-120)
  IPR047161 ARF GTPase-activating protein Git-like [PTHR46097] (43-490)